Protein 6SJ5 (pdb70)

B-factor: mean 88.21, std 23.34, range [44.82, 176.06]

Structure (mmCIF, N/CA/C/O backbone):
data_6SJ5
#
_entry.id   6SJ5
#
_cell.length_a   37.107
_cell.length_b   117.601
_cell.length_c   121.217
_cell.angle_alpha   90.000
_cell.angle_beta   90.000
_cell.angle_gamma   90.000
#
_symmetry.space_group_name_H-M   'P 21 21 21'
#
loop_
_entity.id
_entity.type
_entity.pdbx_description
1 polymer 'Ribosomal silencing factor RsfS'
2 polymer '50S ribosomal protein L14'
3 non-polymer 'ACETIC ACID'
4 non-polymer 'PHOSPHATE ION'
5 water water
#
loop_
_atom_site.group_PDB
_atom_site.id
_atom_site.type_symbol
_atom_site.label_atom_id
_atom_site.label_alt_id
_atom_site.label_comp_id
_atom_site.label_asym_id
_atom_site.label_entity_id
_atom_site.label_seq_id
_atom_site.pdbx_PDB_ins_code
_atom_site.Cartn_x
_atom_site.Cartn_y
_atom_site.Cartn_z
_atom_site.occupancy
_atom_site.B_iso_or_equiv
_atom_site.auth_seq_id
_atom_site.auth_comp_id
_atom_site.auth_asym_id
_atom_site.auth_atom_id
_atom_site.pdbx_PDB_model_num
ATOM 1 N N . MET A 1 1 ? -21.70600 -25.43200 -3.57200 1.0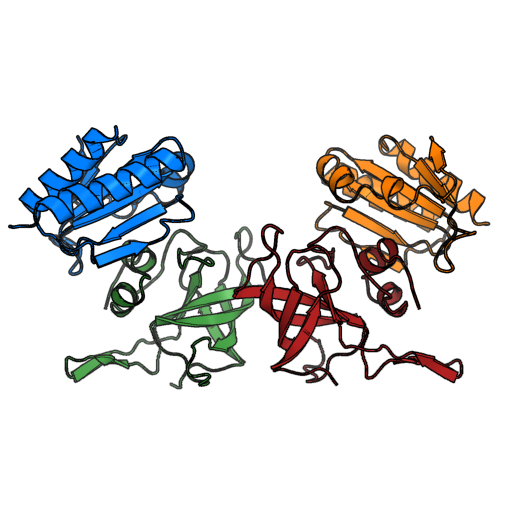00 103.15597 1 MET A N 1
ATOM 2 C CA . MET A 1 1 ? -20.84500 -25.37500 -4.74300 1.000 97.58458 1 MET A CA 1
ATOM 3 C C . MET A 1 1 ? -19.39500 -25.71900 -4.41100 1.000 93.50113 1 MET A C 1
ATOM 4 O O . MET A 1 1 ? -18.96800 -25.73800 -3.23500 1.000 94.22158 1 MET A O 1
ATOM 9 N N . ASN A 1 2 ? -18.65200 -26.02800 -5.47000 1.000 87.60026 2 ASN A N 1
ATOM 10 C CA . ASN A 1 2 ? -17.23800 -26.32300 -5.34400 1.000 82.70219 2 ASN A CA 1
ATOM 11 C C . ASN A 1 2 ? -16.40300 -25.07700 -5.66600 1.000 78.69891 2 ASN A C 1
ATOM 12 O O . ASN A 1 2 ? -16.87900 -24.10400 -6.27200 1.000 77.48994 2 ASN A O 1
ATOM 17 N N . SER A 1 3 ? -15.13900 -25.11700 -5.23200 1.000 75.30513 3 SER A N 1
ATOM 18 C CA . SER A 1 3 ? -14.27700 -23.93600 -5.30600 1.000 71.93729 3 SER A CA 1
ATOM 19 C C . SER A 1 3 ? -14.13300 -23.40200 -6.73300 1.000 72.42241 3 SER A C 1
ATOM 20 O O . SER A 1 3 ? -14.07100 -22.17500 -6.93800 1.000 69.39156 3 SER A O 1
ATOM 23 N N . GLN A 1 4 ? -14.12800 -24.29500 -7.72900 1.000 74.78880 4 GLN A N 1
ATOM 24 C CA . GLN A 1 4 ? -14.07000 -23.86900 -9.12700 1.000 78.66962 4 GLN A CA 1
ATOM 25 C C . GLN A 1 4 ? -15.19100 -22.88200 -9.47600 1.000 79.04324 4 GLN A C 1
ATOM 26 O O . GLN A 1 4 ? -14.93200 -21.79500 -10.00600 1.000 78.03434 4 GLN A O 1
ATOM 32 N N . GLU A 1 5 ? -16.44200 -23.22200 -9.18800 1.000 81.13122 5 GLU A N 1
ATOM 33 C CA . GLU A 1 5 ? -17.47700 -22.24500 -9.51500 1.000 83.15034 5 GLU A CA 1
ATOM 34 C C . GLU A 1 5 ? -17.47400 -21.06700 -8.54700 1.000 77.48445 5 GLU A C 1
ATOM 35 O O . GLU A 1 5 ? -17.85900 -19.95600 -8.92700 1.000 76.23385 5 GLU A O 1
ATOM 41 N N . LEU A 1 6 ? -17.01100 -21.25600 -7.31400 1.000 73.16505 6 LEU A N 1
ATOM 42 C CA . LEU A 1 6 ? -16.82600 -20.08400 -6.45900 1.000 71.12418 6 LEU A CA 1
ATOM 43 C C . LEU A 1 6 ? -15.74900 -19.15600 -7.03200 1.000 69.52297 6 LEU A C 1
ATOM 44 O O . LEU A 1 6 ? -15.92900 -17.92400 -7.07000 1.000 68.06014 6 LEU A O 1
ATOM 49 N N . LEU A 1 7 ? -14.63700 -19.74200 -7.50800 1.000 69.63331 7 LEU A N 1
ATOM 50 C CA . LEU A 1 7 ? -13.61700 -19.01200 -8.26900 1.000 69.76557 7 LEU A CA 1
ATOM 51 C C . LEU A 1 7 ? -14.23600 -18.23100 -9.41100 1.000 70.73938 7 LEU A C 1
ATOM 52 O O . LEU A 1 7 ? -14.01900 -17.01800 -9.54300 1.000 68.85494 7 LEU A O 1
ATOM 57 N N . ALA A 1 8 ? -14.99700 -18.92500 -10.26600 1.000 73.38704 8 ALA A N 1
ATOM 58 C CA . ALA A 1 8 ? -15.61400 -18.26700 -11.40800 1.000 76.67517 8 ALA A CA 1
ATOM 59 C C . ALA A 1 8 ? -16.42200 -17.05600 -10.96900 1.000 81.30395 8 ALA A C 1
ATOM 60 O O . ALA A 1 8 ? -16.36500 -16.00500 -11.61700 1.000 87.99957 8 ALA A O 1
ATOM 62 N N . ILE A 1 9 ? -17.13300 -17.16600 -9.83500 1.000 82.19888 9 ILE A N 1
ATOM 63 C CA . ILE A 1 9 ? -17.99300 -16.07100 -9.36400 1.000 79.99636 9 ILE A CA 1
ATOM 64 C C . ILE A 1 9 ? -17.15600 -14.88100 -8.92800 1.000 79.62972 9 ILE A C 1
ATOM 65 O O . ILE A 1 9 ? -17.44900 -13.71900 -9.26000 1.000 77.36775 9 ILE A O 1
ATOM 70 N N . ALA A 1 10 ? -16.13700 -15.14500 -8.11700 1.000 82.15687 10 ALA A N 1
ATOM 71 C CA . ALA A 1 10 ? -15.29900 -14.06200 -7.62100 1.000 85.22532 10 ALA A CA 1
ATOM 72 C C . ALA A 1 10 ? -14.66900 -13.28000 -8.76900 1.000 82.85377 10 ALA A C 1
ATOM 73 O O . ALA A 1 10 ? -14.63100 -12.04500 -8.73200 1.000 81.01617 10 ALA A O 1
ATOM 75 N N . VAL A 1 11 ? -14.19000 -13.97100 -9.81500 1.000 83.47650 11 VAL A N 1
ATOM 76 C CA . VAL A 1 11 ? -13.54000 -13.19700 -10.87400 1.000 85.01587 11 VAL A CA 1
ATOM 77 C C . VAL A 1 11 ? -14.57100 -12.35600 -11.62400 1.000 86.50694 11 VAL A C 1
ATOM 78 O O . VAL A 1 11 ? -14.26900 -11.23200 -12.05000 1.000 85.28718 11 VAL A O 1
ATOM 82 N N . ASP A 1 12 ? -15.80800 -12.84700 -11.75700 1.000 91.03046 12 ASP A N 1
ATOM 83 C CA . ASP A 1 12 ? -16.86000 -12.04000 -12.37600 1.000 94.53086 12 ASP A CA 1
ATOM 84 C C . ASP A 1 12 ? -17.08600 -10.75200 -11.60400 1.000 89.74412 12 ASP A C 1
ATOM 85 O O . ASP A 1 12 ? -17.12100 -9.65900 -12.18300 1.000 88.66578 12 ASP A O 1
ATOM 90 N N . ALA A 1 13 ? -17.24900 -10.86800 -10.28600 1.000 87.13635 13 ALA A N 1
ATOM 91 C CA . ALA A 1 13 ? -17.35700 -9.68400 -9.44600 1.000 84.97238 13 ALA A CA 1
ATOM 92 C C . ALA A 1 13 ? -16.16200 -8.76200 -9.62800 1.000 84.21523 13 ALA A C 1
ATOM 93 O O . ALA A 1 13 ? -16.31800 -7.53300 -9.64300 1.000 84.17930 13 ALA A O 1
ATOM 95 N N . ILE A 1 14 ? -14.95500 -9.33400 -9.75000 1.000 83.66210 14 ILE A N 1
ATOM 96 C CA . ILE A 1 14 ? -13.77500 -8.49700 -9.94000 1.000 84.85426 14 ILE A CA 1
ATOM 97 C C . ILE A 1 14 ? -13.80800 -7.84800 -11.31500 1.000 87.95612 14 ILE A C 1
ATOM 98 O O . ILE A 1 14 ? -13.57100 -6.64100 -11.45100 1.000 87.18674 14 ILE A O 1
ATOM 103 N N . ASP A 1 15 ? -14.10800 -8.62900 -12.35600 1.000 92.87373 15 ASP A N 1
ATOM 104 C CA . ASP A 1 15 ? -14.19600 -8.03000 -13.68200 1.000 99.68631 15 ASP A CA 1
ATOM 105 C C . ASP A 1 15 ? -15.26500 -6.95100 -13.72500 1.000 100.95206 15 ASP A C 1
ATOM 106 O O . ASP A 1 15 ? -15.10900 -5.95700 -14.44200 1.000 100.10416 15 ASP A O 1
ATOM 111 N N . ASN A 1 16 ? -16.32400 -7.10100 -12.92500 1.000 102.58836 16 ASN A N 1
ATOM 112 C CA . ASN A 1 16 ? -17.39000 -6.10700 -12.90400 1.000 104.18107 16 ASN A CA 1
ATOM 113 C C . ASN A 1 16 ? -16.86200 -4.73700 -12.50800 1.000 101.65552 16 ASN A C 1
ATOM 114 O O . ASN A 1 16 ? -17.18300 -3.72700 -13.14400 1.000 101.21498 16 ASN A O 1
ATOM 119 N N . LYS A 1 17 ? -16.05300 -4.67400 -11.45800 1.000 100.65235 17 LYS A N 1
ATOM 120 C CA . LYS A 1 17 ? -15.45000 -3.41200 -11.06300 1.000 100.87795 17 LYS A CA 1
ATOM 121 C C . LYS A 1 17 ? -14.13300 -3.13900 -11.79500 1.000 100.46012 17 LYS A C 1
ATOM 122 O O . LYS A 1 17 ? -13.29700 -2.37700 -11.29300 1.000 99.35288 17 LYS A O 1
ATOM 128 N N . LYS A 1 18 ? -13.93800 -3.73500 -12.97000 1.000 101.29335 18 LYS A N 1
ATOM 129 C CA . LYS A 1 18 ? -12.73100 -3.52600 -13.77400 1.000 102.32182 18 LYS A CA 1
ATOM 130 C C . LYS A 1 18 ? -11.46100 -3.81000 -12.97100 1.000 99.33101 18 LYS A C 1
ATOM 131 O O . LYS A 1 18 ? -10.56800 -2.97900 -12.81200 1.000 99.19449 18 LYS A O 1
ATOM 137 N N . GLY A 1 19 ? -11.38800 -5.05100 -12.44500 1.000 96.19880 19 GLY A N 1
ATOM 138 C CA . GLY A 1 19 ? -10.17700 -5.49100 -11.78900 1.000 93.39386 19 GLY A CA 1
ATOM 139 C C . GLY A 1 19 ? -9.08500 -5.78000 -12.80700 1.000 92.00828 19 GLY A C 1
ATOM 140 O O . GLY A 1 19 ? -9.31000 -6.48900 -13.79900 1.000 90.23244 19 GLY A O 1
ATOM 141 N N . GLU A 1 20 ? -7.89700 -5.24000 -12.56600 1.000 93.19581 20 GLU A N 1
ATOM 142 C CA . GLU A 1 20 ? -6.80700 -5.30800 -13.52800 1.000 94.07688 20 GLU A CA 1
ATOM 143 C C . GLU A 1 20 ? -5.96100 -6.56000 -13.33500 1.000 93.40653 20 GLU A C 1
ATOM 144 O O . GLU A 1 20 ? -5.66200 -6.96500 -12.20600 1.000 94.86785 20 GLU A O 1
ATOM 150 N N . ASP A 1 21 ? -5.55100 -7.15200 -14.45300 1.000 91.84718 21 ASP A N 1
ATOM 151 C CA . ASP A 1 21 ? -4.47100 -8.14100 -14.44000 1.000 90.40273 21 ASP A CA 1
ATOM 152 C C . ASP A 1 21 ? -4.81300 -9.28100 -13.49500 1.000 82.66534 21 ASP A C 1
ATOM 153 O O . ASP A 1 21 ? -3.97500 -9.75200 -12.71900 1.000 80.03523 21 ASP A O 1
ATOM 158 N N . THR A 1 22 ? -6.07700 -9.68800 -13.54300 1.000 77.43578 22 THR A N 1
ATOM 159 C CA . THR A 1 22 ? -6.62900 -10.59200 -12.55100 1.000 72.91438 22 THR A CA 1
ATOM 160 C C . THR A 1 22 ? -6.19800 -12.01200 -12.84100 1.000 68.25447 22 THR A C 1
ATOM 161 O O . THR A 1 22 ? -6.39600 -12.52600 -13.94600 1.000 66.28626 22 THR A O 1
ATOM 165 N N . ILE A 1 23 ? -5.61900 -12.66200 -11.85000 1.000 64.30271 23 ILE A N 1
ATOM 166 C CA . ILE A 1 23 ? -5.15900 -14.01700 -12.06900 1.000 62.50380 23 ILE A CA 1
ATOM 167 C C . ILE A 1 23 ? -5.67700 -14.88200 -10.93600 1.000 65.75163 23 ILE A C 1
ATOM 168 O O . ILE A 1 23 ? -5.92100 -14.39400 -9.82700 1.000 63.36223 23 ILE A O 1
ATOM 173 N N . SER A 1 24 ? -5.84500 -16.17600 -11.23800 1.000 66.85416 24 SER A N 1
ATOM 174 C CA . SER A 1 24 ? -6.01200 -17.20400 -10.22700 1.000 67.85732 24 SER A CA 1
ATOM 175 C C . SER A 1 24 ? -4.85200 -18.20400 -10.25600 1.000 66.81910 24 SER A C 1
ATOM 176 O O . SER A 1 24 ? -4.27700 -18.51700 -11.31000 1.000 63.73132 24 SER A O 1
ATOM 179 N N . LEU A 1 25 ? -4.52600 -18.68300 -9.05800 1.000 65.14066 25 LEU A N 1
ATOM 180 C CA . LEU A 1 25 ? -3.54300 -19.71300 -8.78500 1.000 64.60936 25 LEU A CA 1
ATOM 181 C C . LEU A 1 25 ? -4.24800 -20.93500 -8.22100 1.000 66.71012 25 LEU A C 1
ATOM 182 O O . LEU A 1 25 ? -5.10300 -20.81300 -7.32700 1.000 66.30738 25 LEU A O 1
ATOM 187 N N . GLU A 1 26 ? -3.89900 -22.11000 -8.71800 1.000 68.65967 26 GLU A N 1
ATOM 188 C CA . GLU A 1 26 ? -4.46100 -23.32600 -8.14400 1.000 72.50284 26 GLU A CA 1
ATOM 189 C C . GLU A 1 26 ? -3.57200 -23.73900 -6.97600 1.000 69.32388 26 GLU A C 1
ATOM 190 O O . GLU A 1 26 ? -2.39200 -24.05800 -7.16100 1.000 65.10941 26 GLU A O 1
ATOM 196 N N . MET A 1 27 ? -4.12200 -23.68700 -5.76200 1.000 70.75103 27 MET A N 1
ATOM 197 C CA . MET A 1 27 ? -3.33600 -23.98300 -4.58100 1.000 74.31467 27 MET A CA 1
ATOM 198 C C . MET A 1 27 ? -3.54400 -25.40000 -4.06000 1.000 78.35916 27 MET A C 1
ATOM 199 O O . MET A 1 27 ? -3.00800 -25.72800 -3.00000 1.000 81.18377 27 MET A O 1
ATOM 204 N N . LYS A 1 28 ? -4.27300 -26.25200 -4.79500 1.000 81.69446 28 LYS A N 1
ATOM 205 C CA . LYS A 1 28 ? -4.64000 -27.57300 -4.27800 1.000 84.21495 28 LYS A CA 1
ATOM 206 C C . LYS A 1 28 ? -3.40500 -28.42500 -3.99400 1.000 87.95360 28 LYS A C 1
ATOM 207 O O . LYS A 1 28 ? -3.25900 -28.99500 -2.90700 1.000 88.23429 28 LYS A O 1
ATOM 213 N N . GLY A 1 29 ? -2.48100 -28.49300 -4.93700 1.000 91.85560 29 GLY A N 1
ATOM 214 C CA . GLY A 1 29 ? -1.27000 -29.24600 -4.66700 1.000 95.55743 29 GLY A CA 1
ATOM 215 C C . GLY A 1 29 ? -0.44300 -28.66400 -3.54000 1.000 98.76102 29 GLY A C 1
ATOM 216 O O . GLY A 1 29 ? 0.28100 -29.39200 -2.85200 1.000 102.21810 29 GLY A O 1
ATOM 217 N N . ILE A 1 30 ? -0.56700 -27.36000 -3.30800 1.000 96.85021 30 ILE A N 1
ATOM 218 C CA . ILE A 1 30 ? 0.44000 -26.61000 -2.57200 1.000 91.95980 30 ILE A CA 1
ATOM 219 C C . ILE A 1 30 ? -0.01400 -26.23300 -1.16100 1.000 91.47334 30 ILE A C 1
ATOM 220 O O . ILE A 1 30 ? 0.83600 -25.93700 -0.31000 1.000 90.52576 30 ILE A O 1
ATOM 225 N N . SER A 1 31 ? -1.31300 -26.27800 -0.87300 1.000 92.73597 31 SER A N 1
ATOM 226 C CA . SER A 1 31 ? -1.79800 -25.80100 0.41200 1.000 93.69310 31 SER A CA 1
ATOM 227 C C . SER A 1 31 ? -3.00600 -26.59500 0.89000 1.000 93.25559 31 SER A C 1
ATOM 228 O O . SER A 1 31 ? -3.81000 -27.08700 0.09800 1.000 92.44395 31 SER A O 1
ATOM 231 N N . ASP A 1 32 ? -3.14300 -26.67800 2.20600 1.000 95.03049 32 ASP A N 1
ATOM 232 C CA . ASP A 1 32 ? -4.35600 -27.20500 2.81800 1.000 97.73470 32 ASP A CA 1
ATOM 233 C C . ASP A 1 32 ? -5.38600 -26.12600 3.12700 1.000 95.62926 32 ASP A C 1
ATOM 234 O O . ASP A 1 32 ? -6.54700 -26.45500 3.42600 1.000 96.31400 32 ASP A O 1
ATOM 239 N N . MET A 1 33 ? -4.99300 -24.85500 3.08400 1.000 90.97543 33 MET A N 1
ATOM 240 C CA . MET A 1 33 ? -5.87300 -23.81900 3.60000 1.000 86.83615 33 MET A CA 1
ATOM 241 C C . MET A 1 33 ? -6.92700 -23.42200 2.59200 1.000 80.66263 33 MET A C 1
ATOM 242 O O . MET A 1 33 ? -8.04300 -23.06400 2.97700 1.000 79.03431 33 MET A O 1
ATOM 247 N N . THR A 1 34 ? -6.61000 -23.51400 1.31000 1.000 75.40663 34 THR A N 1
ATOM 248 C CA . THR A 1 34 ? -7.53700 -23.04500 0.30300 1.000 69.72092 34 THR A CA 1
ATOM 249 C C . THR A 1 34 ? -7.28400 -23.81400 -0.97500 1.000 67.17881 34 THR A C 1
ATOM 250 O O . THR A 1 34 ? -6.29800 -24.55300 -1.09500 1.000 66.75234 34 THR A O 1
ATOM 254 N N . ASP A 1 35 ? -8.17200 -23.61600 -1.94800 1.000 66.00703 35 ASP A N 1
ATOM 255 C CA . ASP A 1 35 ? -7.97600 -24.20900 -3.26600 1.000 68.32089 35 ASP A CA 1
ATOM 256 C C . ASP A 1 35 ? -7.47400 -23.22400 -4.31600 1.000 65.11504 35 ASP A C 1
ATOM 257 O O . ASP A 1 35 ? -6.71400 -23.63600 -5.20600 1.000 62.71353 35 ASP A O 1
ATOM 262 N N . TYR A 1 36 ? -7.90900 -21.97700 -4.23200 1.000 63.26137 36 TYR A N 1
ATOM 263 C CA . TYR A 1 36 ? -7.49400 -20.97800 -5.18900 1.000 64.28821 36 TYR A CA 1
ATOM 264 C C . TYR A 1 36 ? -7.10300 -19.66700 -4.54200 1.000 63.93004 36 TYR A C 1
ATOM 265 O O . TYR A 1 36 ? -7.69300 -19.24200 -3.56400 1.000 64.61661 36 TYR A O 1
ATOM 274 N N . PHE A 1 37 ? -6.11000 -19.02200 -5.12700 1.000 62.03162 37 PHE A N 1
ATOM 275 C CA . PHE A 1 37 ? -5.74600 -17.67500 -4.77400 1.000 62.31311 37 PHE A CA 1
ATOM 276 C C . PHE A 1 37 ? -6.12200 -16.85100 -5.97700 1.000 62.24757 37 PHE A C 1
ATOM 277 O O . PHE A 1 37 ? -5.83000 -17.22200 -7.09800 1.000 63.34011 37 PHE A O 1
ATOM 285 N N . VAL A 1 38 ? -6.79900 -15.74400 -5.74700 1.000 60.99831 38 VAL A N 1
ATOM 286 C CA . VAL A 1 38 ? -7.09300 -14.80200 -6.81300 1.000 58.95461 38 VAL A CA 1
ATOM 287 C C . VAL A 1 38 ? -6.26400 -13.56800 -6.52000 1.000 58.22742 38 VAL A C 1
ATOM 288 O O . VAL A 1 38 ? -6.11600 -13.16800 -5.35300 1.000 57.92853 38 VAL A O 1
ATOM 292 N N . VAL A 1 39 ? -5.69900 -12.96900 -7.56300 1.000 57.92653 39 VAL A N 1
ATOM 293 C CA . VAL A 1 39 ? -4.90800 -11.75700 -7.38100 1.000 58.27556 39 VAL A CA 1
ATOM 294 C C . VAL A 1 39 ? -5.33700 -10.77500 -8.44900 1.000 62.53334 39 VAL A C 1
ATOM 295 O O . VAL A 1 39 ? -5.45200 -11.13900 -9.62600 1.000 62.61809 39 VAL A O 1
ATOM 299 N N . THR A 1 40 ? -5.63900 -9.55800 -8.02800 1.000 66.07565 40 THR A N 1
ATOM 300 C CA . THR A 1 40 ? -6.09100 -8.51000 -8.91700 1.000 72.52864 40 THR A CA 1
ATOM 301 C C . THR A 1 40 ? -5.74100 -7.20600 -8.22900 1.000 71.63157 40 THR A C 1
ATOM 302 O O . THR A 1 40 ? -5.29100 -7.20100 -7.07900 1.000 69.07041 40 THR A O 1
ATOM 306 N N . HIS A 1 41 ? -5.93100 -6.09700 -8.94100 1.000 72.31583 41 HIS A N 1
ATOM 307 C CA . HIS A 1 41 ? -5.63400 -4.80400 -8.34000 1.000 74.16538 41 HIS A CA 1
ATOM 308 C C . HIS A 1 41 ? -6.54000 -3.72800 -8.92400 1.000 71.83223 41 HIS A C 1
ATOM 309 O O . HIS A 1 41 ? -7.20400 -3.91300 -9.95600 1.000 69.60124 41 HIS A O 1
ATOM 316 N N . GLY A 1 42 ? -6.57000 -2.60500 -8.21800 1.000 73.06316 42 GLY A N 1
ATOM 317 C CA . GLY A 1 42 ? -7.25800 -1.41900 -8.67000 1.000 76.10446 42 GLY A CA 1
ATOM 318 C C . GLY A 1 42 ? -6.29900 -0.24300 -8.68600 1.000 79.70620 42 GLY A C 1
ATOM 319 O O . GLY A 1 42 ? -5.18400 -0.28700 -8.11500 1.000 80.44268 42 GLY A O 1
ATOM 320 N N . ASN A 1 43 ? -6.74700 0.83500 -9.34000 1.000 83.09761 43 ASN A N 1
ATOM 321 C CA . ASN A 1 43 ? -5.86200 1.95900 -9.59600 1.000 87.15537 43 ASN A CA 1
ATOM 322 C C . ASN A 1 43 ? -5.89900 3.01800 -8.49700 1.000 88.11002 43 ASN A C 1
ATOM 323 O O . ASN A 1 43 ? -4.98100 3.84500 -8.42600 1.000 88.23892 43 ASN A O 1
ATOM 328 N N . ASN A 1 44 ? -6.88300 2.96200 -7.59600 1.000 89.16033 44 ASN A N 1
ATOM 329 C CA . ASN A 1 44 ? -7.03900 3.93400 -6.51400 1.000 90.84785 44 ASN A CA 1
ATOM 330 C C . ASN A 1 44 ? -7.64200 3.23600 -5.29500 1.000 89.84416 44 ASN A C 1
ATOM 331 O O . ASN A 1 44 ? -8.23800 2.16000 -5.40800 1.000 88.77534 44 ASN A O 1
ATOM 336 N N . GLU A 1 45 ? -7.49800 3.86800 -4.12100 1.000 89.28919 45 GLU A N 1
ATOM 337 C CA . GLU A 1 45 ? -7.95000 3.23900 -2.88100 1.000 90.06357 45 GLU A CA 1
ATOM 338 C C . GLU A 1 45 ? -9.46300 3.02500 -2.83400 1.000 91.96020 45 GLU A C 1
ATOM 339 O O . GLU A 1 45 ? -9.91900 2.11400 -2.13800 1.000 91.10882 45 GLU A O 1
ATOM 345 N N . ARG A 1 46 ? -10.25200 3.83500 -3.54500 1.000 94.88442 46 ARG A N 1
ATOM 346 C CA . ARG A 1 46 ? -11.68100 3.56100 -3.63200 1.000 97.86564 46 ARG A CA 1
ATOM 347 C C . ARG A 1 46 ? -11.94900 2.31300 -4.46200 1.000 94.35580 46 ARG A C 1
ATOM 348 O O . ARG A 1 46 ? -12.78700 1.48500 -4.08200 1.000 93.73715 46 ARG A O 1
ATOM 356 N N . GLN A 1 47 ? -11.26700 2.16800 -5.60700 1.000 92.33485 47 GLN A N 1
ATOM 357 C CA . GLN A 1 47 ? -11.54100 1.02400 -6.47700 1.000 91.74145 47 GLN A CA 1
ATOM 358 C C . GLN A 1 47 ? -11.15300 -0.28500 -5.80300 1.000 89.83171 47 GLN A C 1
ATOM 359 O O . GLN A 1 47 ? -11.83600 -1.30100 -5.97300 1.000 89.73948 47 GLN A O 1
ATOM 365 N N . VAL A 1 48 ? -10.06900 -0.28200 -5.02300 1.000 89.08205 48 VAL A N 1
ATOM 366 C CA . VAL A 1 48 ? -9.72500 -1.49200 -4.28500 1.000 86.41912 48 VAL A CA 1
ATOM 367 C C . VAL A 1 48 ? -10.79600 -1.78900 -3.23500 1.000 84.38417 48 VAL A C 1
ATOM 368 O O . VAL A 1 48 ? -11.18000 -2.94500 -3.02800 1.000 83.82955 48 VAL A O 1
ATOM 372 N N . GLN A 1 49 ? -11.33200 -0.75400 -2.59200 1.000 82.91806 49 GLN A N 1
ATOM 373 C CA . GLN A 1 49 ? -12.40300 -1.00100 -1.63400 1.000 82.60904 49 GLN A CA 1
ATOM 374 C C . GLN A 1 49 ? -13.67000 -1.46100 -2.34200 1.000 83.35465 49 GLN A C 1
ATOM 375 O O . GLN A 1 49 ? -14.38300 -2.34300 -1.84600 1.000 85.67092 49 GLN A O 1
ATOM 381 N N . ALA A 1 50 ? -13.93900 -0.92700 -3.52500 1.000 83.39341 50 ALA A N 1
ATOM 382 C CA . ALA A 1 50 ? -15.12400 -1.36600 -4.25300 1.000 84.32141 50 ALA A CA 1
ATOM 383 C C . ALA A 1 50 ? -14.99600 -2.81100 -4.75000 1.000 84.78867 50 ALA A C 1
ATOM 384 O O . ALA A 1 50 ? -15.96300 -3.58000 -4.66800 1.000 85.82003 50 ALA A O 1
ATOM 386 N N . ILE A 1 51 ? -13.83100 -3.20100 -5.29000 1.000 81.91267 51 ILE A N 1
ATOM 387 C CA . ILE A 1 51 ? -13.68300 -4.57300 -5.77300 1.000 79.51288 51 ILE A CA 1
ATOM 388 C C . ILE A 1 51 ? -13.87600 -5.54400 -4.61900 1.000 75.41784 51 ILE A C 1
ATOM 389 O O . ILE A 1 51 ? -14.48000 -6.61200 -4.77500 1.000 73.68329 51 ILE A O 1
ATOM 394 N N . ALA A 1 52 ? -13.38400 -5.18100 -3.43600 1.000 73.92177 52 ALA A N 1
ATOM 395 C CA . ALA A 1 52 ? -13.57300 -6.02200 -2.26400 1.000 74.30142 52 ALA A CA 1
ATOM 396 C C . ALA A 1 52 ? -15.05900 -6.18100 -1.93900 1.000 76.59836 52 ALA A C 1
ATOM 397 O O . ALA A 1 52 ? -15.56400 -7.30600 -1.80100 1.000 75.90231 52 ALA A O 1
ATOM 399 N N . ARG A 1 53 ? -15.77700 -5.05900 -1.82800 1.000 79.13829 53 ARG A N 1
ATOM 400 C CA . ARG A 1 53 ? -17.19800 -5.14300 -1.53100 1.000 83.51874 53 ARG A CA 1
ATOM 401 C C . ARG A 1 53 ? -17.91700 -5.95700 -2.59800 1.000 84.11603 53 ARG A C 1
ATOM 402 O O . ARG A 1 53 ? -18.70300 -6.85200 -2.26800 1.000 83.72300 53 ARG A O 1
ATOM 410 N N . ALA A 1 54 ? -17.58300 -5.72700 -3.87600 1.000 83.67210 54 ALA A N 1
ATOM 411 C CA . ALA A 1 54 ? -18.15900 -6.51100 -4.96800 1.000 82.85227 54 ALA A CA 1
ATOM 412 C C . ALA A 1 54 ? -17.91900 -8.00600 -4.79100 1.000 83.03741 54 ALA A C 1
ATOM 413 O O . ALA A 1 54 ? -18.81300 -8.81800 -5.06400 1.000 84.89335 54 ALA A O 1
ATOM 415 N N . VAL A 1 55 ? -16.72200 -8.40000 -4.35000 1.000 82.04049 55 VAL A N 1
ATOM 416 C CA . VAL A 1 55 ? -16.48100 -9.81800 -4.08000 1.000 82.35759 55 VAL A CA 1
ATOM 417 C C . VAL A 1 55 ? -17.34900 -10.29300 -2.91400 1.000 83.02138 55 VAL A C 1
ATOM 418 O O . VAL A 1 55 ? -17.94800 -11.36700 -2.98300 1.000 81.93040 55 VAL A O 1
ATOM 422 N N . LYS A 1 56 ? -17.43300 -9.50400 -1.83500 1.000 85.27635 56 LYS A N 1
ATOM 423 C CA . LYS A 1 56 ? -18.33700 -9.82800 -0.72800 1.000 89.16208 56 LYS A CA 1
ATOM 424 C C . LYS A 1 56 ? -19.78100 -9.95600 -1.21200 1.000 89.80513 56 LYS A C 1
ATOM 425 O O . LYS A 1 56 ? -20.45100 -10.96600 -0.95900 1.000 87.20435 56 LYS A O 1
ATOM 431 N N . GLU A 1 57 ? -20.26500 -8.94700 -1.93900 1.000 92.66160 57 GLU A N 1
ATOM 432 C CA . GLU A 1 57 ? -21.67200 -8.88800 -2.29700 1.000 97.13174 57 GLU A CA 1
ATOM 433 C C . GLU A 1 57 ? -22.07200 -10.06000 -3.18200 1.000 98.12370 57 GLU A C 1
ATOM 434 O O . GLU A 1 57 ? -23.03700 -10.77100 -2.88600 1.000 103.03750 57 GLU A O 1
ATOM 440 N N . VAL A 1 58 ? -21.32200 -10.29800 -4.26700 1.000 94.60617 58 VAL A N 1
ATOM 441 C CA . VAL A 1 58 ? -21.66200 -11.38800 -5.17600 1.000 91.52505 58 VAL A CA 1
ATOM 442 C C . VAL A 1 58 ? -21.50000 -12.74400 -4.51400 1.000 86.45852 58 VAL A C 1
ATOM 443 O O . VAL A 1 58 ? -21.97600 -13.75700 -5.03700 1.000 85.34644 58 VAL A O 1
ATOM 447 N N . ALA A 1 59 ? -20.82900 -12.78500 -3.37600 1.000 83.22295 59 ALA A N 1
ATOM 448 C CA . ALA A 1 59 ? -20.63900 -14.02200 -2.64200 1.000 82.69819 59 ALA A CA 1
ATOM 449 C C . ALA A 1 59 ? -21.70600 -14.18200 -1.57100 1.000 85.86665 59 ALA A C 1
ATOM 450 O O . ALA A 1 59 ? -22.07200 -15.31000 -1.21500 1.000 84.98355 59 ALA A O 1
ATOM 452 N N . ASN A 1 60 ? -22.17000 -13.05100 -1.01600 1.000 89.27682 60 ASN A N 1
ATOM 453 C CA . ASN A 1 60 ? -23.39200 -13.03700 -0.21300 1.000 85.69745 60 ASN A CA 1
ATOM 454 C C . ASN A 1 60 ? -24.58900 -13.47200 -1.05600 1.000 86.73100 60 ASN A C 1
ATOM 455 O O . ASN A 1 60 ? -25.29600 -14.42500 -0.71100 1.000 86.37347 60 ASN A O 1
ATOM 460 N N . GLU A 1 61 ? -24.70300 -12.88200 -2.23100 1.000 89.69457 61 GLU A N 1
ATOM 461 C CA . GLU A 1 61 ? -25.88000 -13.00000 -3.06200 1.000 93.78926 61 GLU A CA 1
ATOM 462 C C . GLU A 1 61 ? -26.13600 -14.46400 -3.37300 1.000 90.31670 61 GLU A C 1
ATOM 463 O O . GLU A 1 61 ? -27.26600 -14.86500 -3.58800 1.000 87.15229 61 GLU A O 1
ATOM 469 N N . GLN A 1 62 ? -25.08000 -15.26500 -3.35600 1.000 91.47506 62 GLN A N 1
ATOM 470 C CA . GLN A 1 62 ? -25.22200 -16.70200 -3.51100 1.000 94.55093 62 GLN A CA 1
ATOM 471 C C . GLN A 1 62 ? -25.04500 -17.39700 -2.16400 1.000 90.96034 62 GLN A C 1
ATOM 472 O O . GLN A 1 62 ? -24.83100 -18.60600 -2.10100 1.000 89.68508 62 GLN A O 1
ATOM 478 N N . ASN A 1 63 ? -25.12700 -16.62200 -1.08800 1.000 88.06399 63 ASN A N 1
ATOM 479 C CA . ASN A 1 63 ? -25.08400 -17.17500 0.26200 1.000 86.78989 63 ASN A CA 1
ATOM 480 C C . ASN A 1 63 ? -23.77500 -17.87500 0.60600 1.000 87.15074 63 ASN A C 1
ATOM 481 O O . ASN A 1 63 ? -23.77600 -18.95400 1.19400 1.000 85.79489 63 ASN A O 1
ATOM 486 N N . ILE A 1 64 ? -22.65900 -17.25000 0.25100 1.000 90.09032 64 ILE A N 1
ATOM 487 C CA . ILE A 1 64 ? -21.38000 -17.58100 0.86200 1.000 92.50249 64 ILE A CA 1
ATOM 488 C C . ILE A 1 64 ? -21.00900 -16.54300 1.91000 1.000 92.26966 64 ILE A C 1
ATOM 489 O O . ILE A 1 64 ? -21.08400 -15.34600 1.65100 1.000 88.27124 64 ILE A O 1
ATOM 494 N N . GLU A 1 65 ? -20.61000 -16.99600 3.09400 1.000 96.12798 65 GLU A N 1
ATOM 495 C CA . GLU A 1 65 ? -20.22200 -16.06100 4.12400 1.000 99.70799 65 GLU A CA 1
ATOM 496 C C . GLU A 1 65 ? -18.78500 -15.62300 3.85900 1.000 99.86792 65 GLU A C 1
ATOM 497 O O . GLU A 1 65 ? -17.86800 -16.45200 3.88400 1.000 104.72882 65 GLU A O 1
ATOM 503 N N . VAL A 1 66 ? -18.58900 -14.33700 3.54900 1.000 93.11358 66 VAL A N 1
ATOM 504 C CA . VAL A 1 66 ? -17.25800 -13.74900 3.66900 1.000 88.60856 66 VAL A CA 1
ATOM 505 C C . VAL A 1 66 ? -16.81400 -13.94500 5.11300 1.000 89.17325 66 VAL A C 1
ATOM 506 O O . VAL A 1 66 ? -17.43300 -13.40000 6.03800 1.000 86.74085 66 VAL A O 1
ATOM 510 N N . LYS A 1 67 ? -15.75500 -14.73500 5.32300 1.000 91.52510 67 LYS A N 1
ATOM 511 C CA . LYS A 1 67 ? -15.31400 -15.08900 6.66900 1.000 93.50614 67 LYS A CA 1
ATOM 512 C C . LYS A 1 67 ? -14.59900 -13.93300 7.36200 1.000 93.32663 67 LYS A C 1
ATOM 513 O O . LYS A 1 67 ? -14.66600 -13.81600 8.59100 1.000 95.41372 67 LYS A O 1
ATOM 519 N N . ARG A 1 68 ? -13.89800 -13.09300 6.60200 1.000 91.53061 68 ARG A N 1
ATOM 520 C CA . ARG A 1 68 ? -13.16000 -11.94500 7.12700 1.000 90.11647 68 ARG A CA 1
ATOM 521 C C . ARG A 1 68 ? -12.68500 -11.10300 5.94900 1.000 86.77829 68 ARG A C 1
ATOM 522 O O . ARG A 1 68 ? -12.50500 -11.61000 4.83800 1.000 89.00825 68 ARG A O 1
ATOM 530 N N . MET A 1 69 ? -12.54800 -9.81000 6.19300 1.000 80.64916 69 MET A N 1
ATOM 531 C CA . MET A 1 69 ? -11.83000 -8.91200 5.31700 1.000 76.43758 69 MET A CA 1
ATOM 532 C C . MET A 1 69 ? -10.70000 -8.32800 6.12900 1.000 70.26467 69 MET A C 1
ATOM 533 O O . MET A 1 69 ? -10.91100 -7.90600 7.27100 1.000 68.64751 69 MET A O 1
ATOM 538 N N . GLU A 1 70 ? -9.49900 -8.36400 5.56500 1.000 66.64257 70 GLU A N 1
ATOM 539 C CA . GLU A 1 70 ? -8.29700 -7.91100 6.24800 1.000 64.46690 70 GLU A CA 1
ATOM 540 C C . GLU A 1 70 ? -7.76400 -6.72100 5.46200 1.000 63.79856 70 GLU A C 1
ATOM 541 O O . GLU A 1 70 ? -7.76000 -6.75200 4.22400 1.000 61.61448 70 GLU A O 1
ATOM 547 N N . GLY A 1 71 ? -7.38500 -5.65600 6.17900 1.000 66.65580 71 GLY A N 1
ATOM 548 C CA . GLY A 1 71 ? -6.90800 -4.42400 5.56300 1.000 68.73454 71 GLY A CA 1
ATOM 549 C C . GLY A 1 71 ? -7.90400 -3.71600 4.67500 1.000 70.93882 71 GLY A C 1
ATOM 550 O O . GLY A 1 71 ? -7.50100 -3.04900 3.71900 1.000 71.51827 71 GLY A O 1
ATOM 551 N N . TYR A 1 72 ? -9.20600 -3.85600 4.94900 1.000 75.79157 72 TYR A N 1
ATOM 552 C CA . TYR A 1 72 ? -10.20100 -3.09600 4.19600 1.000 74.90652 72 TYR A CA 1
ATOM 553 C C . TYR A 1 72 ? -10.03300 -1.59400 4.39000 1.000 74.61938 72 TYR A C 1
ATOM 554 O O . TYR A 1 72 ? -10.21400 -0.82300 3.44400 1.000 73.58551 72 TYR A O 1
ATOM 563 N N . ASN A 1 73 ? -9.77000 -1.14800 5.62000 1.000 75.43960 73 ASN A N 1
ATOM 564 C CA . ASN A 1 73 ? -9.72000 0.29000 5.86900 1.000 76.11170 73 ASN A CA 1
ATOM 565 C C . ASN A 1 73 ? -8.57900 0.93100 5.09500 1.000 79.31931 73 ASN A C 1
ATOM 566 O O . ASN A 1 73 ? -8.78600 1.87300 4.32000 1.000 80.65796 73 ASN A O 1
ATOM 571 N N . GLU A 1 74 ? -7.36500 0.40300 5.27000 1.000 77.80572 74 GLU A N 1
ATOM 572 C CA . GLU A 1 74 ? -6.19700 0.99000 4.63800 1.000 77.22651 74 GLU A CA 1
ATOM 573 C C . GLU A 1 74 ? -6.23700 0.86500 3.12000 1.000 72.56415 74 GLU A C 1
ATOM 574 O O . GLU A 1 74 ? -5.62900 1.68700 2.43300 1.000 71.29377 74 GLU A O 1
ATOM 580 N N . ALA A 1 75 ? -6.95200 -0.12200 2.57900 1.000 70.24303 75 ALA A N 1
ATOM 581 C CA . ALA A 1 75 ? -7.17000 -0.22700 1.13600 1.000 68.35580 75 ALA A CA 1
ATOM 582 C C . ALA A 1 75 ? -5.85600 -0.39800 0.32500 1.000 68.13440 75 ALA A C 1
ATOM 583 O O . ALA A 1 75 ? -5.80900 -0.10100 -0.87600 1.000 67.79489 75 ALA A O 1
ATOM 585 N N . ARG A 1 76 ? -4.78100 -0.91700 0.92600 1.000 68.53873 76 ARG A N 1
ATOM 586 C CA . ARG A 1 76 ? -3.56100 -1.22800 0.17300 1.000 70.33579 76 ARG A CA 1
ATOM 587 C C . ARG A 1 76 ? -3.51900 -2.68200 -0.29400 1.000 68.35448 76 ARG A C 1
ATOM 588 O O . ARG A 1 76 ? -3.30600 -2.96500 -1.48300 1.000 66.37154 76 ARG A O 1
ATOM 596 N N . TRP A 1 77 ? -3.70900 -3.60100 0.64500 1.000 67.87448 77 TRP A N 1
ATOM 597 C CA . TRP A 1 77 ? -3.91600 -5.01900 0.38900 1.000 63.98405 77 TRP A CA 1
ATOM 598 C C . TRP A 1 77 ? -5.12300 -5.44100 1.23400 1.000 64.86426 77 TRP A C 1
ATOM 599 O O . TRP A 1 77 ? -5.05000 -5.45500 2.48100 1.000 60.19118 77 TRP A O 1
ATOM 610 N N . ILE A 1 78 ? -6.21900 -5.78100 0.55100 1.000 62.73100 78 ILE A N 1
ATOM 611 C CA . ILE A 1 78 ? -7.45900 -6.27000 1.15600 1.000 61.21368 78 ILE A CA 1
ATOM 612 C C . ILE A 1 78 ? -7.54800 -7.75600 0.86200 1.000 56.83478 78 ILE A C 1
ATOM 613 O O . ILE A 1 78 ? -7.70400 -8.14000 -0.30700 1.000 53.74374 78 ILE A O 1
ATOM 618 N N . LEU A 1 79 ? -7.43100 -8.59400 1.89900 1.000 54.64059 79 LEU A N 1
ATOM 619 C CA . LEU A 1 79 ? -7.56800 -10.03400 1.72800 1.000 54.82365 79 LEU A CA 1
ATOM 620 C C . LEU A 1 79 ? -8.98700 -10.46200 2.11000 1.000 60.43662 79 LEU A C 1
ATOM 621 O O . LEU A 1 79 ? -9.40800 -10.30100 3.26700 1.000 58.73541 79 LEU A O 1
ATOM 626 N N . ILE A 1 80 ? -9.70500 -11.04300 1.15100 1.000 64.36110 80 ILE A N 1
ATOM 627 C CA . ILE A 1 80 ? -11.05600 -11.55600 1.35800 1.000 63.12520 80 ILE A CA 1
ATOM 628 C C . ILE A 1 80 ? -11.00700 -13.07700 1.39000 1.000 63.47422 80 ILE A C 1
ATOM 629 O O . ILE A 1 80 ? -10.92200 -13.72000 0.33800 1.000 63.09962 80 ILE A O 1
ATOM 634 N N . ASP A 1 81 ? -11.09400 -13.65200 2.59600 1.000 65.31044 81 ASP A N 1
ATOM 635 C CA . ASP A 1 81 ? -11.14500 -15.09900 2.81700 1.000 67.93378 81 ASP A CA 1
ATOM 636 C C . ASP A 1 81 ? -12.56600 -15.63100 2.59400 1.000 68.63486 81 ASP A C 1
ATOM 637 O O . ASP A 1 81 ? -13.46200 -15.37700 3.40100 1.000 68.25484 81 ASP A O 1
ATOM 642 N N . LEU A 1 82 ? -12.73700 -16.36900 1.50200 1.000 69.23486 82 LEU A N 1
ATOM 643 C CA . LEU A 1 82 ? -13.93100 -17.16400 1.23600 1.000 68.09204 82 LEU A CA 1
ATOM 644 C C . LEU A 1 82 ? -13.65700 -18.63200 1.56700 1.000 68.06636 82 LEU A C 1
ATOM 645 O O . LEU A 1 82 ? -14.44400 -19.51400 1.24600 1.000 70.82896 82 LEU A O 1
ATOM 650 N N . ALA A 1 83 ? -12.50700 -18.86800 2.18600 1.000 70.62788 83 ALA A N 1
ATOM 651 C CA . ALA A 1 83 ? -12.05800 -20.17600 2.66200 1.000 71.06399 83 ALA A CA 1
ATOM 652 C C . ALA A 1 83 ? -11.61000 -21.14000 1.57100 1.000 72.97344 83 ALA A C 1
ATOM 653 O O . ALA A 1 83 ? -10.44200 -21.50600 1.51500 1.000 73.83165 83 ALA A O 1
ATOM 655 N N . ASP A 1 84 ? -12.52300 -21.54700 0.70100 1.000 76.46926 84 ASP A N 1
ATOM 656 C CA . ASP A 1 84 ? -12.14000 -22.34500 -0.45400 1.000 78.26095 84 ASP A CA 1
ATOM 657 C C . ASP A 1 84 ? -11.31300 -21.51100 -1.42100 1.000 73.28076 84 ASP A C 1
ATOM 658 O O . ASP A 1 84 ? -10.34700 -21.98400 -2.00800 1.000 74.02851 84 ASP A O 1
ATOM 663 N N . VAL A 1 85 ? -11.72400 -20.26000 -1.57700 1.000 70.14933 85 VAL A N 1
ATOM 664 C CA . VAL A 1 85 ? -11.05200 -19.30700 -2.44100 1.000 67.94233 85 VAL A CA 1
ATOM 665 C C . VAL A 1 85 ? -10.64700 -18.08300 -1.63700 1.000 66.30578 85 VAL A C 1
ATOM 666 O O . VAL A 1 85 ? -11.44200 -17.55000 -0.87200 1.000 63.51524 85 VAL A O 1
ATOM 670 N N . VAL A 1 86 ? -9.40900 -17.63900 -1.80900 1.000 64.78931 86 VAL A N 1
ATOM 671 C CA . VAL A 1 86 ? -8.93100 -16.43500 -1.13100 1.000 64.84257 86 VAL A CA 1
ATOM 672 C C . VAL A 1 86 ? -8.61200 -15.37000 -2.18700 1.000 63.97114 86 VAL A C 1
ATOM 673 O O . VAL A 1 86 ? -7.82000 -15.60000 -3.10300 1.000 65.85051 86 VAL A O 1
ATOM 677 N N . VAL A 1 87 ? -9.21400 -14.19800 -2.04600 1.000 63.68966 87 VAL A N 1
ATOM 678 C CA . VAL A 1 87 ? -9.10800 -13.15100 -3.05300 1.000 63.40275 87 VAL A CA 1
ATOM 679 C C . VAL A 1 87 ? -8.22400 -12.04500 -2.51100 1.000 61.61782 87 VAL A C 1
ATOM 680 O O . VAL A 1 87 ? -8.56000 -11.43900 -1.48900 1.000 61.38036 87 VAL A O 1
ATOM 684 N N . HIS A 1 88 ? -7.10800 -11.74900 -3.20100 1.000 61.84012 88 HIS A N 1
ATOM 685 C CA . HIS A 1 88 ? -6.23800 -10.64200 -2.79800 1.000 62.41278 88 HIS A CA 1
ATOM 686 C C . HIS A 1 88 ? -6.54800 -9.47300 -3.70900 1.000 62.11324 88 HIS A C 1
ATOM 687 O O . HIS A 1 88 ? -6.43800 -9.59900 -4.93900 1.000 62.58243 88 HIS A O 1
ATOM 694 N N . VAL A 1 89 ? -6.92200 -8.33900 -3.12200 1.000 61.20388 89 VAL A N 1
ATOM 695 C CA . VAL A 1 89 ? -7.11400 -7.10200 -3.87800 1.000 63.16290 89 VAL A CA 1
ATOM 696 C C . VAL A 1 89 ? -6.02700 -6.11400 -3.46900 1.000 64.35351 89 VAL A C 1
ATOM 697 O O . VAL A 1 89 ? -5.91700 -5.75200 -2.29100 1.000 67.51534 89 VAL A O 1
ATOM 701 N N . PHE A 1 90 ? -5.26400 -5.66000 -4.45400 1.000 63.33579 90 PHE A N 1
ATOM 702 C CA . PHE A 1 90 ? -4.09700 -4.82300 -4.23800 1.000 65.84619 90 PHE A CA 1
ATOM 703 C C . PHE A 1 90 ? -4.25300 -3.43500 -4.84600 1.000 71.07294 90 PHE A C 1
ATOM 704 O O . PHE A 1 90 ? -4.82700 -3.27400 -5.91600 1.000 69.20262 90 PHE A O 1
ATOM 712 N N . HIS A 1 91 ? -3.73300 -2.43300 -4.15200 1.000 77.26984 91 HIS A N 1
ATOM 713 C CA . HIS A 1 91 ? -3.55000 -1.12300 -4.74100 1.000 85.02985 91 HIS A CA 1
ATOM 714 C C . HIS A 1 91 ? -2.47500 -1.23600 -5.80800 1.000 85.06921 91 HIS A C 1
ATOM 715 O O . HIS A 1 91 ? -1.46100 -1.88600 -5.59700 1.000 85.54350 91 HIS A O 1
ATOM 722 N N . LYS A 1 92 ? -2.68500 -0.59100 -6.94600 1.000 85.06084 92 LYS A N 1
ATOM 723 C CA . LYS A 1 92 ? -1.75300 -0.69300 -8.07600 1.000 85.09023 92 LYS A CA 1
ATOM 724 C C . LYS A 1 92 ? -0.27400 -0.63600 -7.66200 1.000 81.65462 92 LYS A C 1
ATOM 725 O O . LYS A 1 92 ? 0.55600 -1.41000 -8.15100 1.000 79.22656 92 LYS A O 1
ATOM 731 N N . ASP A 1 93 ? 0.06300 0.26400 -6.74000 1.000 81.08962 93 ASP A N 1
ATOM 732 C CA . ASP A 1 93 ? 1.43500 0.52000 -6.30900 1.000 81.25917 93 ASP A CA 1
ATOM 733 C C . ASP A 1 93 ? 1.92400 -0.45100 -5.25900 1.000 78.45924 93 ASP A C 1
ATOM 734 O O . ASP A 1 93 ? 3.08400 -0.34900 -4.81800 1.000 79.08661 93 ASP A O 1
ATOM 739 N N . GLU A 1 94 ? 1.07300 -1.37400 -4.83200 1.000 75.98045 94 GLU A N 1
ATOM 740 C CA . GLU A 1 94 ? 1.47400 -2.34700 -3.83700 1.000 74.15470 94 GLU A CA 1
ATOM 741 C C . GLU A 1 94 ? 1.64800 -3.74500 -4.41400 1.000 68.80483 94 GLU A C 1
ATOM 742 O O . GLU A 1 94 ? 2.43700 -4.52300 -3.86900 1.000 69.48331 94 GLU A O 1
ATOM 748 N N . ARG A 1 95 ? 0.99200 -4.05800 -5.53200 1.000 64.90666 95 ARG A N 1
ATOM 749 C CA . ARG A 1 95 ? 0.96000 -5.44200 -6.00000 1.000 63.78405 95 ARG A CA 1
ATOM 750 C C . ARG A 1 95 ? 2.36400 -5.99500 -6.19900 1.000 66.90649 95 ARG A C 1
ATOM 751 O O . ARG A 1 95 ? 2.72000 -7.04200 -5.63800 1.000 63.08687 95 ARG A O 1
ATOM 759 N N . ASN A 1 96 ? 3.18500 -5.26600 -6.97200 1.000 74.22750 96 ASN A N 1
ATOM 760 C CA . ASN A 1 96 ? 4.55300 -5.66900 -7.28000 1.000 74.26817 96 ASN A CA 1
ATOM 761 C C . ASN A 1 96 ? 5.39500 -5.85300 -6.02700 1.000 68.45497 96 ASN A C 1
ATOM 762 O O . ASN A 1 96 ? 6.30900 -6.68100 -6.03600 1.000 64.34841 96 ASN A O 1
ATOM 767 N N . TYR A 1 97 ? 5.13500 -5.09300 -4.95500 1.000 68.26778 97 TYR A N 1
ATOM 768 C CA . TYR A 1 97 ? 5.87500 -5.34000 -3.71500 1.000 72.03543 97 TYR A CA 1
ATOM 769 C C . TYR A 1 97 ? 5.71900 -6.79200 -3.24400 1.000 68.68022 97 TYR A C 1
ATOM 770 O O . TYR A 1 97 ? 6.70700 -7.43600 -2.87100 1.000 68.20976 97 TYR A O 1
ATOM 779 N N . TYR A 1 98 ? 4.48900 -7.32800 -3.26100 1.000 65.94335 98 TYR A N 1
ATOM 780 C CA . TYR A 1 98 ? 4.22100 -8.63400 -2.66100 1.000 63.22752 98 TYR A CA 1
ATOM 781 C C . TYR A 1 98 ? 4.48500 -9.77500 -3.63000 1.000 63.77341 98 TYR A C 1
ATOM 782 O O . TYR A 1 98 ? 5.06100 -10.80700 -3.23800 1.000 62.61582 98 TYR A O 1
ATOM 791 N N . ASN A 1 99 ? 4.09800 -9.58300 -4.88400 1.000 65.13603 99 ASN A N 1
ATOM 792 C CA . ASN A 1 99 ? 4.40400 -10.51100 -5.96100 1.000 68.89006 99 ASN A CA 1
ATOM 793 C C . ASN A 1 99 ? 4.01200 -11.92700 -5.58500 1.000 66.33392 99 ASN A C 1
ATOM 794 O O . ASN A 1 99 ? 4.82500 -12.84900 -5.60000 1.000 68.57336 99 ASN A O 1
ATOM 799 N N . ILE A 1 100 ? 2.73400 -12.07100 -5.24700 1.000 63.27052 100 ILE A N 1
ATOM 800 C CA . ILE A 1 100 ? 2.14600 -13.35600 -4.87700 1.000 60.44671 100 ILE A CA 1
ATOM 801 C C . ILE A 1 100 ? 2.41300 -14.38600 -5.96100 1.000 58.65338 100 ILE A C 1
ATOM 802 O O . ILE A 1 100 ? 2.77200 -15.54200 -5.68600 1.000 56.02307 100 ILE A O 1
ATOM 807 N N . GLU A 1 101 ? 2.16100 -13.99800 -7.21200 1.000 61.14337 101 GLU A N 1
ATOM 808 C CA . GLU A 1 101 ? 2.39000 -14.89400 -8.34800 1.000 68.89132 101 GLU A CA 1
ATOM 809 C C . GLU A 1 101 ? 3.80000 -15.49700 -8.30900 1.000 69.38794 101 GLU A C 1
ATOM 810 O O . GLU A 1 101 ? 3.97600 -16.70700 -8.50400 1.000 67.22975 101 GLU A O 1
ATOM 816 N N . LYS A 1 102 ? 4.81300 -14.67300 -8.01500 1.000 70.29852 102 LYS A N 1
ATOM 817 C CA . LYS A 1 102 ? 6.17900 -15.19200 -8.09400 1.000 74.76977 102 LYS A CA 1
ATOM 818 C C . LYS A 1 102 ? 6.52300 -15.98600 -6.83600 1.000 72.67911 102 LYS A C 1
ATOM 819 O O . LYS A 1 102 ? 7.28800 -16.94900 -6.89600 1.000 69.71717 102 LYS A O 1
ATOM 825 N N . LEU A 1 103 ? 5.86900 -15.68600 -5.71800 1.000 73.50652 103 LEU A N 1
ATOM 826 C CA . LEU A 1 103 ? 6.01700 -16.55200 -4.56100 1.000 72.01605 103 LEU A CA 1
ATOM 827 C C . LEU A 1 103 ? 5.45600 -17.95100 -4.82200 1.000 74.07996 103 LEU A C 1
ATOM 828 O O . LEU A 1 103 ? 6.04400 -18.94700 -4.39100 1.000 79.44874 103 LEU A O 1
ATOM 833 N N . TYR A 1 104 ? 4.32600 -18.05700 -5.51200 1.000 70.13979 104 TYR A N 1
ATOM 834 C CA . TYR A 1 104 ? 3.85700 -19.36900 -5.95000 1.000 67.81999 104 TYR A CA 1
ATOM 835 C C . TYR A 1 104 ? 4.04700 -19.52700 -7.45900 1.000 66.64357 104 TYR A C 1
ATOM 836 O O . TYR A 1 104 ? 3.07600 -19.75500 -8.19900 1.000 62.52621 104 TYR A O 1
ATOM 845 N N . GLN A 1 105 ? 5.31300 -19.44700 -7.92200 1.000 71.21676 105 GLN A N 1
ATOM 846 C CA . GLN A 1 105 ? 5.54400 -19.48400 -9.36400 1.000 75.66523 105 GLN A CA 1
ATOM 847 C C . GLN A 1 105 ? 5.37600 -20.87700 -9.96100 1.000 73.35093 105 GLN A C 1
ATOM 848 O O . GLN A 1 105 ? 5.30400 -20.99300 -11.18700 1.000 72.42833 105 GLN A O 1
ATOM 854 N N . ASP A 1 106 ? 5.24500 -21.91400 -9.13400 1.000 75.07213 106 ASP A N 1
ATOM 855 C CA . ASP A 1 106 ? 4.91100 -23.25700 -9.58900 1.000 80.60407 106 ASP A CA 1
ATOM 856 C C . ASP A 1 106 ? 3.42700 -23.58100 -9.45500 1.000 78.64189 106 ASP A C 1
ATOM 857 O O . ASP A 1 106 ? 3.00900 -24.67600 -9.84400 1.000 77.63604 106 ASP A O 1
ATOM 862 N N . ALA A 1 107 ? 2.60300 -22.65700 -8.92400 1.000 77.49114 107 ALA A N 1
ATOM 863 C CA . ALA A 1 107 ? 1.20000 -23.04900 -8.96600 1.000 78.41501 107 ALA A CA 1
ATOM 864 C C . ALA A 1 107 ? 0.60800 -22.78300 -10.34900 1.000 78.08649 107 ALA A C 1
ATOM 865 O O . ALA A 1 107 ? 0.91400 -21.76100 -10.97300 1.000 77.00217 107 ALA A O 1
ATOM 867 N N . PRO A 1 108 ? -0.25800 -23.69400 -10.83300 1.000 78.49257 108 PRO A N 1
ATOM 868 C CA . PRO A 1 108 ? -1.05000 -23.42900 -12.04500 1.000 77.93111 108 PRO A CA 1
ATOM 869 C C . PRO A 1 108 ? -1.71400 -22.05900 -12.03600 1.000 78.21882 108 PRO A C 1
ATOM 870 O O . PRO A 1 108 ? -2.62000 -21.79700 -11.23100 1.000 76.64890 108 PRO A O 1
ATOM 874 N N . LEU A 1 109 ? -1.26700 -21.17300 -12.91900 1.000 76.01558 109 LEU A N 1
ATOM 875 C CA . LEU A 1 109 ? -1.81700 -19.83100 -12.99600 1.000 73.58762 109 LEU A CA 1
ATOM 876 C C . LEU A 1 109 ? -2.77400 -19.74500 -14.16900 1.000 74.01846 109 LEU A C 1
ATOM 877 O O . LEU A 1 109 ? -2.50600 -20.30600 -15.22800 1.000 71.59172 109 LEU A O 1
ATOM 882 N N . GLU A 1 110 ? -3.88500 -19.03300 -13.97600 1.000 78.47730 110 GLU A N 1
ATOM 883 C CA . GLU A 1 110 ? -4.82300 -18.71800 -15.04400 1.000 83.83462 110 GLU A CA 1
ATOM 884 C C . GLU A 1 110 ? -5.04800 -17.21900 -15.00100 1.000 83.25068 110 GLU A C 1
ATOM 885 O O . GLU A 1 110 ? -5.09800 -16.64000 -13.91300 1.000 82.13431 110 GLU A O 1
ATOM 891 N N . SER A 1 111 ? -5.13800 -16.57500 -16.15800 1.000 85.55812 111 SER A N 1
ATOM 892 C CA . SER A 1 111 ? -5.41800 -15.14200 -16.19100 1.000 87.53349 111 SER A CA 1
ATOM 893 C C . SER A 1 111 ? -6.69200 -14.89900 -16.98600 1.000 88.19712 111 SER A C 1
ATOM 894 O O . SER A 1 111 ? -7.18600 -15.79100 -17.67500 1.000 88.51900 111 SER A O 1
ATOM 897 N N . TYR A 1 112 ? -7.23800 -13.69000 -16.87400 1.000 89.36764 112 TYR A N 1
ATOM 898 C CA . TYR A 1 112 ? -8.56400 -13.40700 -17.44500 1.000 87.14898 112 TYR A CA 1
ATOM 899 C C . TYR A 1 112 ? -8.62400 -12.05900 -18.14800 1.000 90.41849 112 TYR A C 1
ATOM 900 O O . TYR A 1 112 ? -8.11500 -11.06300 -17.63600 1.000 94.83553 112 TYR A O 1
ATOM 909 N N . MET B 1 1 ? 32.93500 36.34300 22.67400 1.000 123.26335 1 MET B N 1
ATOM 910 C CA . MET B 1 1 ? 32.14900 37.38300 22.01800 1.000 123.14104 1 MET B CA 1
ATOM 911 C C . MET B 1 1 ? 30.81900 37.60300 22.71600 1.000 123.17459 1 MET B C 1
ATOM 912 O O . MET B 1 1 ? 30.56900 37.04000 23.77800 1.000 123.47799 1 MET B O 1
ATOM 917 N N . ASN B 1 2 ? 29.96800 38.43400 22.12600 1.000 122.85876 2 ASN B N 1
ATOM 918 C CA . ASN B 1 2 ? 28.65000 38.70100 22.67900 1.000 122.15427 2 ASN B CA 1
ATOM 919 C C . ASN B 1 2 ? 27.57700 38.01800 21.83300 1.000 120.95504 2 ASN B C 1
ATOM 920 O O . ASN B 1 2 ? 27.85300 37.42000 20.78400 1.000 121.10427 2 ASN B O 1
ATOM 925 N N . SER B 1 3 ? 26.33600 38.11600 22.32100 1.000 119.01757 3 SER B N 1
ATOM 926 C CA . SER B 1 3 ? 25.20500 37.47500 21.65600 1.000 117.18759 3 SER B CA 1
ATOM 927 C C . SER B 1 3 ? 25.15800 37.84700 20.18000 1.000 115.21771 3 SER B C 1
ATOM 928 O O . SER B 1 3 ? 25.12600 36.97400 19.30600 1.000 115.10296 3 SER B O 1
ATOM 931 N N . GLN B 1 4 ? 25.19400 39.15100 19.89200 1.000 113.75506 4 GLN B N 1
ATOM 932 C CA . GLN B 1 4 ? 25.11200 39.63300 18.51800 1.000 113.79119 4 GLN B CA 1
ATOM 933 C C . GLN B 1 4 ? 26.23300 39.05400 17.65400 1.000 113.07289 4 GLN B C 1
ATOM 934 O O . GLN B 1 4 ? 25.97400 38.47200 16.59300 1.000 112.44040 4 GLN B O 1
ATOM 940 N N . GLU B 1 5 ? 27.48900 39.21000 18.09400 1.000 112.83974 5 GLU B N 1
ATOM 941 C CA . GLU B 1 5 ? 28.63400 38.78100 17.28800 1.000 113.33960 5 GLU B CA 1
ATOM 942 C C . GLU B 1 5 ? 28.55900 37.29500 16.97300 1.000 108.16005 5 GLU B C 1
ATOM 943 O O . GLU B 1 5 ? 28.79000 36.87800 15.82800 1.000 107.95433 5 GLU B O 1
ATOM 949 N N . LEU B 1 6 ? 28.26300 36.48300 17.99600 1.000 103.30523 6 LEU B N 1
ATOM 950 C CA . LEU B 1 6 ? 27.96400 35.07000 17.79600 1.000 98.44502 6 LEU B CA 1
ATOM 951 C C . LEU B 1 6 ? 26.89100 34.87700 16.72700 1.000 97.03318 6 LEU B C 1
ATOM 952 O O . LEU B 1 6 ? 27.04400 34.03500 15.82700 1.000 96.71586 6 LEU B O 1
ATOM 957 N N . LEU B 1 7 ? 25.80600 35.66500 16.79900 1.000 95.86528 7 LEU B N 1
ATOM 958 C CA . LEU B 1 7 ? 24.74300 35.59000 15.79400 1.000 96.37605 7 LEU B CA 1
ATOM 959 C C . LEU B 1 7 ? 25.28900 35.83700 14.39000 1.000 96.88474 7 LEU B C 1
ATOM 960 O O . LEU B 1 7 ? 24.95500 35.10900 13.44400 1.000 96.75021 7 LEU B O 1
ATOM 965 N N . ALA B 1 8 ? 26.15200 36.84900 14.24100 1.000 97.78468 8 ALA B N 1
ATOM 966 C CA . ALA B 1 8 ? 26.66700 37.20200 12.92100 1.000 96.82581 8 ALA B CA 1
ATOM 967 C C . ALA B 1 8 ? 27.44900 36.05500 12.29100 1.000 96.57357 8 ALA B C 1
ATOM 968 O O . ALA B 1 8 ? 27.27500 35.75000 11.10400 1.000 94.68711 8 ALA B O 1
ATOM 970 N N . ILE B 1 9 ? 28.31800 35.40100 13.06800 1.000 98.22645 9 ILE B N 1
ATOM 971 C CA . ILE B 1 9 ? 29.11500 34.32900 12.48900 1.000 100.21622 9 ILE B CA 1
ATOM 972 C C . ILE B 1 9 ? 28.24200 33.11700 12.16100 1.000 100.35485 9 ILE B C 1
ATOM 973 O O . ILE B 1 9 ? 28.52300 32.37100 11.20100 1.000 100.50690 9 ILE B O 1
ATOM 978 N N . ALA B 1 10 ? 27.15300 32.91000 12.91900 1.000 100.12845 10 ALA B N 1
ATOM 979 C CA . ALA B 1 10 ? 26.21500 31.84300 12.57800 1.000 99.30748 10 ALA B CA 1
ATOM 980 C C . ALA B 1 10 ? 25.53100 32.11900 11.24300 1.000 99.83568 10 ALA B C 1
ATOM 981 O O . ALA B 1 10 ? 25.58300 31.28800 10.33100 1.000 98.59736 10 ALA B O 1
ATOM 983 N N . VAL B 1 11 ? 24.89700 33.29100 11.10000 1.000 102.13258 11 VAL B N 1
ATOM 984 C CA . VAL B 1 11 ? 24.26500 33.61300 9.81800 1.000 105.38624 11 VAL B CA 1
ATOM 985 C C . VAL B 1 11 ? 25.29700 33.55400 8.69400 1.000 106.88018 11 VAL B C 1
ATOM 986 O O . VAL B 1 11 ? 24.97700 33.17800 7.55900 1.000 106.31216 11 VAL B O 1
ATOM 990 N N . ASP B 1 12 ? 26.55800 33.86500 9.00900 1.000 108.92789 12 ASP B N 1
ATOM 991 C CA . ASP B 1 12 ? 27.62400 33.81600 8.01600 1.000 110.67920 12 ASP B CA 1
ATOM 992 C C . ASP B 1 12 ? 27.93300 32.38300 7.60200 1.000 110.79970 12 ASP B C 1
ATOM 993 O O . ASP B 1 12 ? 27.91700 32.05200 6.40900 1.000 111.51298 12 ASP B O 1
ATOM 998 N N . ALA B 1 13 ? 28.23000 31.52100 8.57800 1.000 110.06738 13 ALA B N 1
ATOM 999 C CA . ALA B 1 13 ? 28.46100 30.11300 8.27200 1.000 109.78941 13 ALA B CA 1
ATOM 1000 C C . ALA B 1 13 ? 27.30400 29.50600 7.48500 1.000 111.57936 13 ALA B C 1
ATOM 1001 O O . ALA B 1 13 ? 27.51200 28.59200 6.67300 1.000 111.69842 13 ALA B O 1
ATOM 1003 N N . ILE B 1 14 ? 26.08400 30.00900 7.70400 1.000 113.71102 14 ILE B N 1
ATOM 1004 C CA . ILE B 1 14 ? 24.91900 29.49400 6.99500 1.000 116.99894 14 ILE B CA 1
ATOM 1005 C C . ILE B 1 14 ? 24.90900 29.99300 5.55200 1.000 121.53245 14 ILE B C 1
ATOM 1006 O O . ILE B 1 14 ? 24.57500 29.24800 4.62100 1.000 121.37675 14 ILE B O 1
ATOM 1011 N N . ASP B 1 15 ? 25.26400 31.26200 5.34700 1.000 126.69748 15 ASP B N 1
ATOM 1012 C CA . ASP B 1 15 ? 25.33000 31.80800 3.99400 1.000 132.44054 15 ASP B CA 1
ATOM 1013 C C . ASP B 1 15 ? 26.29200 31.01500 3.11800 1.000 136.93137 15 ASP B C 1
ATOM 1014 O O . ASP B 1 15 ? 25.94100 30.62100 2.00000 1.000 136.82901 15 ASP B O 1
ATOM 1019 N N . ASN B 1 16 ? 27.51500 30.78100 3.61400 1.000 141.04895 16 ASN B N 1
ATOM 1020 C CA . ASN B 1 16 ? 28.50500 30.01200 2.86400 1.000 144.98673 16 ASN B CA 1
ATOM 1021 C C . ASN B 1 16 ? 27.91000 28.72200 2.31400 1.000 145.14590 16 ASN B C 1
ATOM 1022 O O . ASN B 1 16 ? 28.18400 28.33900 1.17200 1.000 147.48510 16 ASN B O 1
ATOM 1027 N N . LYS B 1 17 ? 27.08600 28.03700 3.10300 1.000 143.50033 17 LYS B N 1
ATOM 1028 C CA . LYS B 1 17 ? 26.53900 26.74900 2.68600 1.000 142.41476 17 LYS B CA 1
ATOM 1029 C C . LYS B 1 17 ? 25.10700 26.87200 2.17900 1.000 141.53157 17 LYS B C 1
ATOM 1030 O O . LYS B 1 17 ? 24.30400 25.95000 2.32900 1.000 140.88859 17 LYS B O 1
ATOM 1036 N N . LYS B 1 18 ? 24.78500 27.99000 1.52100 1.000 141.61417 18 LYS B N 1
ATOM 1037 C CA . LYS B 1 18 ? 23.53900 28.16900 0.76400 1.000 141.48997 18 LYS B CA 1
ATOM 1038 C C . LYS B 1 18 ? 22.32000 28.20800 1.69600 1.000 138.03200 18 LYS B C 1
ATOM 1039 O O . LYS B 1 18 ? 21.32600 27.50700 1.48700 1.000 137.72696 18 LYS B O 1
ATOM 1045 N N . GLY B 1 19 ? 22.41300 29.03800 2.72800 1.000 134.92926 19 GLY B N 1
ATOM 1046 C CA . GLY B 1 19 ? 21.31300 29.21500 3.65000 1.000 131.42171 19 GLY B CA 1
ATOM 1047 C C . GLY B 1 19 ? 20.15200 29.81500 2.89900 1.000 129.22044 19 GLY B C 1
ATOM 1048 O O . GLY B 1 19 ? 20.34400 30.67700 2.05200 1.000 129.31799 19 GLY B O 1
ATOM 1049 N N . GLU B 1 20 ? 18.94400 29.35900 3.20000 1.000 127.89198 20 GLU B N 1
ATOM 1050 C CA . GLU B 1 20 ? 17.76700 29.82200 2.48500 1.000 126.94354 20 GLU B CA 1
ATOM 1051 C C . GLU B 1 20 ? 16.80600 30.56400 3.40700 1.000 121.56074 20 GLU B C 1
ATOM 1052 O O . GLU B 1 20 ? 16.48000 30.10000 4.48900 1.000 119.71637 20 GLU B O 1
ATOM 1058 N N . ASP B 1 21 ? 16.37000 31.73300 2.96400 1.000 119.23888 21 ASP B N 1
ATOM 1059 C CA . ASP B 1 21 ? 15.49100 32.60700 3.75800 1.000 116.51844 21 ASP B CA 1
ATOM 1060 C C . ASP B 1 21 ? 15.86900 32.62300 5.20300 1.000 111.78964 21 ASP B C 1
ATOM 1061 O O . ASP B 1 21 ? 15.01400 32.54100 6.09200 1.000 111.45224 21 ASP B O 1
ATOM 1066 N N . THR B 1 22 ? 17.16700 32.71700 5.45500 1.000 107.36720 22 THR B N 1
ATOM 1067 C CA . THR B 1 22 ? 17.67900 32.80900 6.80800 1.000 103.33813 22 THR B CA 1
ATOM 1068 C C . THR B 1 22 ? 17.12800 34.04600 7.50500 1.000 101.42006 22 THR B C 1
ATOM 1069 O O . THR B 1 22 ? 17.07900 35.12900 6.92200 1.000 102.18065 22 THR B O 1
ATOM 1073 N N . ILE B 1 23 ? 16.69500 33.88100 8.75400 1.000 98.84596 23 ILE B N 1
ATOM 1074 C CA . ILE B 1 23 ? 16.12900 34.96600 9.54600 1.000 95.86797 23 ILE B CA 1
ATOM 1075 C C . ILE B 1 23 ? 16.50300 34.72100 10.99500 1.000 92.06664 23 ILE B C 1
ATOM 1076 O O . ILE B 1 23 ? 16.87100 33.61000 11.37500 1.000 88.78579 23 ILE B O 1
ATOM 1081 N N . SER B 1 24 ? 16.37800 35.76900 11.81400 1.000 91.88082 24 SER B N 1
ATOM 1082 C CA . SER B 1 24 ? 16.77200 35.70300 13.21800 1.000 92.07795 24 SER B CA 1
ATOM 1083 C C . SER B 1 24 ? 15.72600 36.39400 14.08800 1.000 93.95696 24 SER B C 1
ATOM 1084 O O . SER B 1 24 ? 15.24200 37.47700 13.74200 1.000 93.25394 24 SER B O 1
ATOM 1087 N N . LEU B 1 25 ? 15.39900 35.78900 15.22500 1.000 95.06296 25 LEU B N 1
ATOM 1088 C CA . LEU B 1 25 ? 14.40100 36.33600 16.13100 1.000 96.46294 25 LEU B CA 1
ATOM 1089 C C . LEU B 1 25 ? 15.04900 36.66000 17.46000 1.000 101.36163 25 LEU B C 1
ATOM 1090 O O . LEU B 1 25 ? 15.72000 35.80800 18.05000 1.000 100.60645 25 LEU B O 1
ATOM 1095 N N . GLU B 1 26 ? 14.84600 37.87900 17.93000 1.000 107.72029 26 GLU B N 1
ATOM 1096 C CA . GLU B 1 26 ? 15.41800 38.31500 19.19500 1.000 113.38759 26 GLU B CA 1
ATOM 1097 C C . GLU B 1 26 ? 14.48800 37.88500 20.32300 1.000 114.52568 26 GLU B C 1
ATOM 1098 O O . GLU B 1 26 ? 13.37900 38.40900 20.45800 1.000 115.10580 26 GLU B O 1
ATOM 1104 N N . MET B 1 27 ? 14.94100 36.93000 21.13200 1.000 115.07491 27 MET B N 1
ATOM 1105 C CA . MET B 1 27 ? 14.13400 36.33700 22.19000 1.000 116.59380 27 MET B CA 1
ATOM 1106 C C . MET B 1 27 ? 14.44000 36.89100 23.56900 1.000 122.66936 27 MET B C 1
ATOM 1107 O O . MET B 1 27 ? 13.79600 36.46700 24.53300 1.000 126.83666 27 MET B O 1
ATOM 1112 N N . LYS B 1 28 ? 15.40800 37.80300 23.69100 1.000 125.18742 28 LYS B N 1
ATOM 1113 C CA . LYS B 1 28 ? 15.85700 38.24400 25.00700 1.000 125.20586 28 LYS B CA 1
ATOM 1114 C C . LYS B 1 28 ? 14.69200 38.74700 25.85200 1.000 125.77326 28 LYS B C 1
ATOM 1115 O O . LYS B 1 28 ? 14.65600 38.53100 27.06900 1.000 125.71236 28 LYS B O 1
ATOM 1121 N N . GLY B 1 29 ? 13.70400 39.37800 25.21800 1.000 126.52846 29 GLY B N 1
ATOM 1122 C CA . GLY B 1 29 ? 12.55500 39.85000 25.96900 1.000 127.16534 29 GLY B CA 1
ATOM 1123 C C . GLY B 1 29 ? 11.63600 38.73800 26.43600 1.000 127.57359 29 GLY B C 1
ATOM 1124 O O . GLY B 1 29 ? 11.04300 38.82900 27.51600 1.000 128.35881 29 GLY B O 1
ATOM 1125 N N . ILE B 1 30 ? 11.51900 37.66800 25.65400 1.000 126.65807 30 ILE B N 1
ATOM 1126 C CA . ILE B 1 30 ? 10.46600 36.68200 25.84400 1.000 125.31762 30 ILE B CA 1
ATOM 1127 C C . ILE B 1 30 ? 10.98500 35.33500 26.33200 1.000 124.68789 30 ILE B C 1
ATOM 1128 O O . ILE B 1 30 ? 10.18400 34.40700 26.49000 1.000 125.47440 30 ILE B O 1
ATOM 1133 N N . SER B 1 31 ? 12.28400 35.19400 26.59400 1.000 123.23466 31 SER B N 1
ATOM 1134 C CA . SER B 1 31 ? 12.81600 33.91200 27.03800 1.000 121.69589 31 SER B CA 1
ATOM 1135 C C . SER B 1 31 ? 14.05700 34.11900 27.89300 1.000 122.09661 31 SER B C 1
ATOM 1136 O O . SER B 1 31 ? 14.85600 35.02700 27.65100 1.000 121.30835 31 SER B O 1
ATOM 1139 N N . ASP B 1 32 ? 14.20900 33.24900 28.89400 1.000 124.04939 32 ASP B N 1
ATOM 1140 C CA . ASP B 1 32 ? 15.46700 33.13300 29.62300 1.000 125.32665 32 ASP B CA 1
ATOM 1141 C C . ASP B 1 32 ? 16.46200 32.24200 28.89600 1.000 123.08483 32 ASP B C 1
ATOM 1142 O O . ASP B 1 32 ? 17.67700 32.39700 29.08000 1.000 126.62500 32 ASP B O 1
ATOM 1147 N N . MET B 1 33 ? 15.96800 31.31100 28.07300 1.000 117.43578 33 MET B N 1
ATOM 1148 C CA . MET B 1 33 ? 16.83300 30.28300 27.50100 1.000 110.81052 33 MET B CA 1
ATOM 1149 C C . MET B 1 33 ? 17.87900 30.88300 26.57300 1.000 107.53770 33 MET B C 1
ATOM 1150 O O . MET B 1 33 ? 19.04700 30.47700 26.59200 1.000 106.43037 33 MET B O 1
ATOM 1155 N N . THR B 1 34 ? 17.48000 31.83800 25.74300 1.000 105.42821 34 THR B N 1
ATOM 1156 C CA . THR B 1 34 ? 18.35000 32.27100 24.66700 1.000 101.76205 34 THR B CA 1
ATOM 1157 C C . THR B 1 34 ? 18.03200 33.71000 24.30300 1.000 103.54585 34 THR B C 1
ATOM 1158 O O . THR B 1 34 ? 17.02000 34.27400 24.72300 1.000 103.24498 34 THR B O 1
ATOM 1162 N N . ASP B 1 35 ? 18.92400 34.30500 23.51700 1.000 106.46112 35 ASP B N 1
ATOM 1163 C CA . ASP B 1 35 ? 18.73100 35.65400 23.00600 1.000 105.47808 35 ASP B CA 1
ATOM 1164 C C . ASP B 1 35 ? 18.18500 35.66200 21.59400 1.000 103.64995 35 ASP B C 1
ATOM 1165 O O . ASP B 1 35 ? 17.29200 36.45100 21.28200 1.000 104.23137 35 ASP B O 1
ATOM 1170 N N . TYR B 1 36 ? 18.71300 34.79700 20.73500 1.000 101.91254 36 TYR B N 1
ATOM 1171 C CA . TYR B 1 36 ? 18.35600 34.76300 19.32600 1.000 100.59950 36 TYR B CA 1
ATOM 1172 C C . TYR B 1 36 ? 18.08400 33.33500 18.87700 1.000 94.57519 36 TYR B C 1
ATOM 1173 O O . TYR B 1 36 ? 18.83000 32.40400 19.21100 1.000 92.90600 36 TYR B O 1
ATOM 1182 N N . PHE B 1 37 ? 17.01300 33.17900 18.11400 1.000 89.63203 37 PHE B N 1
ATOM 1183 C CA . PHE B 1 37 ? 16.81700 32.01200 17.27200 1.000 85.31718 37 PHE B CA 1
ATOM 1184 C C . PHE B 1 37 ? 17.26000 32.34900 15.86100 1.000 80.33641 37 PHE B C 1
ATOM 1185 O O . PHE B 1 37 ? 17.24200 33.50400 15.44800 1.000 79.93600 37 PHE B O 1
ATOM 1193 N N . VAL B 1 38 ? 17.63500 31.32200 15.11900 1.000 78.24143 38 VAL B N 1
ATOM 1194 C CA . VAL B 1 38 ? 18.04900 31.43800 13.73100 1.000 74.80286 38 VAL B CA 1
ATOM 1195 C C . VAL B 1 38 ? 17.35100 30.30400 12.99500 1.000 76.74342 38 VAL B C 1
ATOM 1196 O O . VAL B 1 38 ? 17.50900 29.13400 13.36600 1.000 77.72081 38 VAL B O 1
ATOM 1200 N N . VAL B 1 39 ? 16.55500 30.63500 11.98200 1.000 78.92456 39 VAL B N 1
ATOM 1201 C CA . VAL B 1 39 ? 15.90500 29.62100 11.16300 1.000 77.88378 39 VAL B CA 1
ATOM 1202 C C . VAL B 1 39 ? 16.40400 29.76800 9.73700 1.000 79.68709 39 VAL B C 1
ATOM 1203 O O . VAL B 1 39 ? 16.46900 30.88000 9.20300 1.000 77.61941 39 VAL B O 1
ATOM 1207 N N . THR B 1 40 ? 16.78300 28.64500 9.14500 1.000 85.13941 40 THR B N 1
ATOM 1208 C CA . THR B 1 40 ? 17.21300 28.54700 7.76500 1.000 91.22290 40 THR B CA 1
ATOM 1209 C C . THR B 1 40 ? 16.81900 27.16000 7.29200 1.000 95.12536 40 THR B C 1
ATOM 1210 O O . THR B 1 40 ? 16.41400 26.31200 8.09500 1.000 93.42341 40 THR B O 1
ATOM 1214 N N . HIS B 1 41 ? 16.96800 26.90300 5.99400 1.000 100.93986 41 HIS B N 1
ATOM 1215 C CA . HIS B 1 41 ? 16.70600 25.55400 5.52600 1.000 106.71908 41 HIS B CA 1
ATOM 1216 C C . HIS B 1 41 ? 17.63400 25.20000 4.37600 1.000 110.16941 41 HIS B C 1
ATOM 1217 O O . HIS B 1 41 ? 18.16700 26.08000 3.69900 1.000 110.65371 41 HIS B O 1
ATOM 1224 N N . GLY B 1 42 ? 17.86000 23.89200 4.20800 1.000 113.45690 42 GLY B N 1
ATOM 1225 C CA . GLY B 1 42 ? 18.52000 23.33700 3.03800 1.000 117.38500 42 GLY B CA 1
ATOM 1226 C C . GLY B 1 42 ? 17.56000 22.44200 2.27300 1.000 121.31121 42 GLY B C 1
ATOM 1227 O O . GLY B 1 42 ? 16.61500 21.89200 2.84600 1.000 121.45292 42 GLY B O 1
ATOM 1228 N N . ASN B 1 43 ? 17.79500 22.29900 0.97000 1.000 124.50887 43 ASN B N 1
ATOM 1229 C CA . ASN B 1 43 ? 16.83400 21.64200 0.09300 1.000 126.21072 43 ASN B CA 1
ATOM 1230 C C . ASN B 1 43 ? 17.11500 20.15700 -0.09500 1.000 125.89154 43 ASN B C 1
ATOM 1231 O O . ASN B 1 43 ? 16.31800 19.47100 -0.74500 1.000 126.63846 43 ASN B O 1
ATOM 1236 N N . ASN B 1 44 ? 18.22000 19.65100 0.45700 1.000 125.27320 44 ASN B N 1
ATOM 1237 C CA . ASN B 1 44 ? 18.54000 18.22800 0.46500 1.000 121.82741 44 ASN B CA 1
ATOM 1238 C C . ASN B 1 44 ? 19.00800 17.85500 1.86400 1.000 118.44669 44 ASN B C 1
ATOM 1239 O O . ASN B 1 44 ? 19.49600 18.69500 2.61800 1.000 117.92414 44 ASN B O 1
ATOM 1244 N N . GLU B 1 45 ? 18.87100 16.57500 2.20600 1.000 116.20695 45 GLU B N 1
ATOM 1245 C CA . GLU B 1 45 ? 19.28200 16.13400 3.53900 1.000 114.20857 45 GLU B CA 1
ATOM 1246 C C . GLU B 1 45 ? 20.76000 16.41200 3.79100 1.000 116.05688 45 GLU B C 1
ATOM 1247 O O . GLU B 1 45 ? 21.15600 16.73300 4.91800 1.000 115.81512 45 GLU B O 1
ATOM 1253 N N . ARG B 1 46 ? 21.59400 16.30600 2.75500 1.000 119.05393 46 ARG B N 1
ATOM 1254 C CA . ARG B 1 46 ? 23.02900 16.48900 2.95600 1.000 122.80286 46 ARG B CA 1
ATOM 1255 C C . ARG B 1 46 ? 23.38600 17.95800 3.10000 1.000 120.45973 46 ARG B C 1
ATOM 1256 O O . ARG B 1 46 ? 24.26900 18.31500 3.88400 1.000 119.22472 46 ARG B O 1
ATOM 1264 N N . GLN B 1 47 ? 22.74500 18.81900 2.31200 1.000 120.19295 47 GLN B N 1
ATOM 1265 C CA . GLN B 1 47 ? 22.91900 20.25500 2.49400 1.000 120.03208 47 GLN B CA 1
ATOM 1266 C C . GLN B 1 47 ? 22.50100 20.68900 3.89600 1.000 118.11878 47 GLN B C 1
ATOM 1267 O O . GLN B 1 47 ? 23.15400 21.54800 4.50600 1.000 117.35875 47 GLN B O 1
ATOM 1273 N N . VAL B 1 48 ? 21.41700 20.10100 4.42200 1.000 116.11758 48 VAL B N 1
ATOM 1274 C CA . VAL B 1 48 ? 20.99800 20.37800 5.79700 1.000 110.87967 48 VAL B CA 1
ATOM 1275 C C . VAL B 1 48 ? 22.12300 20.02900 6.75900 1.000 106.53996 48 VAL B C 1
ATOM 1276 O O . VAL B 1 48 ? 22.57200 20.87300 7.54300 1.000 106.00656 48 VAL B O 1
ATOM 1280 N N . GLN B 1 49 ? 22.61600 18.78500 6.68600 1.000 104.27307 49 GLN B N 1
ATOM 1281 C CA . GLN B 1 49 ? 23.72800 18.36000 7.53400 1.000 103.58979 49 GLN B CA 1
ATOM 1282 C C . GLN B 1 49 ? 24.98800 19.18800 7.30200 1.000 103.94489 49 GLN B C 1
ATOM 1283 O O . GLN B 1 49 ? 25.82200 19.30400 8.20700 1.000 103.34904 49 GLN B O 1
ATOM 1289 N N . ALA B 1 50 ? 25.15700 19.74400 6.09800 1.000 105.03191 50 ALA B N 1
ATOM 1290 C CA . ALA B 1 50 ? 26.34300 20.53900 5.81400 1.000 106.33476 50 ALA B CA 1
ATOM 1291 C C . ALA B 1 50 ? 26.24600 21.90400 6.47000 1.000 106.47586 50 ALA B C 1
ATOM 1292 O O . ALA B 1 50 ? 27.23300 22.39400 7.02600 1.000 107.34930 50 ALA B O 1
ATOM 1294 N N . ILE B 1 51 ? 25.06600 22.53000 6.42600 1.000 104.37491 51 ILE B N 1
ATOM 1295 C CA . ILE B 1 51 ? 24.87400 23.77600 7.16600 1.000 101.84740 51 ILE B CA 1
ATOM 1296 C C . ILE B 1 51 ? 25.11300 23.54000 8.65000 1.000 99.50586 51 ILE B C 1
ATOM 1297 O O . ILE B 1 51 ? 25.70000 24.37800 9.34900 1.000 98.55453 51 ILE B O 1
ATOM 1302 N N . ALA B 1 52 ? 24.68400 22.38300 9.14900 1.000 98.02257 52 ALA B N 1
ATOM 1303 C CA . ALA B 1 52 ? 24.83300 22.10500 10.56900 1.000 97.61794 52 ALA B CA 1
ATOM 1304 C C . ALA B 1 52 ? 26.30400 22.06900 10.94200 1.000 98.31366 52 ALA B C 1
ATOM 1305 O O . ALA B 1 52 ? 26.75800 22.83700 11.79800 1.000 97.83596 52 ALA B O 1
ATOM 1307 N N . ARG B 1 53 ? 27.06700 21.19100 10.28200 1.000 100.05875 53 ARG B N 1
ATOM 1308 C CA . ARG B 1 53 ? 28.51600 21.15200 10.45500 1.000 101.72099 53 ARG B CA 1
ATOM 1309 C C . ARG B 1 53 ? 29.13400 22.53300 10.28600 1.000 100.72265 53 ARG B C 1
ATOM 1310 O O . ARG B 1 53 ? 29.83000 23.01700 11.18400 1.000 101.04776 53 ARG B O 1
ATOM 1318 N N . ALA B 1 54 ? 28.88300 23.18400 9.13900 1.000 99.50620 54 ALA B N 1
ATOM 1319 C CA . ALA B 1 54 ? 29.31500 24.56700 8.92800 1.000 98.16562 54 ALA B CA 1
ATOM 1320 C C . ALA B 1 54 ? 29.16000 25.39000 10.19500 1.000 96.57751 54 ALA B C 1
ATOM 1321 O O . ALA B 1 54 ? 30.12800 25.96500 10.69900 1.000 95.70680 54 ALA B O 1
ATOM 1323 N N . VAL B 1 55 ? 27.94400 25.38900 10.75200 1.000 96.15938 55 VAL B N 1
ATOM 1324 C CA . VAL B 1 55 ? 27.64200 26.16400 11.95200 1.000 95.21097 55 VAL B CA 1
ATOM 1325 C C . VAL B 1 55 ? 28.46800 25.66900 13.13300 1.000 97.45805 55 VAL B C 1
ATOM 1326 O O . VAL B 1 55 ? 28.87300 26.45300 14.00000 1.000 95.71564 55 VAL B O 1
ATOM 1330 N N . LYS B 1 56 ? 28.67000 24.35900 13.20800 1.000 101.73946 56 LYS B N 1
ATOM 1331 C CA . LYS B 1 56 ? 29.55300 23.78500 14.22000 1.000 105.91202 56 LYS B CA 1
ATOM 1332 C C . LYS B 1 56 ? 31.04200 24.12300 14.05300 1.000 109.52102 56 LYS B C 1
ATOM 1333 O O . LYS B 1 56 ? 31.71400 24.50100 15.00900 1.000 109.52781 56 LYS B O 1
ATOM 1339 N N . GLU B 1 57 ? 31.53900 24.01600 12.82500 1.000 112.96608 57 GLU B N 1
ATOM 1340 C CA . GLU B 1 57 ? 32.94800 24.26800 12.51700 1.000 113.01189 57 GLU B CA 1
ATOM 1341 C C . GLU B 1 57 ? 33.34400 25.69900 12.86300 1.000 113.25594 57 GLU B C 1
ATOM 1342 O O . GLU B 1 57 ? 34.24600 25.92400 13.67900 1.000 114.40204 57 GLU B O 1
ATOM 1348 N N . VAL B 1 58 ? 32.65800 26.68500 12.27000 1.000 112.24958 58 VAL B N 1
ATOM 1349 C CA . VAL B 1 58 ? 32.96600 28.08600 12.55300 1.000 111.47219 58 VAL B CA 1
ATOM 1350 C C . VAL B 1 58 ? 32.69800 28.41400 14.01000 1.000 110.55727 58 VAL B C 1
ATOM 1351 O O . VAL B 1 58 ? 33.28500 29.34900 14.56100 1.000 111.47771 58 VAL B O 1
ATOM 1355 N N . ALA B 1 59 ? 31.81000 27.67800 14.65800 1.000 110.35561 59 ALA B N 1
ATOM 1356 C CA . ALA B 1 59 ? 31.69200 27.83600 16.09800 1.000 110.42575 59 ALA B CA 1
ATOM 1357 C C . ALA B 1 59 ? 32.93700 27.30000 16.78800 1.000 111.04926 59 ALA B C 1
ATOM 1358 O O . ALA B 1 59 ? 33.47400 27.93100 17.71000 1.000 110.07601 59 ALA B O 1
ATOM 1360 N N . ASN B 1 60 ? 33.41700 26.13600 16.32800 1.000 112.33961 60 ASN B N 1
ATOM 1361 C CA . ASN B 1 60 ? 34.60500 25.51400 16.90400 1.000 114.35635 60 ASN B CA 1
ATOM 1362 C C . ASN B 1 60 ? 35.85600 26.30700 16.57000 1.000 120.04514 60 ASN B C 1
ATOM 1363 O O . ASN B 1 60 ? 36.73900 26.47700 17.41800 1.000 120.57628 60 ASN B O 1
ATOM 1368 N N . GLU B 1 61 ? 35.97200 26.75400 15.32200 1.000 125.61548 61 GLU B N 1
ATOM 1369 C CA . GLU B 1 61 ? 37.08000 27.62600 14.95700 1.000 131.85960 61 GLU B CA 1
ATOM 1370 C C . GLU B 1 61 ? 37.20500 28.78300 15.93400 1.000 128.67221 61 GLU B C 1
ATOM 1371 O O . GLU B 1 61 ? 38.31400 29.13300 16.34600 1.000 128.06051 61 GLU B O 1
ATOM 1377 N N . GLN B 1 62 ? 36.07600 29.36600 16.35400 1.000 126.38810 62 GLN B N 1
ATOM 1378 C CA . GLN B 1 62 ? 36.11200 30.38200 17.40300 1.000 123.60737 62 GLN B CA 1
ATOM 1379 C C . GLN B 1 62 ? 36.25300 29.79000 18.79800 1.000 117.59674 62 GLN B C 1
ATOM 1380 O O . GLN B 1 62 ? 36.09200 30.52400 19.77400 1.000 115.72727 62 GLN B O 1
ATOM 1386 N N . ASN B 1 63 ? 36.53100 28.49800 18.92400 1.000 114.48708 63 ASN B N 1
ATOM 1387 C CA . ASN B 1 63 ? 36.56800 27.77000 20.19200 1.000 111.00543 63 ASN B CA 1
ATOM 1388 C C . ASN B 1 63 ? 35.23000 27.81300 20.90700 1.000 110.47847 63 ASN B C 1
ATOM 1389 O O . ASN B 1 63 ? 35.19600 27.69000 22.11700 1.000 110.98146 63 ASN B O 1
ATOM 1394 N N . ILE B 1 64 ? 34.13400 28.01400 20.19400 1.000 112.07899 64 ILE B N 1
ATOM 1395 C CA . ILE B 1 64 ? 32.80700 27.82800 20.76800 1.000 111.05182 64 ILE B CA 1
ATOM 1396 C C . ILE B 1 64 ? 32.41800 26.36100 20.54100 1.000 109.79886 64 ILE B C 1
ATOM 1397 O O . ILE B 1 64 ? 32.65200 25.81900 19.46200 1.000 108.43586 64 ILE B O 1
ATOM 1402 N N . GLU B 1 65 ? 31.89900 25.70600 21.57900 1.000 110.39291 65 GLU B N 1
ATOM 1403 C CA . GLU B 1 65 ? 31.64300 24.26600 21.49900 1.000 111.68833 65 GLU B CA 1
ATOM 1404 C C . GLU B 1 65 ? 30.15200 23.98400 21.56200 1.000 110.07413 65 GLU B C 1
ATOM 1405 O O . GLU B 1 65 ? 29.48000 24.38400 22.51900 1.000 109.83025 65 GLU B O 1
ATOM 1411 N N . VAL B 1 66 ? 29.64900 23.25200 20.56100 1.000 108.78100 66 VAL B N 1
ATOM 1412 C CA . VAL B 1 66 ? 28.23700 22.89800 20.55200 1.000 107.16632 66 VAL B CA 1
ATOM 1413 C C . VAL B 1 66 ? 27.97300 21.79700 21.57900 1.000 104.67224 66 VAL B C 1
ATOM 1414 O O . VAL B 1 66 ? 28.64400 20.75300 21.61700 1.000 103.90279 66 VAL B O 1
ATOM 1418 N N . LYS B 1 67 ? 26.96600 22.03900 22.41500 1.000 103.10845 67 LYS B N 1
ATOM 1419 C CA . LYS B 1 67 ? 26.61100 21.09700 23.46500 1.000 102.49135 67 LYS B CA 1
ATOM 1420 C C . LYS B 1 67 ? 26.11500 19.79300 22.86700 1.000 101.41584 67 LYS B C 1
ATOM 1421 O O . LYS B 1 67 ? 26.44800 18.70500 23.35200 1.000 102.27890 67 LYS B O 1
ATOM 1427 N N . ARG B 1 68 ? 25.32700 19.89000 21.80400 1.000 100.12756 68 ARG B N 1
ATOM 1428 C CA . ARG B 1 68 ? 24.95900 18.74500 20.99200 1.000 97.90850 68 ARG B CA 1
ATOM 1429 C C . ARG B 1 68 ? 24.22400 19.25400 19.77000 1.000 92.05251 68 ARG B C 1
ATOM 1430 O O . ARG B 1 68 ? 23.81600 20.41900 19.69900 1.000 91.00021 68 ARG B O 1
ATOM 1438 N N . MET B 1 69 ? 24.08100 18.36600 18.80100 1.000 87.66224 69 MET B N 1
ATOM 1439 C CA . MET B 1 69 ? 23.35500 18.65100 17.57800 1.000 84.13923 69 MET B CA 1
ATOM 1440 C C . MET B 1 69 ? 22.17000 17.71200 17.51000 1.000 78.07463 69 MET B C 1
ATOM 1441 O O . MET B 1 69 ? 22.35100 16.49400 17.43200 1.000 76.57189 69 MET B O 1
ATOM 1446 N N . GLU B 1 70 ? 20.96500 18.26800 17.57000 1.000 73.78250 70 GLU B N 1
ATOM 1447 C CA . GLU B 1 70 ? 19.75400 17.45700 17.68600 1.000 68.80192 70 GLU B CA 1
ATOM 1448 C C . GLU B 1 70 ? 19.21800 17.11600 16.30900 1.000 66.12706 70 GLU B C 1
ATOM 1449 O O . GLU B 1 70 ? 19.05800 17.99600 15.45400 1.000 64.96467 70 GLU B O 1
ATOM 1455 N N . GLY B 1 71 ? 18.93200 15.84000 16.09900 1.000 67.22271 71 GLY B N 1
ATOM 1456 C CA . GLY B 1 71 ? 18.44300 15.39700 14.80800 1.000 70.71547 71 GLY B CA 1
ATOM 1457 C C . GLY B 1 71 ? 19.46500 15.41100 13.69000 1.000 74.69550 71 GLY B C 1
ATOM 1458 O O . GLY B 1 71 ? 19.10000 15.68800 12.53700 1.000 72.69411 71 GLY B O 1
ATOM 1459 N N . TYR B 1 72 ? 20.73300 15.09900 13.99500 1.000 80.41416 72 TYR B N 1
ATOM 1460 C CA . TYR B 1 72 ? 21.78700 15.16800 12.98400 1.000 87.07952 72 TYR B CA 1
ATOM 1461 C C . TYR B 1 72 ? 21.64500 14.06700 11.93400 1.000 86.98452 72 TYR B C 1
ATOM 1462 O O . TYR B 1 72 ? 21.34000 14.34300 10.76400 1.000 83.82734 72 TYR B O 1
ATOM 1471 N N . ASN B 1 73 ? 21.86900 12.80800 12.33500 1.000 90.84426 73 ASN B N 1
ATOM 1472 C CA . ASN B 1 73 ? 21.79500 11.69000 11.39600 1.000 95.67437 73 ASN B CA 1
ATOM 1473 C C . ASN B 1 73 ? 20.52200 11.72300 10.55800 1.000 95.85279 73 ASN B C 1
ATOM 1474 O O . ASN B 1 73 ? 20.54500 11.36700 9.37600 1.000 99.87211 73 ASN B O 1
ATOM 1479 N N . GLU B 1 74 ? 19.41100 12.17100 11.14100 1.000 92.97185 74 GLU B N 1
ATOM 1480 C CA . GLU B 1 74 ? 18.15000 12.19500 10.41700 1.000 90.78930 74 GLU B CA 1
ATOM 1481 C C . GLU B 1 74 ? 18.07300 13.34100 9.41300 1.000 86.87866 74 GLU B C 1
ATOM 1482 O O . GLU B 1 74 ? 17.42100 13.20700 8.37100 1.000 85.39668 74 GLU B O 1
ATOM 1488 N N . ALA B 1 75 ? 18.67200 14.48700 9.72600 1.000 87.46294 75 ALA B N 1
ATOM 1489 C CA . ALA B 1 75 ? 18.72300 15.69800 8.89100 1.000 88.80164 75 ALA B CA 1
ATOM 1490 C C . ALA B 1 75 ? 17.37500 16.20600 8.39100 1.000 85.97010 75 ALA B C 1
ATOM 1491 O O . ALA B 1 75 ? 17.35500 16.87700 7.36400 1.000 86.30978 75 ALA B O 1
ATOM 1493 N N . ARG B 1 76 ? 16.26200 15.93400 9.07900 1.000 86.30743 76 ARG B N 1
ATOM 1494 C CA . ARG B 1 76 ? 15.00600 16.62500 8.78400 1.000 85.31283 76 ARG B CA 1
ATOM 1495 C C . ARG B 1 76 ? 14.93700 17.96400 9.50200 1.000 79.29209 76 ARG B C 1
ATOM 1496 O O . ARG B 1 76 ? 14.49600 18.96600 8.93100 1.000 74.71785 76 ARG B O 1
ATOM 1504 N N . TRP B 1 77 ? 15.34900 17.98700 10.77300 1.000 79.91355 77 TRP B N 1
ATOM 1505 C CA . TRP B 1 77 ? 15.42800 19.19800 11.59600 1.000 78.99679 77 TRP B CA 1
ATOM 1506 C C . TRP B 1 77 ? 16.65800 19.08800 12.48400 1.000 77.28252 77 TRP B C 1
ATOM 1507 O O . TRP B 1 77 ? 16.74800 18.18000 13.32000 1.000 77.97069 77 TRP B O 1
ATOM 1518 N N . ILE B 1 78 ? 17.60100 20.00400 12.29500 1.000 76.39482 78 ILE B N 1
ATOM 1519 C CA . ILE B 1 78 ? 18.87300 19.98200 13.01300 1.000 75.76430 78 ILE B CA 1
ATOM 1520 C C . ILE B 1 78 ? 18.87100 21.15600 13.95800 1.000 67.07522 78 ILE B C 1
ATOM 1521 O O . ILE B 1 78 ? 18.75100 22.30400 13.51700 1.000 65.83593 78 ILE B O 1
ATOM 1526 N N . LEU B 1 79 ? 18.99000 20.88300 15.24800 1.000 62.19766 79 LEU B N 1
ATOM 1527 C CA . LEU B 1 79 ? 19.08200 21.95500 16.23000 1.000 59.44944 79 LEU B CA 1
ATOM 1528 C C . LEU B 1 79 ? 20.51200 21.98300 16.75000 1.000 63.68744 79 LEU B C 1
ATOM 1529 O O . LEU B 1 79 ? 21.09000 20.92400 17.02900 1.000 65.83387 79 LEU B O 1
ATOM 1534 N N . ILE B 1 80 ? 21.07000 23.19100 16.85300 1.000 64.36232 80 ILE B N 1
ATOM 1535 C CA . ILE B 1 80 ? 22.42800 23.43600 17.32200 1.000 65.13147 80 ILE B CA 1
ATOM 1536 C C . ILE B 1 80 ? 22.32900 24.51600 18.39800 1.000 65.74449 80 ILE B C 1
ATOM 1537 O O . ILE B 1 80 ? 22.04600 25.67600 18.08200 1.000 64.33248 80 ILE B O 1
ATOM 1542 N N . ASP B 1 81 ? 22.54800 24.12800 19.66500 1.000 68.49481 81 ASP B N 1
ATOM 1543 C CA . ASP B 1 81 ? 22.44500 25.03700 20.82000 1.000 73.06249 81 ASP B CA 1
ATOM 1544 C C . ASP B 1 81 ? 23.81000 25.67700 21.07000 1.000 80.23693 81 ASP B C 1
ATOM 1545 O O . ASP B 1 81 ? 24.79400 24.96900 21.29300 1.000 80.16790 81 ASP B O 1
ATOM 1550 N N . LEU B 1 82 ? 23.85600 27.00000 20.95000 1.000 86.93960 82 LEU B N 1
ATOM 1551 C CA . LEU B 1 82 ? 24.98900 27.81500 21.36800 1.000 84.46996 82 LEU B CA 1
ATOM 1552 C C . LEU B 1 82 ? 24.63100 28.58300 22.64100 1.000 84.69805 82 LEU B C 1
ATOM 1553 O O . LEU B 1 82 ? 25.35400 29.47200 23.07600 1.000 85.29155 82 LEU B O 1
ATOM 1558 N N . ALA B 1 83 ? 23.48300 28.23900 23.20700 1.000 85.98251 83 ALA B N 1
ATOM 1559 C CA . ALA B 1 83 ? 22.98500 28.80500 24.45100 1.000 86.88979 83 ALA B CA 1
ATOM 1560 C C . ALA B 1 83 ? 22.51800 30.24100 24.29200 1.000 89.86135 83 ALA B C 1
ATOM 1561 O O . ALA B 1 83 ? 21.33700 30.53400 24.45400 1.000 89.97367 83 ALA B O 1
ATOM 1563 N N . ASP B 1 84 ? 23.43700 31.13600 23.95700 1.000 93.21330 84 ASP B N 1
ATOM 1564 C CA . ASP B 1 84 ? 23.05700 32.50300 23.63700 1.000 97.63870 84 ASP B CA 1
ATOM 1565 C C . ASP B 1 84 ? 22.25300 32.51000 22.34800 1.000 91.57594 84 ASP B C 1
ATOM 1566 O O . ASP B 1 84 ? 21.27100 33.23300 22.20800 1.000 91.20212 84 ASP B O 1
ATOM 1571 N N . VAL B 1 85 ? 22.69800 31.68700 21.40500 1.000 86.38293 85 VAL B N 1
ATOM 1572 C CA . VAL B 1 85 ? 22.04700 31.55400 20.11300 1.000 82.01747 85 VAL B CA 1
ATOM 1573 C C . VAL B 1 85 ? 21.69800 30.09800 19.83600 1.000 77.20395 85 VAL B C 1
ATOM 1574 O O . VAL B 1 85 ? 22.51600 29.20400 20.03600 1.000 75.77589 85 VAL B O 1
ATOM 1578 N N . VAL B 1 86 ? 20.47400 29.87600 19.37600 1.000 72.87219 86 VAL B N 1
ATOM 1579 C CA . VAL B 1 86 ? 19.99100 28.54500 19.00700 1.000 71.39088 86 VAL B CA 1
ATOM 1580 C C . VAL B 1 86 ? 19.64200 28.55300 17.51600 1.000 71.07605 86 VAL B C 1
ATOM 1581 O O . VAL B 1 86 ? 18.80100 29.34900 17.07800 1.000 69.60071 86 VAL B O 1
ATOM 1585 N N . VAL B 1 87 ? 20.23500 27.62000 16.75600 1.000 68.55835 87 VAL B N 1
ATOM 1586 C CA . VAL B 1 87 ? 20.09400 27.55900 15.30600 1.000 67.95987 87 VAL B CA 1
ATOM 1587 C C . VAL B 1 87 ? 19.29700 26.32200 14.88700 1.000 68.97151 87 VAL B C 1
ATOM 1588 O O . VAL B 1 87 ? 19.63600 25.18500 15.25600 1.000 68.46963 87 VAL B O 1
ATOM 1592 N N . HIS B 1 88 ? 18.26600 26.54500 14.05600 1.000 67.92718 88 HIS B N 1
ATOM 1593 C CA . HIS B 1 88 ? 17.37700 25.50600 13.54100 1.000 68.69062 88 HIS B CA 1
ATOM 1594 C C . HIS B 1 88 ? 17.63400 25.36000 12.05400 1.000 71.50473 88 HIS B C 1
ATOM 1595 O O . HIS B 1 88 ? 17.36500 26.27800 11.27900 1.000 71.41087 88 HIS B O 1
ATOM 1602 N N . VAL B 1 89 ? 18.12700 24.20600 11.64600 1.000 75.19308 89 VAL B N 1
ATOM 1603 C CA . VAL B 1 89 ? 18.31000 23.96700 10.23700 1.000 79.76627 89 VAL B CA 1
ATOM 1604 C C . VAL B 1 89 ? 17.22600 23.00800 9.80700 1.000 81.69391 89 VAL B C 1
ATOM 1605 O O . VAL B 1 89 ? 17.13900 21.89200 10.29600 1.000 81.28854 89 VAL B O 1
ATOM 1609 N N . PHE B 1 90 ? 16.40900 23.45700 8.86900 1.000 85.25967 90 PHE B N 1
ATOM 1610 C CA . PHE B 1 90 ? 15.20900 22.74900 8.48100 1.000 88.56465 90 PHE B CA 1
ATOM 1611 C C . PHE B 1 90 ? 15.30700 22.26200 7.05300 1.000 98.67651 90 PHE B C 1
ATOM 1612 O O . PHE B 1 90 ? 15.70500 23.00600 6.16300 1.000 99.16732 90 PHE B O 1
ATOM 1620 N N . HIS B 1 91 ? 14.92700 21.01600 6.82600 1.000 106.72528 91 HIS B N 1
ATOM 1621 C CA . HIS B 1 91 ? 14.81500 20.54300 5.46700 1.000 111.03504 91 HIS B CA 1
ATOM 1622 C C . HIS B 1 91 ? 13.71400 21.36300 4.83400 1.000 112.49027 91 HIS B C 1
ATOM 1623 O O . HIS B 1 91 ? 12.77400 21.78400 5.50100 1.000 112.66734 91 HIS B O 1
ATOM 1630 N N . LYS B 1 92 ? 13.85500 21.61400 3.54400 1.000 114.64998 92 LYS B N 1
ATOM 1631 C CA . LYS B 1 92 ? 12.96800 22.53400 2.83000 1.000 116.72580 92 LYS B CA 1
ATOM 1632 C C . LYS B 1 92 ? 11.50900 22.22700 3.12000 1.000 116.37662 92 LYS B C 1
ATOM 1633 O O . LYS B 1 92 ? 10.72000 23.12700 3.43000 1.000 116.34408 92 LYS B O 1
ATOM 1639 N N . ASP B 1 93 ? 11.13400 20.95400 3.02100 1.000 116.01660 93 ASP B N 1
ATOM 1640 C CA . ASP B 1 93 ? 9.75100 20.56200 3.26100 1.000 115.06919 93 ASP B CA 1
ATOM 1641 C C . ASP B 1 93 ? 9.35800 20.77500 4.72000 1.000 111.12997 93 ASP B C 1
ATOM 1642 O O . ASP B 1 93 ? 8.29100 21.33200 5.01000 1.000 112.24577 93 ASP B O 1
ATOM 1647 N N . GLU B 1 94 ? 10.22400 20.35400 5.65400 1.000 106.64629 94 GLU B N 1
ATOM 1648 C CA . GLU B 1 94 ? 9.86500 20.34500 7.07200 1.000 101.90293 94 GLU B CA 1
ATOM 1649 C C . GLU B 1 94 ? 9.64800 21.74600 7.62600 1.000 99.51523 94 GLU B C 1
ATOM 1650 O O . GLU B 1 94 ? 8.79400 21.93100 8.50100 1.000 101.54922 94 GLU B O 1
ATOM 1656 N N . ARG B 1 95 ? 10.38600 22.73800 7.12400 1.000 96.28118 95 ARG B N 1
ATOM 1657 C CA . ARG B 1 95 ? 10.38500 24.05800 7.74900 1.000 93.56069 95 ARG B CA 1
ATOM 1658 C C . ARG B 1 95 ? 8.98100 24.59600 7.96300 1.000 94.43526 95 ARG B C 1
ATOM 1659 O O . ARG B 1 95 ? 8.74000 25.36100 8.90300 1.000 92.42080 95 ARG B O 1
ATOM 1667 N N . ASN B 1 96 ? 8.03800 24.19500 7.11000 1.000 99.99439 96 ASN B N 1
ATOM 1668 C CA . ASN B 1 96 ? 6.72700 24.84300 7.08800 1.000 104.50700 96 ASN B CA 1
ATOM 1669 C C . ASN B 1 96 ? 5.79800 24.30400 8.17600 1.000 103.34014 96 ASN B C 1
ATOM 1670 O O . ASN B 1 96 ? 5.03400 25.07400 8.78000 1.000 102.15882 96 ASN B O 1
ATOM 1675 N N . TYR B 1 97 ? 5.83400 22.98600 8.42700 1.000 104.24869 97 TYR B N 1
ATOM 1676 C CA . TYR B 1 97 ? 4.98900 22.38300 9.46500 1.000 104.69083 97 TYR B CA 1
ATOM 1677 C C . TYR B 1 97 ? 5.22700 23.03100 10.82200 1.000 99.24762 97 TYR B C 1
ATOM 1678 O O . TYR B 1 97 ? 4.28100 23.43100 11.51900 1.000 98.19184 97 TYR B O 1
ATOM 1687 N N . TYR B 1 98 ? 6.49400 23.11500 11.21900 1.000 94.94704 98 TYR B N 1
ATOM 1688 C CA . TYR B 1 98 ? 6.85400 23.75800 12.47400 1.000 86.45614 98 TYR B CA 1
ATOM 1689 C C . TYR B 1 98 ? 6.61200 25.26200 12.41700 1.000 85.59959 98 TYR B C 1
ATOM 1690 O O . TYR B 1 98 ? 5.98700 25.82300 13.32500 1.000 84.25374 98 TYR B O 1
ATOM 1699 N N . ASN B 1 99 ? 7.05300 25.91500 11.34300 1.000 87.28528 99 ASN B N 1
ATOM 1700 C CA . ASN B 1 99 ? 6.79900 27.33100 11.14200 1.000 90.15817 99 ASN B CA 1
ATOM 1701 C C . ASN B 1 99 ? 7.09200 28.08500 12.42600 1.000 86.24650 99 ASN B C 1
ATOM 1702 O O . ASN B 1 99 ? 6.18200 28.54200 13.12800 1.000 84.25425 99 ASN B O 1
ATOM 1707 N N . ILE B 1 100 ? 8.38000 28.18000 12.74800 1.000 85.07071 100 ILE B N 1
ATOM 1708 C CA . ILE B 1 100 ? 8.78200 28.68600 14.04400 1.000 84.06013 100 ILE B CA 1
ATOM 1709 C C . ILE B 1 100 ? 8.58300 30.19300 14.11100 1.000 85.01906 100 ILE B C 1
ATOM 1710 O O . ILE B 1 100 ? 8.38000 30.75700 15.19300 1.000 82.45182 100 ILE B O 1
ATOM 1715 N N . GLU B 1 101 ? 8.58800 30.86500 12.95900 1.000 90.69348 101 GLU B N 1
ATOM 1716 C CA . GLU B 1 101 ? 8.38100 32.31200 12.94000 1.000 96.78552 101 GLU B CA 1
ATOM 1717 C C . GLU B 1 101 ? 6.96600 32.66900 13.37800 1.000 98.71899 101 GLU B C 1
ATOM 1718 O O . GLU B 1 101 ? 6.77200 33.52900 14.25000 1.000 98.92091 101 GLU B O 1
ATOM 1724 N N . LYS B 1 102 ? 5.96100 32.00200 12.79600 1.000 100.74933 102 LYS B N 1
ATOM 1725 C CA . LYS B 1 102 ? 4.57500 32.27500 13.17400 1.000 103.02956 102 LYS B CA 1
ATOM 1726 C C . LYS B 1 102 ? 4.31900 31.97200 14.64500 1.000 101.34812 102 LYS B C 1
ATOM 1727 O O . LYS B 1 102 ? 3.47400 32.61900 15.27300 1.000 102.37462 102 LYS B O 1
ATOM 1733 N N . LEU B 1 103 ? 5.04000 30.99800 15.21000 1.000 98.16512 103 LEU B N 1
ATOM 1734 C CA . LEU B 1 103 ? 4.92000 30.71600 16.63700 1.000 96.28122 103 LEU B CA 1
ATOM 1735 C C . LEU B 1 103 ? 5.41700 31.88400 17.48700 1.000 99.81887 103 LEU B C 1
ATOM 1736 O O . LEU B 1 103 ? 5.01100 32.02800 18.64800 1.000 99.73683 103 LEU B O 1
ATOM 1741 N N . TYR B 1 104 ? 6.28100 32.73400 16.93400 1.000 103.35623 104 TYR B N 1
ATOM 1742 C CA . TYR B 1 104 ? 6.86800 33.84400 17.68100 1.000 107.19992 104 TYR B CA 1
ATOM 1743 C C . TYR B 1 104 ? 6.80600 35.08700 16.78900 1.000 113.53344 104 TYR B C 1
ATOM 1744 O O . TYR B 1 104 ? 7.75500 35.38300 16.05800 1.000 115.77482 104 TYR B O 1
ATOM 1753 N N . GLN B 1 105 ? 5.67800 35.80300 16.83300 1.000 117.99366 105 GLN B N 1
ATOM 1754 C CA . GLN B 1 105 ? 5.57400 37.12000 16.21000 1.000 121.54313 105 GLN B CA 1
ATOM 1755 C C . GLN B 1 105 ? 6.02000 38.21400 17.16000 1.000 125.06597 105 GLN B C 1
ATOM 1756 O O . GLN B 1 105 ? 6.69300 39.16200 16.74600 1.000 125.63376 105 GLN B O 1
ATOM 1762 N N . ASP B 1 106 ? 5.64400 38.07900 18.43200 1.000 128.04480 106 ASP B N 1
ATOM 1763 C CA . ASP B 1 106 ? 6.06500 38.99800 19.48000 1.000 130.55887 106 ASP B CA 1
ATOM 1764 C C . ASP B 1 106 ? 7.58500 39.16800 19.53400 1.000 130.45105 106 ASP B C 1
ATOM 1765 O O . ASP B 1 106 ? 8.06700 40.14700 20.11700 1.000 131.38913 106 ASP B O 1
ATOM 1770 N N . ALA B 1 107 ? 8.35200 38.26300 18.90900 1.000 128.90168 107 ALA B N 1
ATOM 1771 C CA . ALA B 1 107 ? 9.80800 38.40900 18.86600 1.000 128.00501 107 ALA B CA 1
ATOM 1772 C C . ALA B 1 107 ? 10.23600 39.24700 17.66100 1.000 124.77611 107 ALA B C 1
ATOM 1773 O O . ALA B 1 107 ? 9.78600 38.98000 16.53600 1.000 125.39314 107 ALA B O 1
ATOM 1775 N N . PRO B 1 108 ? 11.09300 40.25400 17.85800 1.000 120.52769 108 PRO B N 1
ATOM 1776 C CA . PRO B 1 108 ? 11.60000 41.03900 16.72200 1.000 118.33786 108 PRO B CA 1
ATOM 1777 C C . PRO B 1 108 ? 12.36500 40.16400 15.73600 1.000 116.50746 108 PRO B C 1
ATOM 1778 O O . PRO B 1 108 ? 13.30800 39.45700 16.10500 1.000 116.06464 108 PRO B O 1
ATOM 1782 N N . LEU B 1 109 ? 11.95900 40.22500 14.47000 1.000 115.55019 109 LEU B N 1
ATOM 1783 C CA . LEU B 1 109 ? 12.51400 39.38800 13.41700 1.000 114.74524 109 LEU B CA 1
ATOM 1784 C C . LEU B 1 109 ? 13.37900 40.21600 12.47800 1.000 114.17494 109 LEU B C 1
ATOM 1785 O O . LEU B 1 109 ? 13.05800 41.36800 12.18300 1.000 113.70900 109 LEU B O 1
ATOM 1790 N N . GLU B 1 110 ? 14.48300 39.62400 12.02900 1.000 114.77625 110 GLU B N 1
ATOM 1791 C CA . GLU B 1 110 ? 15.41600 40.23900 11.09500 1.000 115.95578 110 GLU B CA 1
ATOM 1792 C C . GLU B 1 110 ? 15.66700 39.30600 9.91800 1.000 115.57511 110 GLU B C 1
ATOM 1793 O O . GLU B 1 110 ? 15.89200 38.11000 10.10400 1.000 114.01229 110 GLU B O 1
ATOM 1799 N N . SER B 1 111 ? 15.63200 39.85700 8.70900 1.000 118.15255 111 SER B N 1
ATOM 1800 C CA . SER B 1 111 ? 15.77100 39.08500 7.48300 1.000 121.25209 111 SER B CA 1
ATOM 1801 C C . SER B 1 111 ? 17.17900 39.22700 6.92700 1.000 123.59053 111 SER B C 1
ATOM 1802 O O . SER B 1 111 ? 17.73400 40.32800 6.90500 1.000 124.78248 111 SER B O 1
ATOM 1805 N N . TYR B 1 112 ? 17.74700 38.11000 6.47700 1.000 123.54034 112 TYR B N 1
ATOM 1806 C CA . TYR B 1 112 ? 19.11600 38.09500 5.96700 1.000 123.76311 112 TYR B CA 1
ATOM 1807 C C . TYR B 1 112 ? 19.14300 37.72000 4.48700 1.000 127.01500 112 TYR B C 1
ATOM 1808 O O . TYR B 1 112 ? 19.08100 36.54100 4.13400 1.000 128.06906 112 TYR B O 1
ATOM 1817 N N . SER C 2 19 ? 12.42300 -23.67800 26.77800 1.000 134.58883 -1 SER C N 1
ATOM 1818 C CA . SER C 2 19 ? 11.25100 -24.54300 26.71600 1.000 134.10234 -1 SER C CA 1
ATOM 1819 C C . SER C 2 19 ? 10.02800 -23.90300 27.36900 1.000 136.04139 -1 SER C C 1
ATOM 1820 O O . SER C 2 19 ? 9.10200 -24.59600 27.77600 1.000 134.77803 -1 SER C O 1
ATOM 1823 N N . HIS C 2 20 ? 10.03500 -22.58100 27.46800 1.000 139.66516 0 HIS C N 1
ATOM 1824 C CA . HIS C 2 20 ? 9.17700 -21.88800 28.41600 1.000 144.25384 0 HIS C CA 1
ATOM 1825 C C . HIS C 2 20 ? 8.44900 -20.75900 27.70700 1.000 147.11671 0 HIS C C 1
ATOM 1826 O O . HIS C 2 20 ? 8.85200 -20.34100 26.62800 1.000 150.01916 0 HIS C O 1
ATOM 1833 N N . MET C 2 21 ? 7.37400 -20.27200 28.31800 1.000 142.95232 1 MET C N 1
ATOM 1834 C CA . MET C 2 21 ? 6.39900 -19.44900 27.61200 1.000 136.58437 1 MET C CA 1
ATOM 1835 C C . MET C 2 21 ? 6.93100 -18.05200 27.30200 1.000 127.84962 1 MET C C 1
ATOM 1836 O O . MET C 2 21 ? 8.06100 -17.71100 27.64800 1.000 128.37062 1 MET C O 1
ATOM 1841 N N . ILE C 2 22 ? 6.10700 -17.24800 26.64400 1.000 118.19821 2 ILE C N 1
ATOM 1842 C CA . ILE C 2 22 ? 6.52500 -15.92800 26.20100 1.000 109.55598 2 ILE C CA 1
ATOM 1843 C C . ILE C 2 22 ? 5.96000 -14.85800 27.11500 1.000 109.45158 2 ILE C C 1
ATOM 1844 O O . ILE C 2 22 ? 4.75300 -14.74800 27.27500 1.000 108.94987 2 ILE C O 1
ATOM 1849 N N . GLN C 2 23 ? 6.84500 -14.06900 27.70700 1.000 111.29050 3 GLN C N 1
ATOM 1850 C CA . GLN C 2 23 ? 6.43600 -13.03900 28.65600 1.000 113.07105 3 GLN C CA 1
ATOM 1851 C C . GLN C 2 23 ? 7.38000 -11.85300 28.49800 1.000 110.71868 3 GLN C C 1
ATOM 1852 O O . GLN C 2 23 ? 8.36400 -11.91900 27.75600 1.000 110.51164 3 GLN C O 1
ATOM 1858 N N . GLN C 2 24 ? 7.07800 -10.76200 29.20300 1.000 109.36255 4 GLN C N 1
ATOM 1859 C CA . GLN C 2 24 ? 7.92100 -9.56900 29.17900 1.000 107.92534 4 GLN C CA 1
ATOM 1860 C C . GLN C 2 24 ? 9.39100 -9.93000 29.37600 1.000 107.28957 4 GLN C C 1
ATOM 1861 O O . GLN C 2 24 ? 9.73300 -10.85100 30.12100 1.000 107.22779 4 GLN C O 1
ATOM 1867 N N . GLU C 2 25 ? 10.25500 -9.22400 28.65000 1.000 107.43409 5 GLU C N 1
ATOM 1868 C CA . GLU C 2 25 ? 11.70700 -9.35100 28.72800 1.000 108.07462 5 GLU C CA 1
ATOM 1869 C C . GLU C 2 25 ? 12.23400 -10.66300 28.12100 1.000 106.41451 5 GLU C C 1
ATOM 1870 O O . GLU C 2 25 ? 13.40100 -11.01400 28.33200 1.000 106.72747 5 GLU C O 1
ATOM 1876 N N . THR C 2 26 ? 11.41000 -11.36800 27.32900 1.000 104.96256 6 THR C N 1
ATOM 1877 C CA . THR C 2 26 ? 11.79600 -12.58400 26.60200 1.000 103.44736 6 THR C CA 1
ATOM 1878 C C . THR C 2 26 ? 12.18200 -12.24300 25.16300 1.000 97.78109 6 THR C C 1
ATOM 1879 O O . THR C 2 26 ? 11.45500 -11.50300 24.47500 1.000 95.31882 6 THR C O 1
ATOM 1883 N N . ARG C 2 27 ? 13.29300 -12.81600 24.69200 1.000 95.93614 7 ARG C N 1
ATOM 1884 C CA . ARG C 2 27 ? 13.76400 -12.52400 23.33800 1.000 95.28611 7 ARG C CA 1
ATOM 1885 C C . ARG C 2 27 ? 13.17700 -13.50000 22.32100 1.000 89.75232 7 ARG C C 1
ATOM 1886 O O . ARG C 2 27 ? 12.93600 -14.66600 22.62800 1.000 89.06910 7 ARG C O 1
ATOM 1894 N N . LEU C 2 28 ? 12.95000 -13.01000 21.10400 1.000 86.47020 8 LEU C N 1
ATOM 1895 C CA . LEU C 2 28 ? 12.29800 -13.75900 20.04300 1.000 83.58074 8 LEU C CA 1
ATOM 1896 C C . LEU C 2 28 ? 12.95700 -13.43900 18.71900 1.000 78.53855 8 LEU C C 1
ATOM 1897 O O . LEU C 2 28 ? 13.27300 -12.28000 18.43000 1.000 76.64316 8 LEU C O 1
ATOM 1902 N N . LYS C 2 29 ? 13.15100 -14.48100 17.92000 1.000 77.21058 9 LYS C N 1
ATOM 1903 C CA . LYS C 2 29 ? 13.55500 -14.32800 16.53600 1.000 75.38986 9 LYS C CA 1
ATOM 1904 C C . LYS C 2 29 ? 12.40700 -13.71900 15.74500 1.000 68.53540 9 LYS C C 1
ATOM 1905 O O . LYS C 2 29 ? 11.24000 -13.87400 16.09900 1.000 65.19352 9 LYS C O 1
ATOM 1911 N N . VAL C 2 30 ? 12.74000 -12.99200 14.68200 1.000 65.59911 10 VAL C N 1
ATOM 1912 C CA . VAL C 2 30 ? 11.73800 -12.43600 13.78000 1.000 66.52274 10 VAL C CA 1
ATOM 1913 C C . VAL C 2 30 ? 11.76500 -13.27200 12.51400 1.000 67.46048 10 VAL C C 1
ATOM 1914 O O . VAL C 2 30 ? 12.84300 -13.63300 12.02600 1.000 64.34342 10 VAL C O 1
ATOM 1918 N N . ALA C 2 31 ? 10.58600 -13.61600 12.00900 1.000 66.76809 11 ALA C N 1
ATOM 1919 C CA . ALA C 2 31 ? 10.51100 -14.58300 10.91400 1.000 65.38421 11 ALA C CA 1
ATOM 1920 C C . ALA C 2 31 ? 9.93600 -13.94700 9.65800 1.000 63.89323 11 ALA C C 1
ATOM 1921 O O . ALA C 2 31 ? 8.95500 -14.45000 9.09600 1.000 62.81965 11 ALA C O 1
ATOM 1923 N N . ASP C 2 32 ? 10.50400 -12.81200 9.25300 1.000 64.01486 12 ASP C N 1
ATOM 1924 C CA . ASP C 2 32 ? 10.04200 -12.08200 8.07300 1.000 66.02472 12 ASP C CA 1
ATOM 1925 C C . ASP C 2 32 ? 11.20800 -11.24000 7.55700 1.000 62.88841 12 ASP C C 1
ATOM 1926 O O . ASP C 2 32 ? 12.27500 -11.18900 8.17200 1.000 58.60107 12 ASP C O 1
ATOM 1931 N N . ASN C 2 33 ? 10.99200 -10.58200 6.41300 1.000 62.42187 13 ASN C N 1
ATOM 1932 C CA . ASN C 2 33 ? 12.00500 -9.73600 5.79500 1.000 62.76851 13 ASN C CA 1
ATOM 1933 C C . ASN C 2 33 ? 11.92600 -8.27200 6.24900 1.000 63.69208 13 ASN C C 1
ATOM 1934 O O . ASN C 2 33 ? 12.31400 -7.38900 5.48200 1.000 64.17808 13 ASN C O 1
ATOM 1939 N N . SER C 2 34 ? 11.45100 -7.98900 7.47400 1.000 68.12125 14 SER C N 1
ATOM 1940 C CA . SER C 2 34 ? 11.11200 -6.60700 7.82700 1.000 66.27867 14 SER C CA 1
ATOM 1941 C C . SER C 2 34 ? 12.34100 -5.77000 8.12500 1.000 68.46223 14 SER C C 1
ATOM 1942 O O . SER C 2 34 ? 12.24300 -4.54500 8.14000 1.000 69.03419 14 SER C O 1
ATOM 1945 N N . GLY C 2 35 ? 13.49300 -6.40200 8.32800 1.000 70.06209 15 GLY C N 1
ATOM 1946 C CA . GLY C 2 35 ? 14.67300 -5.76000 8.85900 1.000 70.39728 15 GLY C CA 1
ATOM 1947 C C . GLY C 2 35 ? 14.92900 -6.14100 10.30200 1.000 70.85475 15 GLY C C 1
ATOM 1948 O O . GLY C 2 35 ? 16.07700 -6.15300 10.73500 1.000 71.79189 15 GLY C O 1
ATOM 1949 N N . ALA C 2 36 ? 13.87900 -6.46000 11.04800 1.000 70.28147 16 ALA C N 1
ATOM 1950 C CA . ALA C 2 36 ? 14.06100 -6.93600 12.40700 1.000 70.84501 16 ALA C CA 1
ATOM 1951 C C . ALA C 2 36 ? 14.53700 -8.38000 12.36700 1.000 73.44953 16 ALA C C 1
ATOM 1952 O O . ALA C 2 36 ? 14.03000 -9.19500 11.59000 1.000 72.54790 16 ALA C O 1
ATOM 1954 N N . ARG C 2 37 ? 15.54600 -8.67700 13.17300 1.000 77.23120 17 ARG C N 1
ATOM 1955 C CA . ARG C 2 37 ? 16.09500 -10.01000 13.30500 1.000 80.93609 17 ARG C CA 1
ATOM 1956 C C . ARG C 2 37 ? 15.83200 -10.63100 14.66100 1.000 79.63206 17 ARG C C 1
ATOM 1957 O O . ARG C 2 37 ? 15.78100 -11.85400 14.76100 1.000 77.79749 17 ARG C O 1
ATOM 1965 N N . GLU C 2 38 ? 15.67700 -9.82100 15.70400 1.000 81.44998 18 GLU C N 1
ATOM 1966 C CA . GLU C 2 38 ? 15.48100 -10.34200 17.04500 1.000 84.51917 18 GLU C CA 1
ATOM 1967 C C . GLU C 2 38 ? 14.89700 -9.23400 17.90100 1.000 80.36786 18 GLU C C 1
ATOM 1968 O O . GLU C 2 38 ? 15.47100 -8.13900 17.97200 1.000 78.75229 18 GLU C O 1
ATOM 1974 N N . VAL C 2 39 ? 13.76700 -9.51700 18.55000 1.000 77.44917 19 VAL C N 1
ATOM 1975 C CA . VAL C 2 39 ? 13.08400 -8.52600 19.36600 1.000 74.18989 19 VAL C CA 1
ATOM 1976 C C . VAL C 2 39 ? 13.13900 -8.94000 20.82800 1.000 76.61591 19 VAL C C 1
ATOM 1977 O O . VAL C 2 39 ? 13.47200 -10.08000 21.18000 1.000 76.80349 19 VAL C O 1
ATOM 1981 N N . LEU C 2 40 ? 12.76600 -7.98400 21.67900 1.000 79.08009 20 LEU C N 1
ATOM 1982 C CA . LEU C 2 40 ? 12.66500 -8.13300 23.12200 1.000 81.43049 20 LEU C CA 1
ATOM 1983 C C . LEU C 2 40 ? 11.23500 -7.77800 23.51300 1.000 80.60933 20 LEU C C 1
ATOM 1984 O O . LEU C 2 40 ? 10.79600 -6.64200 23.29800 1.000 79.52729 20 LEU C O 1
ATOM 1989 N N . THR C 2 41 ? 10.49900 -8.75000 24.05100 1.000 80.25749 21 THR C N 1
ATOM 1990 C CA . THR C 2 41 ? 9.11600 -8.47800 24.42200 1.000 81.49556 21 THR C CA 1
ATOM 1991 C C . THR C 2 41 ? 9.09800 -7.44600 25.53700 1.000 83.31003 21 THR C C 1
ATOM 1992 O O . THR C 2 41 ? 9.90600 -7.51300 26.47200 1.000 84.00991 21 THR C O 1
ATOM 1996 N N . ILE C 2 42 ? 8.20900 -6.46000 25.42000 1.000 83.76361 22 ILE C N 1
ATOM 1997 C CA . ILE C 2 42 ? 7.96400 -5.55700 26.53400 1.000 84.01692 22 ILE C CA 1
ATOM 1998 C C . ILE C 2 42 ? 6.54800 -5.67700 27.08600 1.000 87.30849 22 ILE C C 1
ATOM 1999 O O . ILE C 2 42 ? 6.31700 -5.29600 28.24600 1.000 95.13832 22 ILE C O 1
ATOM 2004 N N . LYS C 2 43 ? 5.60200 -6.23800 26.33700 1.000 83.71931 23 LYS C N 1
ATOM 2005 C CA . LYS C 2 43 ? 4.22800 -6.34900 26.81300 1.000 80.97199 23 LYS C CA 1
ATOM 2006 C C . LYS C 2 43 ? 3.41100 -7.28100 25.91700 1.000 80.49193 23 LYS C C 1
ATOM 2007 O O . LYS C 2 43 ? 3.42400 -7.15200 24.68300 1.000 80.21998 23 LYS C O 1
ATOM 2013 N N . VAL C 2 44 ? 2.71100 -8.22100 26.54400 1.000 80.59272 24 VAL C N 1
ATOM 2014 C CA . VAL C 2 44 ? 1.69400 -9.01900 25.87300 1.000 80.86834 24 VAL C CA 1
ATOM 2015 C C . VAL C 2 44 ? 0.42400 -8.20600 25.83700 1.000 79.27420 24 VAL C C 1
ATOM 2016 O O . VAL C 2 44 ? 0.00100 -7.66600 26.86300 1.000 78.58983 24 VAL C O 1
ATOM 2020 N N . LEU C 2 45 ? -0.15600 -8.07200 24.65900 1.000 81.39035 25 LEU C N 1
ATOM 2021 C CA . LEU C 2 45 ? -1.42700 -7.39800 24.53000 1.000 85.07821 25 LEU C CA 1
ATOM 2022 C C . LEU C 2 45 ? -2.53500 -8.43000 24.68400 1.000 95.00810 25 LEU C C 1
ATOM 2023 O O . LEU C 2 45 ? -2.29500 -9.63500 24.67000 1.000 92.23215 25 LEU C O 1
ATOM 2028 N N . GLY C 2 46 ? -3.75900 -7.94300 24.85500 1.000 108.56202 26 GLY C N 1
ATOM 2029 C CA . GLY C 2 46 ? -4.89800 -8.81200 25.07000 1.000 122.34418 26 GLY C CA 1
ATOM 2030 C C . GLY C 2 46 ? -5.73200 -8.37400 26.25600 1.000 136.25771 26 GLY C C 1
ATOM 2031 O O . GLY C 2 46 ? -5.18600 -8.10600 27.33000 1.000 138.41465 26 GLY C O 1
ATOM 2032 N N . GLY C 2 47 ? -7.05600 -8.30500 26.07400 1.000 148.06792 27 GLY C N 1
ATOM 2033 C CA . GLY C 2 47 ? -7.94300 -7.77300 27.10000 1.000 158.92928 27 GLY C CA 1
ATOM 2034 C C . GLY C 2 47 ? -7.89900 -8.51300 28.42500 1.000 169.39940 27 GLY C C 1
ATOM 2035 O O . GLY C 2 47 ? -8.32400 -7.95900 29.44900 1.000 171.04254 27 GLY C O 1
ATOM 2036 N N . SER C 2 48 ? -7.40000 -9.75500 28.43000 1.000 174.23427 28 SER C N 1
ATOM 2037 C CA . SER C 2 48 ? -7.27200 -10.52800 29.66200 1.000 174.44273 28 SER C CA 1
ATOM 2038 C C . SER C 2 48 ? -6.21600 -9.96300 30.60400 1.000 173.84093 28 SER C C 1
ATOM 2039 O O . SER C 2 48 ? -6.18800 -10.35300 31.77600 1.000 174.72975 28 SER C O 1
ATOM 2042 N N . GLY C 2 49 ? -5.35000 -9.07000 30.12700 1.000 172.07794 29 GLY C N 1
ATOM 2043 C CA . GLY C 2 49 ? -4.32700 -8.46900 30.96000 1.000 169.36212 29 GLY C CA 1
ATOM 2044 C C . GLY C 2 49 ? -3.27600 -9.46000 31.41300 1.000 165.57802 29 GLY C C 1
ATOM 2045 O O . GLY C 2 49 ? -2.36600 -9.10500 32.16800 1.000 165.70090 29 GLY C O 1
ATOM 2046 N N . ARG C 2 50 ? -3.38700 -10.70400 30.95300 1.000 161.31976 30 ARG C N 1
ATOM 2047 C CA . ARG C 2 50 ? -2.48800 -11.74800 31.40800 1.000 156.83307 30 ARG C CA 1
ATOM 2048 C C . ARG C 2 50 ? -1.13100 -11.61200 30.73100 1.000 150.76422 30 ARG C C 1
ATOM 2049 O O . ARG C 2 50 ? -0.97400 -10.94500 29.70600 1.000 150.40806 30 ARG C O 1
ATOM 2057 N N . LYS C 2 51 ? -0.14200 -12.27300 31.31900 1.000 144.98327 31 LYS C N 1
ATOM 2058 C CA . LYS C 2 51 ? 1.25000 -12.01100 31.00700 1.000 138.65829 31 LYS C CA 1
ATOM 2059 C C . LYS C 2 51 ? 1.90600 -13.14000 30.22200 1.000 134.00129 31 LYS C C 1
ATOM 2060 O O . LYS C 2 51 ? 3.13100 -13.13500 30.06500 1.000 133.32749 31 LYS C O 1
ATOM 2066 N N . THR C 2 52 ? 1.13000 -14.09400 29.70800 1.000 130.55456 32 THR C N 1
ATOM 2067 C CA . THR C 2 52 ? 1.64700 -15.15200 28.84300 1.000 127.75612 32 THR C CA 1
ATOM 2068 C C . THR C 2 52 ? 1.18400 -14.92100 27.41100 1.000 117.82057 32 THR C C 1
ATOM 2069 O O . THR C 2 52 ? 0.00800 -14.62500 27.17300 1.000 116.86436 32 THR C O 1
ATOM 2073 N N . ALA C 2 53 ? 2.10500 -15.06800 26.46500 1.000 109.42048 33 ALA C N 1
ATOM 2074 C CA . ALA C 2 53 ? 1.79600 -14.95100 25.05200 1.000 102.51615 33 ALA C CA 1
ATOM 2075 C C . ALA C 2 53 ? 2.02900 -16.28500 24.36800 1.000 97.64156 33 ALA C C 1
ATOM 2076 O O . ALA C 2 53 ? 3.06200 -16.93400 24.58200 1.000 96.09334 33 ALA C O 1
ATOM 2078 N N . ASN C 2 54 ? 1.09500 -16.66800 23.50500 1.000 94.76554 34 ASN C N 1
ATOM 2079 C CA . ASN C 2 54 ? 1.29800 -17.84300 22.67100 1.000 93.42125 34 ASN C CA 1
ATOM 2080 C C . ASN C 2 54 ? 0.87700 -17.50300 21.24400 1.000 86.40455 34 ASN C C 1
ATOM 2081 O O . ASN C 2 54 ? 0.58300 -16.34900 20.91800 1.000 84.27080 34 ASN C O 1
ATOM 2086 N N . ILE C 2 55 ? 0.83000 -18.54400 20.41000 1.000 81.14209 35 ILE C N 1
ATOM 2087 C CA . ILE C 2 55 ? 0.57700 -18.40400 18.99100 1.000 77.64592 35 ILE C CA 1
ATOM 2088 C C . ILE C 2 55 ? -0.65600 -17.56700 18.78500 1.000 70.97589 35 ILE C C 1
ATOM 2089 O O . ILE C 2 55 ? -1.69300 -17.80300 19.40700 1.000 71.64398 35 ILE C O 1
ATOM 2094 N N . GLY C 2 56 ? -0.54700 -16.59600 17.89200 1.000 66.35505 36 GLY C N 1
ATOM 2095 C CA . GLY C 2 56 ? -1.65900 -15.75000 17.56200 1.000 65.04411 36 GLY C CA 1
ATOM 2096 C C . GLY C 2 56 ? -1.80300 -14.56400 18.46900 1.000 64.91693 36 GLY C C 1
ATOM 2097 O O . GLY C 2 56 ? -2.66700 -13.71000 18.20900 1.000 65.28725 36 GLY C O 1
ATOM 2098 N N . ASP C 2 57 ? -0.98900 -14.48300 19.52700 1.000 65.31129 37 ASP C N 1
ATOM 2099 C CA . ASP C 2 57 ? -1.03100 -13.29300 20.37500 1.000 69.78999 37 ASP C CA 1
ATOM 2100 C C . ASP C 2 57 ? -0.14100 -12.19100 19.81800 1.000 70.21213 37 ASP C C 1
ATOM 2101 O O . ASP C 2 57 ? 0.99500 -12.43000 19.38800 1.000 69.98888 37 ASP C O 1
ATOM 2106 N N . VAL C 2 58 ? -0.65600 -10.97400 19.89200 1.000 69.71677 38 VAL C N 1
ATOM 2107 C CA . VAL C 2 58 ? 0.05900 -9.74500 19.56000 1.000 69.87493 38 VAL C CA 1
ATOM 2108 C C . VAL C 2 58 ? 0.85500 -9.26900 20.76500 1.000 74.32107 38 VAL C C 1
ATOM 2109 O O . VAL C 2 58 ? 0.34400 -9.26900 21.88900 1.000 73.45186 38 VAL C O 1
ATOM 2113 N N . ILE C 2 59 ? 2.10900 -8.85900 20.53800 1.000 75.53354 39 ILE C N 1
ATOM 2114 C CA . ILE C 2 59 ? 2.97600 -8.33700 21.58900 1.000 71.88310 39 ILE C CA 1
ATOM 2115 C C . ILE C 2 59 ? 3.60000 -7.01500 21.14700 1.000 69.25849 39 ILE C C 1
ATOM 2116 O O . ILE C 2 59 ? 3.68300 -6.69600 19.95400 1.000 69.73555 39 ILE C O 1
ATOM 2121 N N . VAL C 2 60 ? 4.08300 -6.25300 22.14500 1.000 66.67808 40 VAL C N 1
ATOM 2122 C CA . VAL C 2 60 ? 4.89200 -5.06700 21.90600 1.000 65.95266 40 VAL C CA 1
ATOM 2123 C C . VAL C 2 60 ? 6.32400 -5.44000 22.19800 1.000 66.09462 40 VAL C C 1
ATOM 2124 O O . VAL C 2 60 ? 6.61100 -6.13200 23.19100 1.000 66.92747 40 VAL C O 1
ATOM 2128 N N . CYS C 2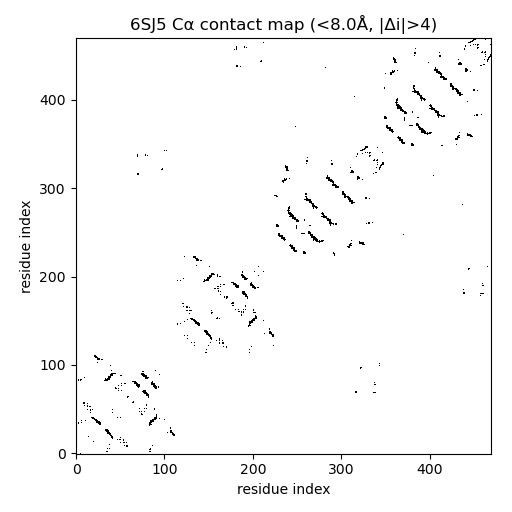 6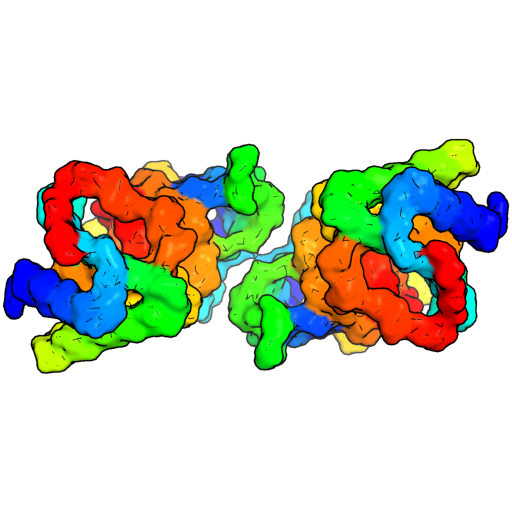1 ? 7.23400 -5.00900 21.33500 1.000 67.79195 41 CYS C N 1
ATOM 2129 C CA . CYS C 2 61 ? 8.61900 -5.36000 21.58600 1.000 71.34911 41 CYS C CA 1
ATOM 2130 C C . CYS C 2 61 ? 9.54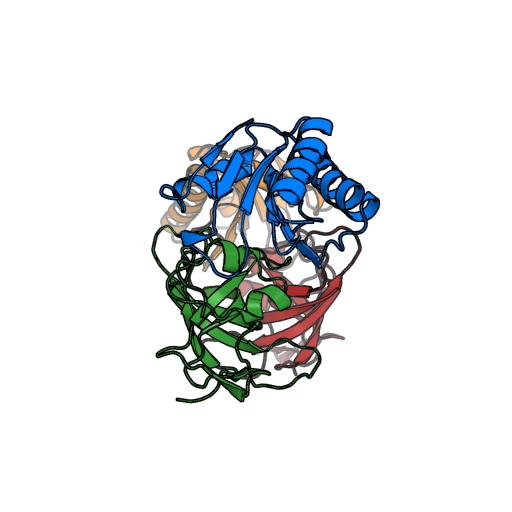800 -4.28400 21.02700 1.000 71.96240 41 CYS C C 1
ATOM 2131 O O . CYS C 2 61 ? 9.14800 -3.43000 20.23100 1.000 72.66334 41 CYS C O 1
ATOM 2134 N N . THR C 2 62 ? 10.79800 -4.32200 21.47200 1.000 73.01696 42 THR C N 1
ATOM 2135 C CA . THR C 2 62 ? 11.82900 -3.41000 20.99000 1.000 70.56170 42 THR C CA 1
ATOM 2136 C C . THR C 2 62 ? 12.82000 -4.18800 20.14900 1.000 69.43184 42 THR C C 1
ATOM 2137 O O . THR C 2 62 ? 13.29000 -5.25300 20.56900 1.000 69.24048 42 THR C O 1
ATOM 2141 N N . VAL C 2 63 ? 13.11900 -3.67300 18.96000 1.000 69.47831 43 VAL C N 1
ATOM 2142 C CA . VAL C 2 63 ? 14.06100 -4.36500 18.09100 1.000 71.51604 43 VAL C CA 1
ATOM 2143 C C . VAL C 2 63 ? 15.45600 -4.28200 18.69700 1.000 77.19045 43 VAL C C 1
ATOM 2144 O O . VAL C 2 63 ? 16.00500 -3.18500 18.85200 1.000 76.46651 43 VAL C O 1
ATOM 2148 N N . LYS C 2 64 ? 16.05400 -5.44900 19.00400 1.000 83.67214 44 LYS C N 1
ATOM 2149 C CA . LYS C 2 64 ? 17.38900 -5.52300 19.58800 1.000 90.54408 44 LYS C CA 1
ATOM 2150 C C . LYS C 2 64 ? 18.47200 -5.89800 18.58600 1.000 93.64331 44 LYS C C 1
ATOM 2151 O O . LYS C 2 64 ? 19.65900 -5.74900 18.89700 1.000 97.99931 44 LYS C O 1
ATOM 2157 N N . ASN C 2 65 ? 18.09900 -6.38000 17.40600 1.000 92.89623 45 ASN C N 1
ATOM 2158 C CA . ASN C 2 65 ? 19.04300 -6.71100 16.34700 1.000 92.68620 45 ASN C CA 1
ATOM 2159 C C . ASN C 2 65 ? 18.32100 -6.49100 15.03400 1.000 88.04241 45 ASN C C 1
ATOM 2160 O O . ASN C 2 65 ? 17.17600 -6.93000 14.88900 1.000 86.91381 45 ASN C O 1
ATOM 2165 N N . ALA C 2 66 ? 18.97400 -5.81200 14.09200 1.000 83.47401 46 ALA C N 1
ATOM 2166 C CA . ALA C 2 66 ? 18.37000 -5.56500 12.79600 1.000 79.11084 46 ALA C CA 1
ATOM 2167 C C . ALA C 2 66 ? 19.41000 -5.76900 11.71900 1.000 79.04623 46 ALA C C 1
ATOM 2168 O O . ALA C 2 66 ? 20.61100 -5.75000 11.97500 1.000 79.55924 46 ALA C O 1
ATOM 2170 N N . THR C 2 67 ? 18.92400 -5.98500 10.52200 1.000 80.29060 47 THR C N 1
ATOM 2171 C CA . THR C 2 67 ? 19.73600 -6.16400 9.34000 1.000 82.73123 47 THR C CA 1
ATOM 2172 C C . THR C 2 67 ? 19.90400 -4.82500 8.63000 1.000 86.37089 47 THR C C 1
ATOM 2173 O O . THR C 2 67 ? 18.92700 -4.07500 8.47800 1.000 88.80561 47 THR C O 1
ATOM 2177 N N . PRO C 2 68 ? 21.13800 -4.51400 8.22700 1.000 86.60392 48 PRO C N 1
ATOM 2178 C CA . PRO C 2 68 ? 21.37400 -3.28800 7.46500 1.000 85.77936 48 PRO C CA 1
ATOM 2179 C C . PRO C 2 68 ? 20.44300 -3.22300 6.27300 1.000 85.64180 48 PRO C C 1
ATOM 2180 O O . PRO C 2 68 ? 20.09500 -4.24300 5.67600 1.000 85.50689 48 PRO C O 1
ATOM 2184 N N . GLY C 2 69 ? 20.00300 -2.01300 5.95900 1.000 86.09547 49 GLY C N 1
ATOM 2185 C CA . GLY C 2 69 ? 19.16300 -1.80900 4.80700 1.000 86.76248 49 GLY C CA 1
ATOM 2186 C C . GLY C 2 69 ? 17.70200 -2.16000 4.97900 1.000 86.75339 49 GLY C C 1
ATOM 2187 O O . GLY C 2 69 ? 16.91900 -1.92500 4.04600 1.000 86.29807 49 GLY C O 1
ATOM 2188 N N . GLY C 2 70 ? 17.29500 -2.72100 6.13800 1.000 87.35612 50 GLY C N 1
ATOM 2189 C CA . GLY C 2 70 ? 15.89200 -3.03700 6.34800 1.000 84.89194 50 GLY C CA 1
ATOM 2190 C C . GLY C 2 70 ? 15.06200 -1.80700 6.69600 1.000 84.24163 50 GLY C C 1
ATOM 2191 O O . GLY C 2 70 ? 15.58900 -0.77000 7.12300 1.000 84.67733 50 GLY C O 1
ATOM 2192 N N . VAL C 2 71 ? 13.73600 -1.92300 6.51600 1.000 83.31661 51 VAL C N 1
ATOM 2193 C CA . VAL C 2 71 ? 12.85300 -0.82900 6.93100 1.000 82.62988 51 VAL C CA 1
ATOM 2194 C C . VAL C 2 71 ? 12.84800 -0.68300 8.45100 1.000 86.94905 51 VAL C C 1
ATOM 2195 O O . VAL C 2 71 ? 12.83200 0.43600 8.97300 1.000 95.77971 51 VAL C O 1
ATOM 2199 N N . VAL C 2 72 ? 12.90900 -1.79000 9.19000 1.000 82.73320 52 VAL C N 1
ATOM 2200 C CA . VAL C 2 72 ? 12.82000 -1.77100 10.64900 1.000 78.93784 52 VAL C CA 1
ATOM 2201 C C . VAL C 2 72 ? 14.22300 -1.79100 11.23700 1.000 80.32355 52 VAL C C 1
ATOM 2202 O O . VAL C 2 72 ? 15.02700 -2.66900 10.90500 1.000 84.19351 52 VAL C O 1
ATOM 2206 N N . LYS C 2 73 ? 14.50500 -0.85000 12.13800 1.000 78.64254 53 LYS C N 1
ATOM 2207 C CA . LYS C 2 73 ? 15.83800 -0.57400 12.65700 1.000 78.75551 53 LYS C CA 1
ATOM 2208 C C . LYS C 2 73 ? 15.90400 -0.79700 14.16800 1.000 77.51120 53 LYS C C 1
ATOM 2209 O O . LYS C 2 73 ? 14.90200 -0.67200 14.87700 1.000 75.98186 53 LYS C O 1
ATOM 2215 N N . LYS C 2 74 ? 17.11000 -1.11900 14.65500 1.000 77.91375 54 LYS C N 1
ATOM 2216 C CA . LYS C 2 74 ? 17.31200 -1.42400 16.07300 1.000 79.18072 54 LYS C CA 1
ATOM 2217 C C . LYS C 2 74 ? 16.77700 -0.30400 16.96000 1.000 78.15708 54 LYS C C 1
ATOM 2218 O O . LYS C 2 74 ? 16.85000 0.87300 16.60600 1.000 80.99921 54 LYS C O 1
ATOM 2224 N N . GLY C 2 75 ? 16.18200 -0.67500 18.10000 1.000 76.36300 55 GLY C N 1
ATOM 2225 C CA . GLY C 2 75 ? 15.58700 0.28300 19.01400 1.000 74.62506 55 GLY C CA 1
ATOM 2226 C C . GLY C 2 75 ? 14.14100 0.65300 18.74400 1.000 74.16942 55 GLY C C 1
ATOM 2227 O O . GLY C 2 75 ? 13.47100 1.16700 19.65700 1.000 72.36703 55 GLY C O 1
ATOM 2228 N N . ASP C 2 76 ? 13.63500 0.43900 17.52500 1.000 75.73772 56 ASP C N 1
ATOM 2229 C CA . ASP C 2 76 ? 12.23200 0.74900 17.25900 1.000 77.46040 56 ASP C CA 1
ATOM 2230 C C . ASP C 2 76 ? 11.31200 -0.04500 18.18300 1.000 75.00484 56 ASP C C 1
ATOM 2231 O O . ASP C 2 76 ? 11.64700 -1.13900 18.65000 1.000 74.94431 56 ASP C O 1
ATOM 2236 N N . VAL C 2 77 ? 10.14000 0.51200 18.45200 1.000 72.70601 57 VAL C N 1
ATOM 2237 C CA . VAL C 2 77 ? 9.10000 -0.21000 19.17000 1.000 71.68561 57 VAL C CA 1
ATOM 2238 C C . VAL C 2 77 ? 8.04400 -0.62400 18.17600 1.000 71.55026 57 VAL C C 1
ATOM 2239 O O . VAL C 2 77 ? 7.47900 0.21100 17.45600 1.000 69.93471 57 VAL C O 1
ATOM 2243 N N . VAL C 2 78 ? 7.75700 -1.91900 18.16700 1.000 68.02041 58 VAL C N 1
ATOM 2244 C CA . VAL C 2 78 ? 6.83900 -2.50400 17.21000 1.000 66.49580 58 VAL C CA 1
ATOM 2245 C C . VAL C 2 78 ? 5.96400 -3.51200 17.93100 1.000 66.85535 58 VAL C C 1
ATOM 2246 O O . VAL C 2 78 ? 6.24800 -3.95000 19.05500 1.000 68.24228 58 VAL C O 1
ATOM 2250 N N . LYS C 2 79 ? 4.85500 -3.80000 17.27100 1.000 65.00904 59 LYS C N 1
ATOM 2251 C CA . LYS C 2 79 ? 3.94900 -4.89600 17.54700 1.000 64.29467 59 LYS C CA 1
ATOM 2252 C C . LYS C 2 79 ? 4.31200 -6.07500 16.65000 1.000 63.15386 59 LYS C C 1
ATOM 2253 O O . LYS C 2 79 ? 4.81000 -5.90900 15.53200 1.000 62.34178 59 LYS C O 1
ATOM 2259 N N . ALA C 2 80 ? 4.07500 -7.27200 17.16300 1.000 62.69312 60 ALA C N 1
ATOM 2260 C CA . ALA C 2 80 ? 4.40100 -8.48300 16.44100 1.000 62.73310 60 ALA C CA 1
ATOM 2261 C C . ALA C 2 80 ? 3.43500 -9.57400 16.89400 1.000 63.38743 60 ALA C C 1
ATOM 2262 O O . ALA C 2 80 ? 3.04800 -9.61500 18.06500 1.000 61.69331 60 ALA C O 1
ATOM 2264 N N . VAL C 2 81 ? 3.03500 -10.45400 15.95500 1.000 66.82440 61 VAL C N 1
ATOM 2265 C CA . VAL C 2 81 ? 2.19900 -11.62500 16.25100 1.000 62.59225 61 VAL C CA 1
ATOM 2266 C C . VAL C 2 81 ? 3.08300 -12.85900 16.37900 1.000 63.97588 61 VAL C C 1
ATOM 2267 O O . VAL C 2 81 ? 3.95000 -13.10300 15.53100 1.000 63.93809 61 VAL C O 1
ATOM 2271 N N . ILE C 2 82 ? 2.89800 -13.60600 17.47600 1.000 66.75085 62 ILE C N 1
ATOM 2272 C CA . ILE C 2 82 ? 3.60400 -14.86700 17.70700 1.000 66.56014 62 ILE C CA 1
ATOM 2273 C C . ILE C 2 82 ? 3.15900 -15.89300 16.68800 1.000 62.93456 62 ILE C C 1
ATOM 2274 O O . ILE C 2 82 ? 1.95300 -16.12900 16.50100 1.000 63.44184 62 ILE C O 1
ATOM 2279 N N . VAL C 2 83 ? 4.11600 -16.52700 16.01000 1.000 59.69055 63 VAL C N 1
ATOM 2280 C CA . VAL C 2 83 ? 3.80400 -17.45000 14.94500 1.000 58.62953 63 VAL C CA 1
ATOM 2281 C C . VAL C 2 83 ? 4.40900 -18.82100 15.15600 1.000 61.74891 63 VAL C C 1
ATOM 2282 O O . VAL C 2 83 ? 3.96300 -19.76900 14.50300 1.000 62.73854 63 VAL C O 1
ATOM 2286 N N . ARG C 2 84 ? 5.40700 -18.94400 16.03600 1.000 66.76639 64 ARG C N 1
ATOM 2287 C CA . ARG C 2 84 ? 5.96700 -20.21100 16.48900 1.000 73.60586 64 ARG C CA 1
ATOM 2288 C C . ARG C 2 84 ? 6.33300 -20.09400 17.96300 1.000 81.84058 64 ARG C C 1
ATOM 2289 O O . ARG C 2 84 ? 6.94300 -19.09900 18.37100 1.000 81.24108 64 ARG C O 1
ATOM 2297 N N . THR C 2 85 ? 5.98500 -21.10800 18.75700 1.000 89.91780 65 THR C N 1
ATOM 2298 C CA . THR C 2 85 ? 6.36000 -21.15300 20.16600 1.000 98.11106 65 THR C CA 1
ATOM 2299 C C . THR C 2 85 ? 6.97100 -22.50600 20.48600 1.000 105.60599 65 THR C C 1
ATOM 2300 O O . THR C 2 85 ? 6.43000 -23.54100 20.09100 1.000 106.26623 65 THR C O 1
ATOM 2304 N N . LYS C 2 86 ? 8.09200 -22.49600 21.20900 1.000 111.85608 66 LYS C N 1
ATOM 2305 C CA . LYS C 2 86 ? 8.74300 -23.72500 21.64400 1.000 117.91014 66 LYS C CA 1
ATOM 2306 C C . LYS C 2 86 ? 8.14000 -24.27800 22.92300 1.000 122.34405 66 LYS C C 1
ATOM 2307 O O . LYS C 2 86 ? 8.68400 -25.23100 23.48900 1.000 125.68942 66 LYS C O 1
ATOM 2313 N N . SER C 2 87 ? 7.03200 -23.69100 23.38300 1.000 123.66125 67 SER C N 1
ATOM 2314 C CA . SER C 2 87 ? 6.17300 -24.24700 24.42700 1.000 124.55944 67 SER C CA 1
ATOM 2315 C C . SER C 2 87 ? 4.78300 -24.19800 23.82000 1.000 123.38010 67 SER C C 1
ATOM 2316 O O . SER C 2 87 ? 4.00900 -23.29200 24.13300 1.000 124.77433 67 SER C O 1
ATOM 2319 N N . GLY C 2 88 ? 4.48400 -25.16700 22.95700 1.000 121.82946 68 GLY C N 1
ATOM 2320 C CA . GLY C 2 88 ? 3.41100 -25.08700 21.97600 1.000 120.53615 68 GLY C CA 1
ATOM 2321 C C . GLY C 2 88 ? 1.99100 -25.04000 22.49600 1.000 119.74073 68 GLY C C 1
ATOM 2322 O O . GLY C 2 88 ? 1.76200 -24.98400 23.70000 1.000 122.18486 68 GLY C O 1
ATOM 2323 N N . VAL C 2 89 ? 1.01000 -25.03000 21.60100 1.000 117.53939 69 VAL C N 1
ATOM 2324 C CA . VAL C 2 89 ? -0.38400 -25.08000 22.01300 1.000 116.45304 69 VAL C CA 1
ATOM 2325 C C . VAL C 2 89 ? -1.16300 -26.27300 21.47000 1.000 117.68870 69 VAL C C 1
ATOM 2326 O O . VAL C 2 89 ? -0.82900 -26.83700 20.42200 1.000 119.39473 69 VAL C O 1
ATOM 2330 N N . ARG C 2 90 ? -2.21000 -26.66200 22.20200 1.000 117.40247 70 ARG C N 1
ATOM 2331 C CA . ARG C 2 90 ? -3.00200 -27.82900 21.85000 1.000 117.37087 70 ARG C CA 1
ATOM 2332 C C . ARG C 2 90 ? -4.24200 -27.42900 21.07600 1.000 118.40475 70 ARG C C 1
ATOM 2333 O O . ARG C 2 90 ? -4.95500 -26.49900 21.45500 1.000 117.92355 70 ARG C O 1
ATOM 2341 N N . ARG C 2 91 ? -4.51300 -28.17100 20.01500 1.000 120.30703 71 ARG C N 1
ATOM 2342 C CA . ARG C 2 91 ? -5.64300 -27.91800 19.15100 1.000 121.97616 71 ARG C CA 1
ATOM 2343 C C . ARG C 2 91 ? -6.93300 -28.46300 19.74100 1.000 127.04050 71 ARG C C 1
ATOM 2344 O O . ARG C 2 91 ? -6.93700 -29.24300 20.69400 1.000 127.35129 71 ARG C O 1
ATOM 2352 N N . ASN C 2 92 ? -8.04200 -28.01200 19.15100 1.000 132.26750 72 ASN C N 1
ATOM 2353 C CA . ASN C 2 92 ? -9.34100 -28.63600 19.38400 1.000 138.46113 72 ASN C CA 1
ATOM 2354 C C . ASN C 2 92 ? -9.28100 -30.13100 19.09200 1.000 137.62741 72 ASN C C 1
ATOM 2355 O O . ASN C 2 92 ? -10.03300 -30.92500 19.67800 1.000 138.99310 72 ASN C O 1
ATOM 2360 N N . ASP C 2 93 ? -8.36600 -30.51900 18.19500 1.000 135.42873 73 ASP C N 1
ATOM 2361 C CA . ASP C 2 93 ? -8.15800 -31.89300 17.75500 1.000 133.68230 73 ASP C CA 1
ATOM 2362 C C . ASP C 2 93 ? -7.58700 -32.77700 18.86800 1.000 127.62887 73 ASP C C 1
ATOM 2363 O O . ASP C 2 93 ? -7.55900 -34.00900 18.73500 1.000 126.61515 73 ASP C O 1
ATOM 2368 N N . GLY C 2 94 ? -7.14500 -32.19000 19.97600 1.000 122.85304 74 GLY C N 1
ATOM 2369 C CA . GLY C 2 94 ? -6.30000 -32.92100 20.89600 1.000 118.94363 74 GLY C CA 1
ATOM 2370 C C . GLY C 2 94 ? -4.85600 -33.02800 20.45500 1.000 116.00657 74 GLY C C 1
ATOM 2371 O O . GLY C 2 94 ? -4.00500 -33.46200 21.25100 1.000 113.99257 74 GLY C O 1
ATOM 2372 N N . SER C 2 95 ? -4.56000 -32.65700 19.20700 1.000 116.61607 75 SER C N 1
ATOM 2373 C CA . SER C 2 95 ? -3.18700 -32.50600 18.74300 1.000 111.96344 75 SER C CA 1
ATOM 2374 C C . SER C 2 95 ? -2.47700 -31.42500 19.55000 1.000 112.62017 75 SER C C 1
ATOM 2375 O O . SER C 2 95 ? -3.07500 -30.40900 19.91700 1.000 111.56278 75 SER C O 1
ATOM 2378 N N . TYR C 2 96 ? -1.20200 -31.64900 19.84900 1.000 114.10711 76 TYR C N 1
ATOM 2379 C CA . TYR C 2 96 ? -0.37500 -30.61600 20.45100 1.000 114.97060 76 TYR C CA 1
ATOM 2380 C C . TYR C 2 96 ? 0.81500 -30.35900 19.53900 1.000 113.24091 76 TYR C C 1
ATOM 2381 O O . TYR C 2 96 ? 1.60800 -31.27200 19.28300 1.000 115.01918 76 TYR C O 1
ATOM 2390 N N . ILE C 2 97 ? 0.92200 -29.12000 19.04500 1.000 110.00483 77 ILE C N 1
ATOM 2391 C CA . ILE C 2 97 ? 1.99600 -28.69800 18.14800 1.000 106.70039 77 ILE C CA 1
ATOM 2392 C C . ILE C 2 97 ? 3.01600 -27.88200 18.92500 1.000 107.41622 77 ILE C C 1
ATOM 2393 O O . ILE C 2 97 ? 2.66500 -27.09600 19.81300 1.000 107.03374 77 ILE C O 1
ATOM 2398 N N . LYS C 2 98 ? 4.27900 -28.09800 18.57500 1.000 108.75591 78 LYS C N 1
ATOM 2399 C CA . LYS C 2 98 ? 5.40200 -27.36500 19.13100 1.000 109.37746 78 LYS C CA 1
ATOM 2400 C C . LYS C 2 98 ? 6.41000 -27.07100 18.02700 1.000 104.55218 78 LYS C C 1
ATOM 2401 O O . LYS C 2 98 ? 6.44100 -27.75300 17.00600 1.000 104.64942 78 LYS C O 1
ATOM 2407 N N . PHE C 2 99 ? 7.22500 -26.04700 18.23600 1.000 100.48518 79 PHE C N 1
ATOM 2408 C CA . PHE C 2 99 ? 8.27000 -25.67200 17.29300 1.000 97.29694 79 PHE C CA 1
ATOM 2409 C C . PHE C 2 99 ? 9.59800 -25.58600 18.03100 1.000 101.87720 79 PHE C C 1
ATOM 2410 O O . PHE C 2 99 ? 9.64400 -25.42700 19.25100 1.000 101.64715 79 PHE C O 1
ATOM 2418 N N . ASP C 2 100 ? 10.69000 -25.66100 17.27100 1.000 106.97018 80 ASP C N 1
ATOM 2419 C CA . ASP C 2 100 ? 12.01600 -25.65300 17.87900 1.000 113.15399 80 ASP C CA 1
ATOM 2420 C C . ASP C 2 100 ? 12.42800 -24.28500 18.42200 1.000 108.94382 80 ASP C C 1
ATOM 2421 O O . ASP C 2 100 ? 13.42200 -24.21200 19.15100 1.000 109.15896 80 ASP C O 1
ATOM 2426 N N . GLU C 2 101 ? 11.68800 -23.21700 18.12200 1.000 102.42743 81 GLU C N 1
ATOM 2427 C CA . GLU C 2 101 ? 12.10500 -21.87100 18.49400 1.000 97.39148 81 GLU C CA 1
ATOM 2428 C C . GLU C 2 101 ? 10.89200 -20.96700 18.65400 1.000 92.12953 81 GLU C C 1
ATOM 2429 O O . GLU C 2 101 ? 9.82700 -21.22000 18.08500 1.000 91.08269 81 GLU C O 1
ATOM 2435 N N . ASN C 2 102 ? 11.07800 -19.88400 19.41400 1.000 89.02359 82 ASN C N 1
ATOM 2436 C CA . ASN C 2 102 ? 10.08600 -18.81100 19.45000 1.000 86.63975 82 ASN C CA 1
ATOM 2437 C C . ASN C 2 102 ? 10.30000 -17.85400 18.28100 1.000 80.92402 82 ASN C C 1
ATOM 2438 O O . ASN C 2 102 ? 11.43800 -17.50100 17.94400 1.000 82.78619 82 ASN C O 1
ATOM 2443 N N . ALA C 2 103 ? 9.20500 -17.40400 17.68600 1.000 73.21552 83 ALA C N 1
ATOM 2444 C CA . ALA C 2 103 ? 9.29000 -16.57000 16.50500 1.000 65.65858 83 ALA C CA 1
ATOM 2445 C C . ALA C 2 103 ? 8.05100 -15.70300 16.42500 1.000 61.25205 83 ALA C C 1
ATOM 2446 O O . ALA C 2 103 ? 6.95400 -16.14700 16.79400 1.000 58.63994 83 ALA C O 1
ATOM 2448 N N . CYS C 2 104 ? 8.21400 -14.46200 15.91500 1.000 58.18117 84 CYS C N 1
ATOM 2449 C CA . CYS C 2 104 ? 7.05000 -13.60400 15.65200 1.000 57.08517 84 CYS C CA 1
ATOM 2450 C C . CYS C 2 104 ? 7.16200 -12.91900 14.28700 1.000 57.03291 84 CYS C C 1
ATOM 2451 O O . CYS C 2 104 ? 8.18000 -12.99500 13.60300 1.000 57.09777 84 CYS C O 1
ATOM 2454 N N . VAL C 2 105 ? 6.11200 -12.20500 13.90600 1.000 57.57462 85 VAL C N 1
ATOM 2455 C CA . VAL C 2 105 ? 6.09000 -11.44300 12.67000 1.000 56.17538 85 VAL C CA 1
ATOM 2456 C C . VAL C 2 105 ? 5.61200 -10.02700 13.00900 1.000 57.79492 85 VAL C C 1
ATOM 2457 O O . VAL C 2 105 ? 4.44800 -9.84300 13.39700 1.000 60.91141 85 VAL C O 1
ATOM 2461 N N . ILE C 2 106 ? 6.51100 -9.03600 12.85100 1.000 56.33457 86 ILE C N 1
ATOM 2462 C CA . ILE C 2 106 ? 6.17700 -7.60800 12.95500 1.000 54.66399 86 ILE C CA 1
ATOM 2463 C C . ILE C 2 106 ? 4.95000 -7.28400 12.11500 1.000 53.21175 86 ILE C C 1
ATOM 2464 O O . ILE C 2 106 ? 4.87800 -7.62800 10.93300 1.000 53.53981 86 ILE C O 1
ATOM 2469 N N . ILE C 2 107 ? 4.01300 -6.55600 12.69700 1.000 52.99293 87 ILE C N 1
ATOM 2470 C CA . ILE C 2 107 ? 2.74900 -6.31400 12.02900 1.000 55.79224 87 ILE C CA 1
ATOM 2471 C C . ILE C 2 107 ? 2.46100 -4.82800 12.07900 1.000 59.18061 87 ILE C C 1
ATOM 2472 O O . ILE C 2 107 ? 2.91300 -4.12300 12.97800 1.000 60.09558 87 ILE C O 1
ATOM 2477 N N . ARG C 2 108 ? 1.70000 -4.36600 11.09500 1.000 61.72042 88 ARG C N 1
ATOM 2478 C CA . ARG C 2 108 ? 1.09600 -3.05000 11.07900 1.000 63.09820 88 ARG C CA 1
ATOM 2479 C C . ARG C 2 108 ? -0.05500 -2.98200 12.08300 1.000 68.17748 88 ARG C C 1
ATOM 2480 O O . ARG C 2 108 ? -0.37500 -3.95000 12.78900 1.000 66.91573 88 ARG C O 1
ATOM 2488 N N . ASP C 2 109 ? -0.70800 -1.81900 12.13400 1.000 74.52006 89 ASP C N 1
ATOM 2489 C CA . ASP C 2 109 ? -1.73800 -1.58700 13.14700 1.000 73.72483 89 ASP C CA 1
ATOM 2490 C C . ASP C 2 109 ? -3.02400 -2.32800 12.80100 1.000 71.05220 89 ASP C C 1
ATOM 2491 O O . ASP C 2 109 ? -3.78500 -2.70900 13.69900 1.000 70.37862 89 ASP C O 1
ATOM 2496 N N . ASP C 2 110 ? -3.21800 -2.57400 11.50900 1.000 68.57947 90 ASP C N 1
ATOM 2497 C CA . ASP C 2 110 ? -4.37300 -3.30300 11.00000 1.000 65.61004 90 ASP C CA 1
ATOM 2498 C C . ASP C 2 110 ? -4.08700 -4.79800 10.85800 1.000 65.90571 90 ASP C C 1
ATOM 2499 O O . ASP C 2 110 ? -4.91100 -5.54600 10.34300 1.000 65.51855 90 ASP C O 1
ATOM 2504 N N . LYS C 2 111 ? -2.90100 -5.20400 11.30000 1.000 65.86926 91 LYS C N 1
ATOM 2505 C CA . LYS C 2 111 ? -2.48200 -6.60800 11.35400 1.000 64.41252 91 LYS C CA 1
ATOM 2506 C C . LYS C 2 111 ? -1.78400 -7.14200 10.10300 1.000 61.46735 91 LYS C C 1
ATOM 2507 O O . LYS C 2 111 ? -1.31000 -8.27200 10.09900 1.000 60.63508 91 LYS C O 1
ATOM 2513 N N . GLY C 2 112 ? -1.69900 -6.33400 9.05400 1.000 58.59692 92 GLY C N 1
ATOM 2514 C CA . GLY C 2 112 ? -0.93100 -6.70800 7.88100 1.000 57.23860 92 GLY C CA 1
ATOM 2515 C C . GLY C 2 112 ? 0.54200 -6.70100 8.23200 1.000 57.23565 92 GLY C C 1
ATOM 2516 O O . GLY C 2 112 ? 0.96800 -5.88600 9.04300 1.000 59.01130 92 GLY C O 1
ATOM 2517 N N . PRO C 2 113 ? 1.32900 -7.59800 7.64600 1.000 54.55529 93 PRO C N 1
ATOM 2518 C CA . PRO C 2 113 ? 2.77800 -7.62500 7.98200 1.000 54.16652 93 PRO C CA 1
ATOM 2519 C C . PRO C 2 113 ? 3.47000 -6.32200 7.58000 1.000 51.88073 93 PRO C C 1
ATOM 2520 O O . PRO C 2 113 ? 3.16500 -5.69200 6.57100 1.000 50.59712 93 PRO C O 1
ATOM 2524 N N . ARG C 2 114 ? 4.39700 -5.88400 8.45100 1.000 56.39362 94 ARG C N 1
ATOM 2525 C CA . ARG C 2 114 ? 5.33700 -4.81700 8.08700 1.000 60.61184 94 ARG C CA 1
ATOM 2526 C C . ARG C 2 114 ? 6.15400 -5.20500 6.84600 1.000 61.03404 94 ARG C C 1
ATOM 2527 O O . ARG C 2 114 ? 6.04700 -4.56800 5.78900 1.000 65.84063 94 ARG C O 1
ATOM 2535 N N . GLY C 2 115 ? 6.88800 -6.31500 6.93100 1.000 58.47691 95 GLY C N 1
ATOM 2536 C CA . GLY C 2 115 ? 7.58100 -6.91400 5.81300 1.000 57.07857 95 GLY C CA 1
ATOM 2537 C C . GLY C 2 115 ? 6.70400 -7.40900 4.68000 1.000 59.37322 95 GLY C C 1
ATOM 2538 O O . GLY C 2 115 ? 5.50200 -7.14900 4.59900 1.000 59.53892 95 GLY C O 1
ATOM 2539 N N . THR C 2 116 ? 7.36100 -8.13800 3.74600 1.000 62.07401 96 THR C N 1
ATOM 2540 C CA . THR C 2 116 ? 6.66100 -8.72900 2.59800 1.000 58.76087 96 THR C CA 1
ATOM 2541 C C . THR C 2 116 ? 6.90600 -10.21800 2.43000 1.000 55.82657 96 THR C C 1
ATOM 2542 O O . THR C 2 116 ? 6.42200 -10.79500 1.45700 1.000 55.54430 96 THR C O 1
ATOM 2546 N N . ARG C 2 117 ? 7.65600 -10.85400 3.32100 1.000 54.95751 97 ARG C N 1
ATOM 2547 C CA . ARG C 2 117 ? 8.02300 -12.25100 3.14900 1.000 57.88417 97 ARG C CA 1
ATOM 2548 C C . ARG C 2 117 ? 8.08100 -12.88900 4.53200 1.000 57.69708 97 ARG C C 1
ATOM 2549 O O . ARG C 2 117 ? 8.46700 -12.22800 5.49800 1.000 56.27018 97 ARG C O 1
ATOM 2557 N N . ILE C 2 118 ? 7.69200 -14.15900 4.63400 1.000 57.15211 98 ILE C N 1
ATOM 2558 C CA . ILE C 2 118 ? 7.68100 -14.87200 5.91100 1.000 58.22361 98 ILE C CA 1
ATOM 2559 C C . ILE C 2 118 ? 8.61700 -16.07000 5.82200 1.000 58.25489 98 ILE C C 1
ATOM 2560 O O . ILE C 2 118 ? 8.70000 -16.72900 4.78700 1.000 57.60349 98 ILE C O 1
ATOM 2565 N N . PHE C 2 119 ? 9.28900 -16.38200 6.92200 1.000 59.26496 99 PHE C N 1
ATOM 2566 C CA . PHE C 2 119 ? 10.33800 -17.38200 6.90000 1.000 63.52974 99 PHE C CA 1
ATOM 2567 C C . PHE C 2 119 ? 10.00000 -18.50100 7.87000 1.000 61.33576 99 PHE C C 1
ATOM 2568 O O . PHE C 2 119 ? 9.81400 -18.26300 9.07400 1.000 59.36233 99 PHE C O 1
ATOM 2576 N N . GLY C 2 120 ? 9.93600 -19.72100 7.33800 1.000 60.37203 100 GLY C N 1
ATOM 2577 C CA . GLY C 2 120 ? 9.73300 -20.90000 8.14200 1.000 60.82133 100 GLY C CA 1
ATOM 2578 C C . GLY C 2 120 ? 8.25500 -21.15300 8.33400 1.000 61.81040 100 GLY C C 1
ATOM 2579 O O . GLY C 2 120 ? 7.40100 -20.49000 7.73200 1.000 61.15005 100 GLY C O 1
ATOM 2580 N N . PRO C 2 121 ? 7.92800 -22.11000 9.19800 1.000 61.44772 101 PRO C N 1
ATOM 2581 C CA . PRO C 2 121 ? 6.52400 -22.48300 9.41500 1.000 58.64795 101 PRO C CA 1
ATOM 2582 C C . PRO C 2 121 ? 5.79700 -21.55100 10.37700 1.000 56.21252 101 PRO C C 1
ATOM 2583 O O . PRO C 2 121 ? 6.34700 -21.04600 11.34900 1.000 55.61890 101 PRO C O 1
ATOM 2587 N N . VAL C 2 122 ? 4.53700 -21.31900 10.07200 1.000 58.05137 102 VAL C N 1
ATOM 2588 C CA . VAL C 2 122 ? 3.63400 -20.58700 10.94500 1.000 59.20899 102 VAL C CA 1
ATOM 2589 C C . VAL C 2 122 ? 2.44700 -21.49100 11.23800 1.000 62.86312 102 VAL C C 1
ATOM 2590 O O . VAL C 2 122 ? 2.08400 -22.34000 10.42000 1.000 61.84971 102 VAL C O 1
ATOM 2594 N N . ALA C 2 123 ? 1.88900 -21.33000 12.44600 1.000 65.89444 103 ALA C N 1
ATOM 2595 C CA . ALA C 2 123 ? 0.73800 -22.09200 12.93700 1.000 67.59596 103 ALA C CA 1
ATOM 2596 C C . ALA C 2 123 ? -0.56000 -21.62000 12.30000 1.000 72.36172 103 ALA C C 1
ATOM 2597 O O . ALA C 2 123 ? -0.76800 -20.42100 12.13700 1.000 72.86477 103 ALA C O 1
ATOM 2599 N N . ARG C 2 124 ? -1.46000 -22.56700 11.96500 1.000 76.90214 104 ARG C N 1
ATOM 2600 C CA . ARG C 2 124 ? -2.66100 -22.23400 11.18300 1.000 80.20167 104 ARG C CA 1
ATOM 2601 C C . ARG C 2 124 ? -3.68000 -21.39000 11.95500 1.000 73.65938 104 ARG C C 1
ATOM 2602 O O . ARG C 2 124 ? -4.52400 -20.74300 11.32500 1.000 69.66386 104 ARG C O 1
ATOM 2610 N N . GLU C 2 125 ? -3.60000 -21.35900 13.28900 1.000 74.62103 105 GLU C N 1
ATOM 2611 C CA . GLU C 2 125 ? -4.43000 -20.46800 14.10300 1.000 79.10225 105 GLU C CA 1
ATOM 2612 C C . GLU C 2 125 ? -4.44000 -19.02300 13.59700 1.000 74.31316 105 GLU C C 1
ATOM 2613 O O . GLU C 2 125 ? -5.44900 -18.31300 13.76500 1.000 73.38685 105 GLU C O 1
ATOM 2619 N N . LEU C 2 126 ? -3.33400 -18.56400 12.99400 1.000 69.78773 106 LEU C N 1
ATOM 2620 C CA . LEU C 2 126 ? -3.27200 -17.19700 12.47800 1.000 67.13286 106 LEU C CA 1
ATOM 2621 C C . LEU C 2 126 ? -4.44600 -16.87800 11.57700 1.000 63.98635 106 LEU C C 1
ATOM 2622 O O . LEU C 2 126 ? -4.86400 -15.71900 11.50600 1.000 62.73811 106 LEU C O 1
ATOM 2627 N N . ARG C 2 127 ? -4.99600 -17.86000 10.86500 1.000 62.47502 107 ARG C N 1
ATOM 2628 C CA . ARG C 2 127 ? -6.09900 -17.51200 9.96300 1.000 65.37803 107 ARG C CA 1
ATOM 2629 C C . ARG C 2 127 ? -7.33200 -17.07700 10.74400 1.000 65.32315 107 ARG C C 1
ATOM 2630 O O . ARG C 2 127 ? -8.02100 -16.12600 10.36500 1.000 61.98975 107 ARG C O 1
ATOM 2638 N N . GLU C 2 128 ? -7.62600 -17.77200 11.83900 1.000 70.44479 108 GLU C N 1
ATOM 2639 C CA . GLU C 2 128 ? -8.72700 -17.37000 12.70700 1.000 77.71972 108 GLU C CA 1
ATOM 2640 C C . GLU C 2 128 ? -8.41600 -16.07600 13.44400 1.000 74.21117 108 GLU C C 1
ATOM 2641 O O . GLU C 2 128 ? -9.33400 -15.30100 13.73400 1.000 72.24525 108 GLU C O 1
ATOM 2647 N N . GLY C 2 129 ? -7.13200 -15.81100 13.71800 1.000 71.39128 109 GLY C N 1
ATOM 2648 C CA . GLY C 2 129 ? -6.71400 -14.54100 14.29000 1.000 68.23094 109 GLY C CA 1
ATOM 2649 C C . GLY C 2 129 ? -6.84100 -13.33900 13.37800 1.000 66.32956 109 GLY C C 1
ATOM 2650 O O . GLY C 2 129 ? -6.59800 -12.21300 13.83200 1.000 66.96381 109 GLY C O 1
ATOM 2651 N N . ASN C 2 130 ? -7.23200 -13.54200 12.12000 1.000 64.55164 110 ASN C N 1
ATOM 2652 C CA . ASN C 2 130 ? -7.25400 -12.50000 11.10600 1.000 65.08049 110 ASN C CA 1
ATOM 2653 C C . ASN C 2 130 ? -5.83700 -12.10700 10.62300 1.000 61.24926 110 ASN C C 1
ATOM 2654 O O . ASN C 2 130 ? -5.65600 -11.03900 10.05400 1.000 59.09816 110 ASN C O 1
ATOM 2659 N N . PHE C 2 131 ? -4.82900 -12.95000 10.88400 1.000 56.61816 111 PHE C N 1
ATOM 2660 C CA . PHE C 2 131 ? -3.52500 -12.89300 10.23600 1.000 52.79397 111 PHE C CA 1
ATOM 2661 C C . PHE C 2 131 ? -3.43700 -13.72600 8.96700 1.000 58.00157 111 PHE C C 1
ATOM 2662 O O . PHE C 2 131 ? -2.42600 -14.38800 8.74300 1.000 61.18226 111 PHE C O 1
ATOM 2670 N N . MET C 2 132 ? -4.48000 -13.73800 8.14200 1.000 59.83669 112 MET C N 1
ATOM 2671 C CA . MET C 2 132 ? -4.45900 -14.62600 6.98700 1.000 58.89479 112 MET C CA 1
ATOM 2672 C C . MET C 2 132 ? -3.51900 -14.10500 5.89800 1.000 57.68544 112 MET C C 1
ATOM 2673 O O . MET C 2 132 ? -3.10700 -14.86600 5.00500 1.000 55.12141 112 MET C O 1
ATOM 2678 N N . LYS C 2 133 ? -3.17400 -12.81500 5.94900 1.000 58.70593 113 LYS C N 1
ATOM 2679 C CA . LYS C 2 133 ? -2.09200 -12.29700 5.10500 1.000 55.87159 113 LYS C CA 1
ATOM 2680 C C . LYS C 2 133 ? -0.77100 -12.99500 5.43300 1.000 52.89743 113 LYS C C 1
ATOM 2681 O O . LYS C 2 133 ? -0.07900 -13.50900 4.55600 1.000 52.48599 113 LYS C O 1
ATOM 2687 N N . ILE C 2 134 ? -0.44200 -13.09200 6.70500 1.000 54.42832 114 ILE C N 1
ATOM 2688 C CA . ILE C 2 134 ? 0.77200 -13.80800 7.07100 1.000 55.70296 114 ILE C CA 1
ATOM 2689 C C . ILE C 2 134 ? 0.69200 -15.27100 6.64600 1.000 58.51300 114 ILE C C 1
ATOM 2690 O O . ILE C 2 134 ? 1.71400 -15.89200 6.29400 1.000 58.32534 114 ILE C O 1
ATOM 2695 N N . VAL C 2 135 ? -0.50400 -15.86800 6.70900 1.000 59.65361 115 VAL C N 1
ATOM 2696 C CA . VAL C 2 135 ? -0.64200 -17.26700 6.31400 1.000 58.22141 115 VAL C CA 1
ATOM 2697 C C . VAL C 2 135 ? -0.36900 -17.40500 4.82800 1.000 59.10530 115 VAL C C 1
ATOM 2698 O O . VAL C 2 135 ? 0.28100 -18.35500 4.38200 1.000 63.19881 115 VAL C O 1
ATOM 2702 N N . SER C 2 136 ? -0.86400 -16.44900 4.04200 1.000 60.03468 116 SER C N 1
ATOM 2703 C CA . SER C 2 136 ? -0.75900 -16.51500 2.59400 1.000 58.99994 116 SER C CA 1
ATOM 2704 C C . SER C 2 136 ? 0.65500 -16.29300 2.10100 1.000 60.64530 116 SER C C 1
ATOM 2705 O O . SER C 2 136 ? 0.96400 -16.68400 0.98700 1.000 61.41826 116 SER C O 1
ATOM 2708 N N . LEU C 2 137 ? 1.49400 -15.62800 2.87200 1.000 62.76632 117 LEU C N 1
ATOM 2709 C CA . LEU C 2 137 ? 2.89300 -15.48100 2.51900 1.000 59.79445 117 LEU C CA 1
ATOM 2710 C C . LEU C 2 137 ? 3.76700 -16.57900 3.10800 1.000 60.41152 117 LEU C C 1
ATOM 2711 O O . LEU C 2 137 ? 4.93400 -16.65100 2.75500 1.000 58.78554 117 LEU C O 1
ATOM 2716 N N . ALA C 2 138 ? 3.23200 -17.45300 3.96900 1.000 61.14975 118 ALA C N 1
ATOM 2717 C CA . ALA C 2 138 ? 4.19600 -18.27600 4.68500 1.000 62.22023 118 ALA C CA 1
ATOM 2718 C C . ALA C 2 138 ? 4.51400 -19.54900 3.90500 1.000 67.68205 118 ALA C C 1
ATOM 2719 O O . ALA C 2 138 ? 3.62300 -20.13600 3.29400 1.000 66.68073 118 ALA C O 1
ATOM 2721 N N . PRO C 2 139 ? 5.77800 -19.99800 3.90600 1.000 72.86933 119 PRO C N 1
ATOM 2722 C CA . PRO C 2 139 ? 6.10600 -21.19200 3.10800 1.000 72.13875 119 PRO C CA 1
ATOM 2723 C C . PRO C 2 139 ? 5.39600 -22.41400 3.62600 1.000 71.41989 119 PRO C C 1
ATOM 2724 O O . PRO C 2 139 ? 4.90100 -23.23000 2.85000 1.000 72.21352 119 PRO C O 1
ATOM 2728 N N . GLU C 2 140 ? 5.266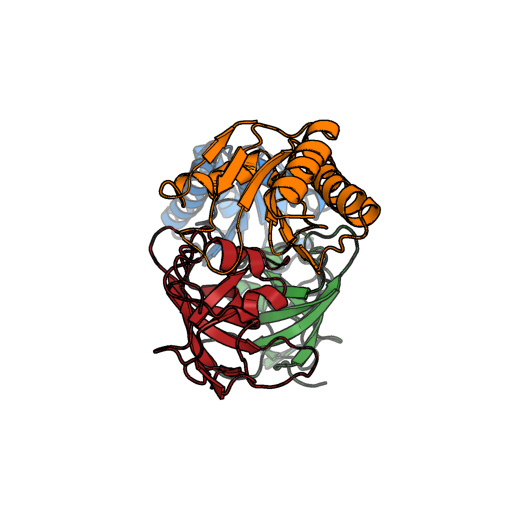00 -22.51700 4.93500 1.000 72.92365 120 GLU C N 1
ATOM 2729 C CA . GLU C 2 140 ? 4.78800 -23.72400 5.56800 1.000 74.67749 120 GLU C CA 1
ATOM 2730 C C . GLU C 2 140 ? 3.78000 -23.34400 6.64400 1.000 71.73706 120 GLU C C 1
ATOM 2731 O O . GLU C 2 140 ? 4.03600 -22.46900 7.48000 1.000 68.83390 120 GLU C O 1
ATOM 2737 N N . VAL C 2 141 ? 2.62700 -23.99400 6.60900 1.000 72.51377 121 VAL C N 1
ATOM 2738 C CA . VAL C 2 141 ? 1.59300 -23.80700 7.60100 1.000 73.60642 121 VAL C CA 1
ATOM 2739 C C . VAL C 2 141 ? 1.38200 -25.14300 8.30500 1.000 80.51953 121 VAL C C 1
ATOM 2740 O O . VAL C 2 141 ? 1.04600 -26.14700 7.65800 1.000 84.92879 121 VAL C O 1
ATOM 2744 N N . LEU C 2 142 ? 1.59100 -25.15300 9.61900 1.000 83.32354 122 LEU C N 1
ATOM 2745 C CA . LEU C 2 142 ? 1.47400 -26.34900 10.44500 1.000 87.06679 122 LEU C CA 1
ATOM 2746 C C . LEU C 2 142 ? 0.29900 -26.24200 11.40500 1.000 90.45271 122 LEU C C 1
ATOM 2747 O O . LEU C 2 142 ? 0.02700 -25.16100 11.94300 1.000 91.42581 122 LEU C O 1
ATOM 2753 N N . MET D 2 21 ? 4.80700 9.04700 41.46600 1.000 114.26502 1 MET D N 1
ATOM 2754 C CA . MET D 2 21 ? 5.89300 8.72700 40.54500 1.000 113.75460 1 MET D CA 1
ATOM 2755 C C . MET D 2 21 ? 5.37100 7.94600 39.32300 1.000 108.01638 1 MET D C 1
ATOM 2756 O O . MET D 2 21 ? 4.19900 7.53700 39.29400 1.000 107.56197 1 MET D O 1
ATOM 2761 N N . ILE D 2 22 ? 6.23100 7.77400 38.31000 1.000 102.08175 2 ILE D N 1
ATOM 2762 C CA . ILE D 2 22 ? 5.83300 7.28000 36.98300 1.000 97.53338 2 ILE D CA 1
ATOM 2763 C C . ILE D 2 22 ? 6.54700 5.96600 36.72300 1.000 99.26662 2 ILE D C 1
ATOM 2764 O O . ILE D 2 22 ? 7.78700 5.90600 36.71400 1.000 98.38814 2 ILE D O 1
ATOM 2769 N N . GLN D 2 23 ? 5.76000 4.93300 36.45300 1.000 102.06099 3 GLN D N 1
ATOM 2770 C CA . GLN D 2 23 ? 6.24000 3.56200 36.37700 1.000 104.16519 3 GLN D CA 1
ATOM 2771 C C . GLN D 2 23 ? 5.32700 2.83300 35.39600 1.000 102.38070 3 GLN D C 1
ATOM 2772 O O . GLN D 2 23 ? 4.37800 3.41500 34.86000 1.000 101.35102 3 GLN D O 1
ATOM 2778 N N . GLN D 2 24 ? 5.64200 1.57000 35.11100 1.000 101.67988 4 GLN D N 1
ATOM 2779 C CA . GLN D 2 24 ? 4.76500 0.80800 34.23400 1.000 101.67988 4 GLN D CA 1
ATOM 2780 C C . GLN D 2 24 ? 3.33400 0.85300 34.77400 1.000 99.48459 4 GLN D C 1
ATOM 2781 O O . GLN D 2 24 ? 3.09900 0.68500 35.97300 1.000 97.36451 4 GLN D O 1
ATOM 2787 N N . GLU D 2 25 ? 2.39400 1.17300 33.87300 1.000 100.26706 5 GLU D N 1
ATOM 2788 C CA . GLU D 2 25 ? 0.93900 1.29500 34.02300 1.000 100.73075 5 GLU D CA 1
ATOM 2789 C C . GLU D 2 25 ? 0.51500 2.69000 34.46500 1.000 96.62854 5 GLU D C 1
ATOM 2790 O O . GLU D 2 25 ? -0.68700 2.91900 34.54000 1.000 95.54165 5 GLU D O 1
ATOM 2796 N N . THR D 2 26 ? 1.42500 3.62300 34.71200 1.000 94.53678 6 THR D N 1
ATOM 2797 C CA . THR D 2 26 ? 0.99100 4.98200 35.02600 1.000 93.39212 6 THR D CA 1
ATOM 2798 C C . THR D 2 26 ? 0.38100 5.60800 33.78900 1.000 91.71102 6 THR D C 1
ATOM 2799 O O . THR D 2 26 ? 0.97400 5.54900 32.70800 1.000 88.84747 6 THR D O 1
ATOM 2803 N N . ARG D 2 27 ? -0.77400 6.25000 33.96000 1.000 92.79698 7 ARG D N 1
ATOM 2804 C CA . ARG D 2 27 ? -1.44300 7.01200 32.91100 1.000 94.35547 7 ARG D CA 1
ATOM 2805 C C . ARG D 2 27 ? -0.90800 8.44500 32.88800 1.000 89.47529 7 ARG D C 1
ATOM 2806 O O . ARG D 2 27 ? -0.77600 9.07300 33.94300 1.000 89.94814 7 ARG D O 1
ATOM 2814 N N . LEU D 2 28 ? -0.60800 8.96800 31.68700 1.000 84.26332 8 LEU D N 1
ATOM 2815 C CA . LEU D 2 28 ? -0.07200 10.31700 31.52000 1.000 79.61479 8 LEU D CA 1
ATOM 2816 C C . LEU D 2 28 ? -0.86900 11.09200 30.47900 1.000 75.71814 8 LEU D C 1
ATOM 2817 O O . LEU D 2 28 ? -1.32200 10.53700 29.47100 1.000 75.28547 8 LEU D O 1
ATOM 2822 N N . LYS D 2 29 ? -1.03800 12.38500 30.74100 1.000 72.55123 9 LYS D N 1
ATOM 2823 C CA . LYS D 2 29 ? -1.53400 13.32800 29.75300 1.000 71.97255 9 LYS D CA 1
ATOM 2824 C C . LYS D 2 29 ? -0.43200 13.67600 28.74700 1.000 67.89837 9 LYS D C 1
ATOM 2825 O O . LYS D 2 29 ? 0.75800 13.61500 29.04900 1.000 67.46711 9 LYS D O 1
ATOM 2831 N N . VAL D 2 30 ? -0.84600 14.06700 27.54300 1.000 64.68314 10 VAL D N 1
ATOM 2832 C CA . VAL D 2 30 ? 0.05000 14.31800 26.42400 1.000 61.71409 10 VAL D CA 1
ATOM 2833 C C . VAL D 2 30 ? -0.03300 15.79500 26.07700 1.000 62.07476 10 VAL D C 1
ATOM 2834 O O . VAL D 2 30 ? -1.11400 16.30000 25.78200 1.000 61.19888 10 VAL D O 1
ATOM 2838 N N . ALA D 2 31 ? 1.10900 16.49600 26.12700 1.000 61.16400 11 ALA D N 1
ATOM 2839 C CA . ALA D 2 31 ? 1.14500 17.95200 26.05400 1.000 61.78010 11 ALA D CA 1
ATOM 2840 C C . ALA D 2 31 ? 1.44900 18.47300 24.65200 1.000 66.70506 11 ALA D C 1
ATOM 2841 O O . ALA D 2 31 ? 2.01500 19.57000 24.50700 1.000 70.33099 11 ALA D O 1
ATOM 2843 N N . ASP D 2 32 ? 1.08300 17.73000 23.60900 1.000 66.08016 12 ASP D N 1
ATOM 2844 C CA . ASP D 2 32 ? 1.41800 18.17400 22.26700 1.000 66.47860 12 ASP D CA 1
ATOM 2845 C C . ASP D 2 32 ? 0.16500 18.09500 21.41600 1.000 65.80854 12 ASP D C 1
ATOM 2846 O O . ASP D 2 32 ? -0.86100 17.60000 21.87000 1.000 67.20912 12 ASP D O 1
ATOM 2851 N N . ASN D 2 33 ? 0.23900 18.58700 20.17800 1.000 63.74796 13 ASN D N 1
ATOM 2852 C CA . ASN D 2 33 ? -0.83000 18.38900 19.21000 1.000 63.03167 13 ASN D CA 1
ATOM 2853 C C . ASN D 2 33 ? -0.60900 17.15400 18.36800 1.000 62.32924 13 ASN D C 1
ATOM 2854 O O . ASN D 2 33 ? -1.00800 17.14200 17.20600 1.000 63.45068 13 ASN D O 1
ATOM 2859 N N . SER D 2 34 ? 0.09300 16.13400 18.88300 1.000 61.34353 14 SER D N 1
ATOM 2860 C CA . SER D 2 34 ? 0.30100 14.98100 18.00800 1.000 64.18333 14 SER D CA 1
ATOM 2861 C C . SER D 2 34 ? -0.99400 14.23500 17.68200 1.000 69.08558 14 SER D C 1
ATOM 2862 O O . SER D 2 34 ? -1.00900 13.43100 16.74200 1.000 73.27310 14 SER D O 1
ATOM 2865 N N . GLY D 2 35 ? -2.06300 14.44700 18.44600 1.000 68.92543 15 GLY D N 1
ATOM 2866 C CA . GLY D 2 35 ? -3.24600 13.61400 18.33800 1.000 71.59182 15 GLY D CA 1
ATOM 2867 C C . GLY D 2 35 ? -3.48300 12.85900 19.63000 1.000 72.95334 15 GLY D C 1
ATOM 2868 O O . GLY D 2 35 ? -4.61800 12.76100 20.09800 1.000 77.06456 15 GLY D O 1
ATOM 2869 N N . ALA D 2 36 ? -2.40800 12.35300 20.23400 1.000 71.46641 16 ALA D N 1
ATOM 2870 C CA . ALA D 2 36 ? -2.51700 11.63800 21.49900 1.000 71.90494 16 ALA D CA 1
ATOM 2871 C C . ALA D 2 36 ? -2.93900 12.58800 22.62700 1.000 73.60206 16 ALA D C 1
ATOM 2872 O O . ALA D 2 36 ? -2.43100 13.71300 22.74100 1.000 71.76798 16 ALA D O 1
ATOM 2874 N N . ARG D 2 37 ? -3.90100 12.13500 23.44400 1.000 77.36916 17 ARG D N 1
ATOM 2875 C CA . ARG D 2 37 ? -4.42900 12.87700 24.58400 1.000 81.49646 17 ARG D CA 1
ATOM 2876 C C . ARG D 2 37 ? -3.99100 12.28700 25.89900 1.000 78.52313 17 ARG D C 1
ATOM 2877 O O . ARG D 2 37 ? -3.76600 13.02500 26.86400 1.000 76.93680 17 ARG D O 1
ATOM 2885 N N . GLU D 2 38 ? -3.89700 10.96800 25.95600 1.000 77.78866 18 GLU D N 1
ATOM 2886 C CA . GLU D 2 38 ? -3.59000 10.28000 27.19300 1.000 79.62785 18 GLU D CA 1
ATOM 2887 C C . GLU D 2 38 ? -2.96600 8.96000 26.80500 1.000 74.26262 18 GLU D C 1
ATOM 2888 O O . GLU D 2 38 ? -3.39900 8.34800 25.82400 1.000 73.99822 18 GLU D O 1
ATOM 2894 N N . VAL D 2 39 ? -1.94900 8.53400 27.55700 1.000 70.39102 19 VAL D N 1
ATOM 2895 C CA . VAL D 2 39 ? -1.22400 7.31400 27.24300 1.000 68.63914 19 VAL D CA 1
ATOM 2896 C C . VAL D 2 39 ? -1.02200 6.51700 28.52000 1.000 69.83786 19 VAL D C 1
ATOM 2897 O O . VAL D 2 39 ? -1.11400 7.03800 29.63100 1.000 69.51328 19 VAL D O 1
ATOM 2901 N N . LEU D 2 40 ? -0.71400 5.24300 28.34000 1.000 71.91761 20 LEU D N 1
ATOM 2902 C CA . LEU D 2 40 ? -0.49100 4.31200 29.43200 1.000 76.67029 20 LEU D CA 1
ATOM 2903 C C . LEU D 2 40 ? 0.94200 3.80400 29.35600 1.000 74.99934 20 LEU D C 1
ATOM 2904 O O . LEU D 2 40 ? 1.32200 3.16200 28.37500 1.000 74.18405 20 LEU D O 1
ATOM 2909 N N . THR D 2 41 ? 1.73800 4.08300 30.37700 1.000 76.03855 21 THR D N 1
ATOM 2910 C CA . THR D 2 41 ? 3.14200 3.72900 30.26400 1.000 78.26610 21 THR D CA 1
ATOM 2911 C C . THR D 2 41 ? 3.28000 2.21100 30.33900 1.000 79.39967 21 THR D C 1
ATOM 2912 O O . THR D 2 41 ? 2.68400 1.56300 31.20800 1.000 78.51721 21 THR D O 1
ATOM 2916 N N . ILE D 2 42 ? 4.04600 1.63900 29.40800 1.000 80.80354 22 ILE D N 1
ATOM 2917 C CA . ILE D 2 42 ? 4.32000 0.21200 29.42700 1.000 82.70125 22 ILE D CA 1
ATOM 2918 C C . ILE D 2 42 ? 5.80000 -0.10500 29.58700 1.000 84.32933 22 ILE D C 1
ATOM 2919 O O . ILE D 2 42 ? 6.13200 -1.25900 29.91700 1.000 88.07822 22 ILE D O 1
ATOM 2924 N N . LYS D 2 43 ? 6.71100 0.85800 29.39400 1.000 82.21627 23 LYS D N 1
ATOM 2925 C CA . LYS D 2 43 ? 8.11800 0.65000 29.76000 1.000 81.47284 23 LYS D CA 1
ATOM 2926 C C . LYS D 2 43 ? 8.87900 1.97100 29.82200 1.000 81.39390 23 LYS D C 1
ATOM 2927 O O . LYS D 2 43 ? 8.79800 2.78800 28.90300 1.000 81.29361 23 LYS D O 1
ATOM 2933 N N . VAL D 2 44 ? 9.62600 2.15700 30.89600 1.000 80.95202 24 VAL D N 1
ATOM 2934 C CA . VAL D 2 44 ? 10.56000 3.26000 31.01800 1.000 80.34379 24 VAL D CA 1
ATOM 2935 C C . VAL D 2 44 ? 11.86500 2.82400 30.38800 1.000 80.52790 24 VAL D C 1
ATOM 2936 O O . VAL D 2 44 ? 12.43300 1.79400 30.77500 1.000 79.58279 24 VAL D O 1
ATOM 2940 N N . LEU D 2 45 ? 12.32700 3.58400 29.39800 1.000 81.80633 25 LEU D N 1
ATOM 2941 C CA . LEU D 2 45 ? 13.58400 3.28900 28.72800 1.000 83.09156 25 LEU D CA 1
ATOM 2942 C C . LEU D 2 45 ? 14.69800 3.91500 29.53700 1.000 91.53902 25 LEU D C 1
ATOM 2943 O O . LEU D 2 45 ? 14.53200 5.01200 30.07100 1.000 90.63991 25 LEU D O 1
ATOM 2948 N N . GLY D 2 46 ? 15.80000 3.19700 29.68400 1.000 102.56581 26 GLY D N 1
ATOM 2949 C CA . GLY D 2 46 ? 16.93700 3.74000 30.39400 1.000 113.94057 26 GLY D CA 1
ATOM 2950 C C . GLY D 2 46 ? 18.11700 2.79800 30.35500 1.000 125.16347 26 GLY D C 1
ATOM 2951 O O . GLY D 2 46 ? 17.96100 1.58100 30.22600 1.000 128.72159 26 GLY D O 1
ATOM 2952 N N . GLY D 2 47 ? 19.31000 3.38000 30.46900 1.000 133.47588 27 GLY D N 1
ATOM 2953 C CA . GLY D 2 47 ? 20.50600 2.56900 30.60000 1.000 141.29827 27 GLY D CA 1
ATOM 2954 C C . GLY D 2 47 ? 20.53600 1.77100 31.89300 1.000 148.18536 27 GLY D C 1
ATOM 2955 O O . GLY D 2 47 ? 21.09800 0.67700 31.94000 1.000 151.78919 27 GLY D O 1
ATOM 2956 N N . SER D 2 48 ? 19.92100 2.31700 32.94300 1.000 150.25910 28 SER D N 1
ATOM 2957 C CA . SER D 2 48 ? 19.95400 1.65500 34.24700 1.000 152.18695 28 SER D CA 1
ATOM 2958 C C . SER D 2 48 ? 19.01300 0.45700 34.28800 1.000 152.87495 28 SER D C 1
ATOM 2959 O O . SER D 2 48 ? 19.29700 -0.54100 34.96600 1.000 153.76569 28 SER D O 1
ATOM 2962 N N . GLY D 2 49 ? 17.89900 0.52900 33.56700 1.000 151.85923 29 GLY D N 1
ATOM 2963 C CA . GLY D 2 49 ? 16.80600 -0.38100 33.80200 1.000 150.76288 29 GLY D CA 1
ATOM 2964 C C . GLY D 2 49 ? 15.93400 0.00400 34.97300 1.000 149.21302 29 GLY D C 1
ATOM 2965 O O . GLY D 2 49 ? 15.11600 -0.81700 35.41800 1.000 150.18646 29 GLY D O 1
ATOM 2966 N N . ARG D 2 50 ? 16.05300 1.25100 35.41800 1.000 146.10522 30 ARG D N 1
ATOM 2967 C CA . ARG D 2 50 ? 15.28800 1.76900 36.54800 1.000 143.55337 30 ARG D CA 1
ATOM 2968 C C . ARG D 2 50 ? 13.79300 1.76400 36.24800 1.000 140.46296 30 ARG D C 1
ATOM 2969 O O . ARG D 2 50 ? 13.38300 1.96000 35.11000 1.000 140.68601 30 ARG D O 1
ATOM 2977 N N . LYS D 2 51 ? 12.98200 1.51200 37.27000 1.000 137.26033 31 LYS D N 1
ATOM 2978 C CA . LYS D 2 51 ? 11.55000 1.35500 37.08000 1.000 134.20666 31 LYS D CA 1
ATOM 2979 C C . LYS D 2 51 ? 10.78100 2.67100 37.12000 1.000 130.46297 31 LYS D C 1
ATOM 2980 O O . LYS D 2 51 ? 9.56900 2.66400 36.87600 1.000 131.88247 31 LYS D O 1
ATOM 2986 N N . THR D 2 52 ? 11.44700 3.78800 37.41200 1.000 125.35512 32 THR D N 1
ATOM 2987 C CA . THR D 2 52 ? 10.79600 5.07800 37.60900 1.000 119.65630 32 THR D CA 1
ATOM 2988 C C . THR D 2 52 ? 11.24400 6.08700 36.55300 1.000 111.02860 32 THR D C 1
ATOM 2989 O O . THR D 2 52 ? 12.39500 6.06600 36.10500 1.000 109.68043 32 THR D O 1
ATOM 2993 N N . ALA D 2 53 ? 10.32200 6.96100 36.15300 1.000 104.44735 33 ALA D N 1
ATOM 2994 C CA . ALA D 2 53 ? 10.54700 7.94000 35.09600 1.000 98.44616 33 ALA D CA 1
ATOM 2995 C C . ALA D 2 53 ? 10.49900 9.36300 35.64400 1.000 94.38433 33 ALA D C 1
ATOM 2996 O O . ALA D 2 53 ? 9.47300 9.78800 36.17900 1.000 93.01958 33 ALA D O 1
ATOM 2998 N N . ASN D 2 54 ? 11.60100 10.10300 35.47800 1.000 93.36571 34 ASN D N 1
ATOM 2999 C CA . ASN D 2 54 ? 11.74000 11.51100 35.84800 1.000 92.26528 34 ASN D CA 1
ATOM 3000 C C . ASN D 2 54 ? 11.74300 12.38900 34.59400 1.000 86.63018 34 ASN D C 1
ATOM 3001 O O . ASN D 2 54 ? 11.54100 11.91900 33.47100 1.000 86.92379 34 ASN D O 1
ATOM 3006 N N . ILE D 2 55 ? 12.01300 13.67500 34.78300 1.000 81.14766 35 ILE D N 1
ATOM 3007 C CA . ILE D 2 55 ? 11.94700 14.62400 33.67800 1.000 74.66565 35 ILE D CA 1
ATOM 3008 C C . ILE D 2 55 ? 13.06100 14.32100 32.69100 1.000 69.98703 35 ILE D C 1
ATOM 3009 O O . ILE D 2 55 ? 14.18700 13.98700 33.08500 1.000 69.33032 35 ILE D O 1
ATOM 3014 N N . GLY D 2 56 ? 12.74300 14.40300 31.39600 1.000 66.08849 36 GLY D N 1
ATOM 3015 C CA . GLY D 2 56 ? 13.70100 14.01500 30.36500 1.000 62.34310 36 GLY D CA 1
ATOM 3016 C C . GLY D 2 56 ? 13.86200 12.51600 30.16700 1.000 61.45577 36 GLY D C 1
ATOM 3017 O O . GLY D 2 56 ? 14.74800 12.09900 29.40800 1.000 60.90913 36 GLY D O 1
ATOM 3018 N N . ASP D 2 57 ? 13.07800 11.68400 30.84300 1.000 62.85240 37 ASP D N 1
ATOM 3019 C CA . ASP D 2 57 ? 13.13100 10.23800 30.60200 1.000 65.43976 37 ASP D CA 1
ATOM 3020 C C . ASP D 2 57 ? 12.20000 9.87900 29.45200 1.000 63.28990 37 ASP D C 1
ATOM 3021 O O . ASP D 2 57 ? 11.16200 10.51800 29.25100 1.000 61.90948 37 ASP D O 1
ATOM 3026 N N . VAL D 2 58 ? 12.58400 8.86300 28.68500 1.000 61.47769 38 VAL D N 1
ATOM 3027 C CA . VAL D 2 58 ? 11.74000 8.35300 27.61300 1.000 61.14150 38 VAL D CA 1
ATOM 3028 C C . VAL D 2 58 ? 10.94800 7.15200 28.11700 1.000 64.80167 38 VAL D C 1
ATOM 3029 O O . VAL D 2 58 ? 11.48600 6.28600 28.82600 1.000 66.10975 38 VAL D O 1
ATOM 3033 N N . ILE D 2 59 ? 9.69700 7.06400 27.70000 1.000 65.06007 39 ILE D N 1
ATOM 3034 C CA . ILE D 2 59 ? 8.87300 5.92200 28.03000 1.000 65.55065 39 ILE D CA 1
ATOM 3035 C C . ILE D 2 59 ? 8.24300 5.34900 26.77900 1.000 68.56137 39 ILE D C 1
ATOM 3036 O O . ILE D 2 59 ? 8.00700 6.05700 25.81200 1.000 66.90693 39 ILE D O 1
ATOM 3041 N N . VAL D 2 60 ? 7.95900 4.05800 26.81400 1.000 71.25683 40 VAL D N 1
ATOM 3042 C CA . VAL D 2 60 ? 7.18300 3.43500 25.77000 1.000 72.89999 40 VAL D CA 1
ATOM 3043 C C . VAL D 2 60 ? 5.78500 3.32700 26.32300 1.000 72.21579 40 VAL D C 1
ATOM 3044 O O . VAL D 2 60 ? 5.58800 2.82700 27.42100 1.000 71.52313 40 VAL D O 1
ATOM 3048 N N . CYS D 2 61 ? 4.81400 3.82500 25.57800 1.000 72.08185 41 CYS D N 1
ATOM 3049 C CA . CYS D 2 61 ? 3.45400 3.80200 26.06000 1.000 71.80533 41 CYS D CA 1
ATOM 3050 C C . CYS D 2 61 ? 2.43900 3.58100 24.96200 1.000 71.08250 41 CYS D C 1
ATOM 3051 O O . CYS D 2 61 ? 2.67500 3.87900 23.80200 1.000 71.34219 41 CYS D O 1
ATOM 3054 N N . THR D 2 62 ? 1.29700 3.05500 25.36500 1.000 70.22879 42 THR D N 1
ATOM 3055 C CA . THR D 2 62 ? 0.13100 2.88900 24.50500 1.000 68.46521 42 THR D CA 1
ATOM 3056 C C . THR D 2 62 ? -0.73000 4.12900 24.55500 1.000 67.80257 42 THR D C 1
ATOM 3057 O O . THR D 2 62 ? -1.04500 4.62900 25.63500 1.000 68.57039 42 THR D O 1
ATOM 3061 N N . VAL D 2 63 ? -1.16200 4.58500 23.39100 1.000 67.92361 43 VAL D N 1
ATOM 3062 C CA . VAL D 2 63 ? -2.08700 5.70600 23.30900 1.000 68.14222 43 VAL D CA 1
ATOM 3063 C C . VAL D 2 63 ? -3.48100 5.20400 23.67800 1.000 75.04931 43 VAL D C 1
ATOM 3064 O O . VAL D 2 63 ? -4.01100 4.29700 23.03500 1.000 74.66466 43 VAL D O 1
ATOM 3068 N N . LYS D 2 64 ? -4.06600 5.77000 24.73100 1.000 81.80717 44 LYS D N 1
ATOM 3069 C CA . LYS D 2 64 ? -5.37600 5.33800 25.20200 1.000 88.56057 44 LYS D CA 1
ATOM 3070 C C . LYS D 2 64 ? -6.50600 6.25500 24.77700 1.000 93.07954 44 LYS D C 1
ATOM 3071 O O . LYS D 2 64 ? -7.65200 5.80400 24.72500 1.000 98.89005 44 LYS D O 1
ATOM 3077 N N . ASN D 2 65 ? -6.22300 7.51900 24.47500 1.000 94.37219 45 ASN D N 1
ATOM 3078 C CA . ASN D 2 65 ? -7.22700 8.42400 23.92800 1.000 97.62425 45 ASN D CA 1
ATOM 3079 C C . ASN D 2 65 ? -6.56600 9.33700 22.90800 1.000 97.80607 45 ASN D C 1
ATOM 3080 O O . ASN D 2 65 ? -5.39400 9.69700 23.05900 1.000 101.21904 45 ASN D O 1
ATOM 3085 N N . ALA D 2 66 ? -7.32500 9.72800 21.89200 1.000 94.58587 46 ALA D N 1
ATOM 3086 C CA . ALA D 2 66 ? -6.82100 10.57300 20.82800 1.000 92.74127 46 ALA D CA 1
ATOM 3087 C C . ALA D 2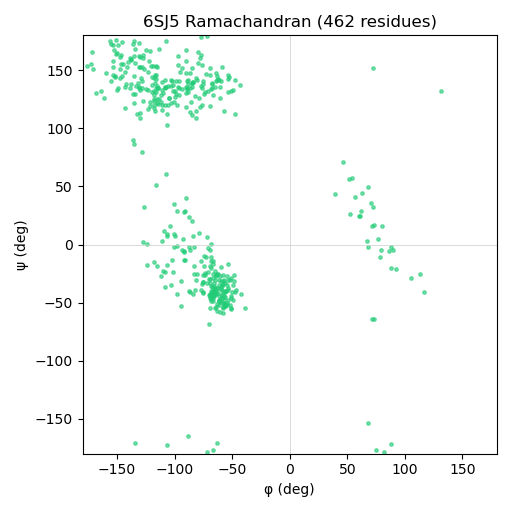 66 ? -7.86100 11.62100 20.48900 1.000 95.20266 46 ALA D C 1
ATOM 3088 O O . ALA D 2 66 ? -9.04500 11.46100 20.79200 1.000 96.84124 46 ALA D O 1
ATOM 3090 N N . THR D 2 67 ? -7.39700 12.73700 19.85900 1.000 96.22690 47 THR D N 1
ATOM 3091 C CA . THR D 2 67 ? -8.45900 13.55700 19.30800 1.000 98.13435 47 THR D CA 1
ATOM 3092 C C . THR D 2 67 ? -8.69100 13.18600 17.84900 1.000 99.53093 47 THR D C 1
ATOM 3093 O O . THR D 2 67 ? -7.76800 12.73300 17.16900 1.000 98.63083 47 THR D O 1
ATOM 3097 N N . PRO D 2 68 ? -9.92000 13.36700 17.35600 1.000 101.74878 48 PRO D N 1
ATOM 3098 C CA . PRO D 2 68 ? -10.19900 13.08900 15.93900 1.000 102.69271 48 PRO D CA 1
ATOM 3099 C C . PRO D 2 68 ? -9.23600 13.83000 15.02700 1.000 103.46394 48 PRO D C 1
ATOM 3100 O O . PRO D 2 68 ? -8.81800 14.95100 15.31300 1.000 103.82650 48 PRO D O 1
ATOM 3104 N N . GLY D 2 69 ? -8.89200 13.19500 13.91100 1.000 105.09836 49 GLY D N 1
ATOM 3105 C CA . GLY D 2 69 ? -7.76500 13.68700 13.15000 1.000 105.45814 49 GLY D CA 1
ATOM 3106 C C . GLY D 2 69 ? -6.47500 13.47900 13.94200 1.000 105.28035 49 GLY D C 1
ATOM 3107 O O . GLY D 2 69 ? -6.35900 12.59000 14.79500 1.000 110.02682 49 GLY D O 1
ATOM 3108 N N . GLY D 2 70 ? -5.49000 14.32300 13.66000 1.000 100.75962 50 GLY D N 1
ATOM 3109 C CA . GLY D 2 70 ? -4.23600 14.19400 14.37600 1.000 95.91390 50 GLY D CA 1
ATOM 3110 C C . GLY D 2 70 ? -3.44500 12.97100 13.95300 1.000 90.49255 50 GLY D C 1
ATOM 3111 O O . GLY D 2 70 ? -4.00800 11.94800 13.53700 1.000 90.36796 50 GLY D O 1
ATOM 3112 N N . VAL D 2 71 ? -2.12300 13.05400 14.07100 1.000 85.46825 51 VAL D N 1
ATOM 3113 C CA . VAL D 2 71 ? -1.30700 12.02900 13.44200 1.000 80.40530 51 VAL D CA 1
ATOM 3114 C C . VAL D 2 71 ? -1.18700 10.77800 14.30900 1.000 76.12754 51 VAL D C 1
ATOM 3115 O O . VAL D 2 71 ? -0.85400 9.70900 13.80100 1.000 76.87736 51 VAL D O 1
ATOM 3119 N N . VAL D 2 72 ? -1.46200 10.84500 15.59400 1.000 72.33239 52 VAL D N 1
ATOM 3120 C CA . VAL D 2 72 ? -1.35100 9.64800 16.41900 1.000 70.17247 52 VAL D CA 1
ATOM 3121 C C . VAL D 2 72 ? -2.74400 9.15400 16.79900 1.000 71.65561 52 VAL D C 1
ATOM 3122 O O . VAL D 2 72 ? -3.62700 9.94300 17.15200 1.000 71.12104 52 VAL D O 1
ATOM 3126 N N . LYS D 2 73 ? -2.95000 7.84200 16.69100 1.000 74.17883 53 LYS D N 1
ATOM 3127 C CA . LYS D 2 73 ? -4.26800 7.23300 16.80400 1.000 77.85451 53 LYS D CA 1
ATOM 3128 C C . LYS D 2 73 ? -4.32100 6.28600 17.99500 1.000 77.46196 53 LYS D C 1
ATOM 3129 O O . LYS D 2 73 ? -3.33400 5.61400 18.32400 1.000 75.52420 53 LYS D O 1
ATOM 3135 N N . LYS D 2 74 ? -5.48300 6.26700 18.64900 1.000 78.95645 54 LYS D N 1
ATOM 3136 C CA . LYS D 2 74 ? -5.74200 5.34100 19.74700 1.000 80.39391 54 LYS D CA 1
ATOM 3137 C C . LYS D 2 74 ? -5.23000 3.95200 19.39100 1.000 77.47567 54 LYS D C 1
ATOM 3138 O O . LYS D 2 74 ? -5.36500 3.50200 18.25700 1.000 77.84951 54 LYS D O 1
ATOM 3144 N N . GLY D 2 75 ? -4.58100 3.29900 20.34100 1.000 75.71207 55 GLY D N 1
ATOM 3145 C CA . GLY D 2 75 ? -3.96600 2.00800 20.10800 1.000 73.41805 55 GLY D CA 1
ATOM 3146 C C . GLY D 2 75 ? -2.50600 2.05500 19.69400 1.000 74.19887 55 GLY D C 1
ATOM 3147 O O . GLY D 2 75 ? -1.81600 1.03500 19.81500 1.000 74.42556 55 GLY D O 1
ATOM 3148 N N . ASP D 2 76 ? -2.02100 3.18500 19.17700 1.000 74.31675 56 ASP D N 1
ATOM 3149 C CA . ASP D 2 76 ? -0.62000 3.24200 18.77000 1.000 75.53003 56 ASP D CA 1
ATOM 3150 C C . ASP D 2 76 ? 0.27200 3.03300 19.97600 1.000 74.27919 56 ASP D C 1
ATOM 3151 O O . ASP D 2 76 ? -0.01500 3.52100 21.06700 1.000 74.58196 56 ASP D O 1
ATOM 3156 N N . VAL D 2 77 ? 1.36400 2.32500 19.79100 1.000 74.53708 57 VAL D N 1
ATOM 3157 C CA . VAL D 2 77 ? 2.41800 2.31200 20.78700 1.000 74.28642 57 VAL D CA 1
ATOM 3158 C C . VAL D 2 77 ? 3.55200 3.17000 20.25700 1.000 73.59866 57 VAL D C 1
ATOM 3159 O O . VAL D 2 77 ? 3.99900 3.00000 19.11500 1.000 73.92925 57 VAL D O 1
ATOM 3163 N N . VAL D 2 78 ? 3.96100 4.14700 21.06500 1.000 74.18628 58 VAL D N 1
ATOM 3164 C CA . VAL D 2 78 ? 4.89400 5.19100 20.66700 1.000 71.00193 58 VAL D CA 1
ATOM 3165 C C . VAL D 2 78 ? 5.92700 5.35700 21.77100 1.000 69.26542 58 VAL D C 1
ATOM 3166 O O . VAL D 2 78 ? 5.81000 4.78500 22.86000 1.000 69.53292 58 VAL D O 1
ATOM 3170 N N . LYS D 2 79 ? 6.97800 6.09700 21.44700 1.000 67.71320 59 LYS D N 1
ATOM 3171 C CA . LYS D 2 79 ? 7.89000 6.63500 22.44100 1.000 65.29645 59 LYS D CA 1
ATOM 3172 C C . LYS D 2 79 ? 7.40900 8.01700 22.88500 1.000 62.92267 59 LYS D C 1
ATOM 3173 O O . LYS D 2 79 ? 6.68800 8.72200 22.16700 1.000 63.63604 59 LYS D O 1
ATOM 3179 N N . ALA D 2 80 ? 7.84200 8.42300 24.07400 1.000 61.58840 60 ALA D N 1
ATOM 3180 C CA . ALA D 2 80 ? 7.48000 9.76300 24.52000 1.000 59.44165 60 ALA D CA 1
ATOM 3181 C C . ALA D 2 80 ? 8.45000 10.22000 25.60800 1.000 58.37842 60 ALA D C 1
ATOM 3182 O O . ALA D 2 80 ? 8.97500 9.40200 26.37900 1.000 57.39679 60 ALA D O 1
ATOM 3184 N N . VAL D 2 81 ? 8.71800 11.54000 25.64400 1.000 57.81249 61 VAL D N 1
ATOM 3185 C CA . VAL D 2 81 ? 9.57300 12.12100 26.68800 1.000 56.01481 61 VAL D CA 1
ATOM 3186 C C . VAL D 2 81 ? 8.71800 12.74800 27.79100 1.000 58.37704 61 VAL D C 1
ATOM 3187 O O . VAL D 2 81 ? 7.67400 13.36900 27.53300 1.000 61.25953 61 VAL D O 1
ATOM 3191 N N . ILE D 2 82 ? 9.16400 12.57000 29.03500 1.000 59.40138 62 ILE D N 1
ATOM 3192 C CA . ILE D 2 82 ? 8.52100 13.16100 30.20200 1.000 59.37421 62 ILE D CA 1
ATOM 3193 C C . ILE D 2 82 ? 8.91500 14.64500 30.30900 1.000 58.73863 62 ILE D C 1
ATOM 3194 O O . ILE D 2 82 ? 10.08900 14.95400 30.53500 1.000 61.11062 62 ILE D O 1
ATOM 3199 N N . VAL D 2 83 ? 7.93500 15.51400 30.22700 1.000 56.74887 63 VAL D N 1
ATOM 3200 C CA . VAL D 2 83 ? 8.18700 16.97800 30.26700 1.000 56.73594 63 VAL D CA 1
ATOM 3201 C C . VAL D 2 83 ? 7.69500 17.63300 31.56100 1.000 61.35249 63 VAL D C 1
ATOM 3202 O O . VAL D 2 83 ? 8.18000 18.74600 31.87600 1.000 60.69808 63 VAL D O 1
ATOM 3206 N N . ARG D 2 84 ? 6.73500 17.04500 32.29600 1.000 64.58674 64 ARG D N 1
ATOM 3207 C CA . ARG D 2 84 ? 6.23700 17.51400 33.58800 1.000 66.93461 64 ARG D CA 1
ATOM 3208 C C . ARG D 2 84 ? 6.02900 16.34100 34.53000 1.000 70.47426 64 ARG D C 1
ATOM 3209 O O . ARG D 2 84 ? 5.40600 15.34700 34.13900 1.000 69.70016 64 ARG D O 1
ATOM 3217 N N . THR D 2 85 ? 6.47700 16.48100 35.78500 1.000 73.82615 65 THR D N 1
ATOM 3218 C CA . THR D 2 85 ? 6.21700 15.47500 36.81100 1.000 76.94010 65 THR D CA 1
ATOM 3219 C C . THR D 2 85 ? 5.66200 16.09200 38.08900 1.000 79.75854 65 THR D C 1
ATOM 3220 O O . THR D 2 85 ? 6.20100 17.07700 38.60900 1.000 78.94659 65 THR D O 1
ATOM 3224 N N . LYS D 2 86 ? 4.59000 15.47900 38.60500 1.000 84.23984 66 LYS D N 1
ATOM 3225 C CA . LYS D 2 86 ? 4.10600 15.79100 39.94900 1.000 88.32407 66 LYS D CA 1
ATOM 3226 C C . LYS D 2 86 ? 5.20900 15.60000 40.99200 1.000 86.53510 66 LYS D C 1
ATOM 3227 O O . LYS D 2 86 ? 5.36100 16.42800 41.89500 1.000 85.06209 66 LYS D O 1
ATOM 3233 N N . SER D 2 87 ? 6.02500 14.55700 40.85800 1.000 87.31694 67 SER D N 1
ATOM 3234 C CA . SER D 2 87 ? 7.20600 14.44000 41.71500 1.000 89.35203 67 SER D CA 1
ATOM 3235 C C . SER D 2 87 ? 8.06100 15.69500 41.64800 1.000 87.15673 67 SER D C 1
ATOM 3236 O O . SER D 2 87 ? 8.64300 16.12600 42.65000 1.000 86.17248 67 SER D O 1
ATOM 3239 N N . GLY D 2 88 ? 8.16000 16.28700 40.47500 1.000 86.02394 68 GLY D N 1
ATOM 3240 C CA . GLY D 2 88 ? 8.97100 17.46100 40.30500 1.000 84.65526 68 GLY D CA 1
ATOM 3241 C C . GLY D 2 88 ? 10.43500 17.11800 40.29500 1.000 83.75408 68 GLY D C 1
ATOM 3242 O O . GLY D 2 88 ? 10.84400 15.95900 40.34700 1.000 83.04102 68 GLY D O 1
ATOM 3243 N N . VAL D 2 89 ? 11.24900 18.16600 40.20700 1.000 84.31369 69 VAL D N 1
ATOM 3244 C CA . VAL D 2 89 ? 12.69400 18.02300 40.25400 1.000 85.49836 69 VAL D CA 1
ATOM 3245 C C . VAL D 2 89 ? 13.23200 19.04200 41.24200 1.000 86.49114 69 VAL D C 1
ATOM 3246 O O . VAL D 2 89 ? 12.79000 20.19700 41.26400 1.000 85.59575 69 VAL D O 1
ATOM 3250 N N . ARG D 2 90 ? 14.20700 18.59700 42.02200 1.000 87.58816 70 ARG D N 1
ATOM 3251 C CA . ARG D 2 90 ? 14.85400 19.39800 43.03700 1.000 87.91837 70 ARG D CA 1
ATOM 3252 C C . ARG D 2 90 ? 16.16200 19.90300 42.46800 1.000 89.18841 70 ARG D C 1
ATOM 3253 O O . ARG D 2 90 ? 16.92900 19.14400 41.88600 1.000 91.52157 70 ARG D O 1
ATOM 3261 N N . ARG D 2 91 ? 16.40500 21.19400 42.62200 1.000 89.63354 71 ARG D N 1
ATOM 3262 C CA . ARG D 2 91 ? 17.52400 21.84300 41.97200 1.000 90.13161 71 ARG D CA 1
ATOM 3263 C C . ARG D 2 91 ? 18.49400 22.34300 43.02900 1.000 93.32520 71 ARG D C 1
ATOM 3264 O O . ARG D 2 91 ? 18.10900 22.63200 44.17200 1.000 93.15461 71 ARG D O 1
ATOM 3272 N N . ASN D 2 92 ? 19.77100 22.42500 42.63000 1.000 95.84462 72 ASN D N 1
ATOM 3273 C CA . ASN D 2 92 ? 20.85700 22.72600 43.55800 1.000 98.28029 72 ASN D CA 1
ATOM 3274 C C . ASN D 2 92 ? 20.85300 24.15800 44.05800 1.000 99.71328 72 ASN D C 1
ATOM 3275 O O . ASN D 2 92 ? 21.72400 24.51200 44.85800 1.000 103.22970 72 ASN D O 1
ATOM 3280 N N . ASP D 2 93 ? 19.94400 24.99500 43.59300 1.000 98.83736 73 ASP D N 1
ATOM 3281 C CA . ASP D 2 93 ? 19.85200 26.34500 44.12400 1.000 97.14094 73 ASP D CA 1
ATOM 3282 C C . ASP D 2 93 ? 18.86400 26.44100 45.27900 1.000 96.99767 73 ASP D C 1
ATOM 3283 O O . ASP D 2 93 ? 18.73600 27.51200 45.88300 1.000 97.19698 73 ASP D O 1
ATOM 3288 N N . GLY D 2 94 ? 18.15000 25.35100 45.58200 1.000 95.82971 74 GLY D N 1
ATOM 3289 C CA . GLY D 2 94 ? 17.19400 25.29500 46.66500 1.000 95.08097 74 GLY D CA 1
ATOM 3290 C C . GLY D 2 94 ? 15.75500 25.13100 46.20900 1.000 94.31532 74 GLY D C 1
ATOM 3291 O O . GLY D 2 94 ? 14.93300 24.59600 46.96800 1.000 95.23623 74 GLY D O 1
ATOM 3292 N N . SER D 2 95 ? 15.43900 25.56200 44.98600 1.000 92.39059 75 SER D N 1
ATOM 3293 C CA . SER D 2 95 ? 14.05900 25.56800 44.52900 1.000 91.22241 75 SER D CA 1
ATOM 3294 C C . SER D 2 95 ? 13.63600 24.17200 44.09000 1.000 93.54178 75 SER D C 1
ATOM 3295 O O . SER D 2 95 ? 14.45400 23.31000 43.76000 1.000 90.31165 75 SER D O 1
ATOM 3298 N N . TYR D 2 96 ? 12.33300 23.95000 44.12400 1.000 99.57368 76 TYR D N 1
ATOM 3299 C CA . TYR D 2 96 ? 11.76400 22.61600 44.01600 1.000 105.20548 76 TYR D CA 1
ATOM 3300 C C . TYR D 2 96 ? 10.59800 22.79600 43.05700 1.000 105.47106 76 TYR D C 1
ATOM 3301 O O . TYR D 2 96 ? 9.49000 23.11400 43.49900 1.000 112.29034 76 TYR D O 1
ATOM 3310 N N . ILE D 2 97 ? 10.85100 22.63400 41.75000 1.000 99.29946 77 ILE D N 1
ATOM 3311 C CA . ILE D 2 97 ? 9.77900 22.78100 40.76800 1.000 94.54187 77 ILE D CA 1
ATOM 3312 C C . ILE D 2 97 ? 8.87300 21.55500 40.80200 1.000 90.65986 77 ILE D C 1
ATOM 3313 O O . ILE D 2 97 ? 9.33300 20.42100 40.94200 1.000 88.01177 77 ILE D O 1
ATOM 3318 N N . LYS D 2 98 ? 7.56800 21.78500 40.73100 1.000 90.48586 78 LYS D N 1
ATOM 3319 C CA . LYS D 2 98 ? 6.60400 20.70100 40.70800 1.000 91.37098 78 LYS D CA 1
ATOM 3320 C C . LYS D 2 98 ? 5.51200 21.08200 39.73600 1.000 87.89575 78 LYS D C 1
ATOM 3321 O O . LYS D 2 98 ? 5.25200 22.26400 39.51400 1.000 88.06963 78 LYS D O 1
ATOM 3327 N N . PHE D 2 99 ? 4.87600 20.08200 39.15500 1.000 84.53346 79 PHE D N 1
ATOM 3328 C CA . PHE D 2 99 ? 3.77100 20.34600 38.25100 1.000 81.65060 79 PHE D CA 1
ATOM 3329 C C . PHE D 2 99 ? 2.51300 19.63800 38.73400 1.000 84.39417 79 PHE D C 1
ATOM 3330 O O . PHE D 2 99 ? 2.56200 18.66800 39.49700 1.000 81.24152 79 PHE D O 1
ATOM 3338 N N . ASP D 2 100 ? 1.38200 20.15900 38.27500 1.000 90.56353 80 ASP D N 1
ATOM 3339 C CA . ASP D 2 100 ? 0.05400 19.69800 38.65400 1.000 96.71979 80 ASP D CA 1
ATOM 3340 C C . ASP D 2 100 ? -0.30100 18.33900 38.06700 1.000 94.19906 80 ASP D C 1
ATOM 3341 O O . ASP D 2 100 ? -1.46100 17.92300 38.19400 1.000 93.94169 80 ASP D O 1
ATOM 3346 N N . GLU D 2 101 ? 0.64200 17.66300 37.41100 1.000 92.07366 81 GLU D N 1
ATOM 3347 C CA . GLU D 2 101 ? 0.35600 16.51900 36.55100 1.000 89.19769 81 GLU D CA 1
ATOM 3348 C C . GLU D 2 101 ? 1.66400 15.87900 36.11500 1.000 85.24005 81 GLU D C 1
ATOM 3349 O O . GLU D 2 101 ? 2.72100 16.51700 36.08700 1.000 85.03972 81 GLU D O 1
ATOM 3355 N N . ASN D 2 102 ? 1.57800 14.60100 35.79000 1.000 82.05654 82 ASN D N 1
ATOM 3356 C CA . ASN D 2 102 ? 2.60100 13.95800 34.99100 1.000 78.13115 82 ASN D CA 1
ATOM 3357 C C . ASN D 2 102 ? 2.18200 14.11000 33.53100 1.000 73.14464 82 ASN D C 1
ATOM 3358 O O . ASN D 2 102 ? 1.00100 13.95900 33.18900 1.000 70.86159 82 ASN D O 1
ATOM 3363 N N . ALA D 2 103 ? 3.13800 14.47600 32.68000 1.000 68.39482 83 ALA D N 1
ATOM 3364 C CA . ALA D 2 103 ? 2.77800 14.69100 31.28700 1.000 64.71628 83 ALA D CA 1
ATOM 3365 C C . ALA D 2 103 ? 3.99000 14.44600 30.39100 1.000 62.52071 83 ALA D C 1
ATOM 3366 O O . ALA D 2 103 ? 5.15000 14.56700 30.81100 1.000 59.57936 83 ALA D O 1
ATOM 3368 N N . CYS D 2 104 ? 3.69800 14.06200 29.15100 1.000 61.78478 84 CYS D N 1
ATOM 3369 C CA . CYS D 2 104 ? 4.74000 13.68800 28.22100 1.000 59.81599 84 CYS D CA 1
ATOM 3370 C C . CYS D 2 104 ? 4.44100 14.30700 26.87400 1.000 58.82300 84 CYS D C 1
ATOM 3371 O O . CYS D 2 104 ? 3.38600 14.91700 26.65700 1.000 60.12825 84 CYS D O 1
ATOM 3374 N N . VAL D 2 105 ? 5.41800 14.14700 25.99000 1.000 58.04907 85 VAL D N 1
ATOM 3375 C CA . VAL D 2 105 ? 5.38400 14.60400 24.60400 1.000 56.90896 85 VAL D CA 1
ATOM 3376 C C . VAL D 2 105 ? 5.81700 13.44500 23.71100 1.000 55.96282 85 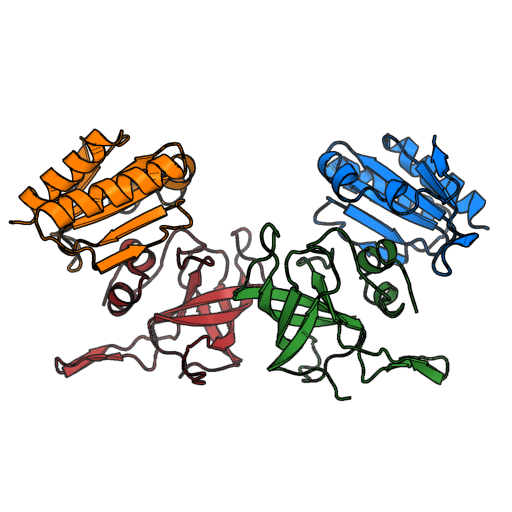VAL D C 1
ATOM 3377 O O . VAL D 2 105 ? 6.80600 12.75900 24.00800 1.000 56.62408 85 VAL D O 1
ATOM 3381 N N . ILE D 2 106 ? 5.08900 13.23800 22.61600 1.000 55.36633 86 ILE D N 1
ATOM 3382 C CA . ILE D 2 106 ? 5.39000 12.13400 21.72100 1.000 56.12484 86 ILE D CA 1
ATOM 3383 C C . ILE D 2 106 ? 6.59800 12.49200 20.85900 1.000 54.87515 86 ILE D C 1
ATOM 3384 O O . ILE D 2 106 ? 6.70900 13.61700 20.33500 1.000 53.22649 86 ILE D O 1
ATOM 3389 N N . ILE D 2 107 ? 7.51600 11.53700 20.70100 1.000 53.97785 87 ILE D N 1
ATOM 3390 C CA . ILE D 2 107 ? 8.76700 11.82500 20.00100 1.000 58.05459 87 ILE D CA 1
ATOM 3391 C C . ILE D 2 107 ? 8.99800 10.82400 18.87100 1.000 61.63083 87 ILE D C 1
ATOM 3392 O O . ILE D 2 107 ? 8.56000 9.67400 18.91500 1.000 61.22895 87 ILE D O 1
ATOM 3397 N N . ARG D 2 108 ? 9.69400 11.28500 17.84300 1.000 65.91210 88 ARG D N 1
ATOM 3398 C CA . ARG D 2 108 ? 10.21700 10.37100 16.84400 1.000 72.84400 88 ARG D CA 1
ATOM 3399 C C . ARG D 2 108 ? 11.44800 9.66100 17.39500 1.000 80.89995 88 ARG D C 1
ATOM 3400 O O . ARG D 2 108 ? 11.87900 9.87900 18.53000 1.000 85.39216 88 ARG D O 1
ATOM 3408 N N . ASP D 2 109 ? 12.01300 8.77100 16.58600 1.000 83.78741 89 ASP D N 1
ATOM 3409 C CA . ASP D 2 109 ? 13.12400 7.96300 17.07000 1.000 87.76571 89 ASP D CA 1
ATOM 3410 C C . ASP D 2 109 ? 14.37400 8.81100 17.34600 1.000 83.81046 89 ASP D C 1
ATOM 3411 O O . ASP D 2 109 ? 15.15100 8.47600 18.24800 1.000 81.75476 89 ASP D O 1
ATOM 3416 N N . ASP D 2 110 ? 14.55900 9.92800 16.62300 1.000 81.82589 90 ASP D N 1
ATOM 3417 C CA . ASP D 2 110 ? 15.66700 10.85800 16.84500 1.000 79.76473 90 ASP D CA 1
ATOM 3418 C C . ASP D 2 110 ? 15.39200 11.89900 17.93800 1.000 74.66863 90 ASP D C 1
ATOM 3419 O O . ASP D 2 110 ? 16.05300 12.93800 17.94900 1.000 71.88964 90 ASP D O 1
ATOM 3424 N N . LYS D 2 111 ? 14.43700 11.65800 18.84100 1.000 71.31281 91 LYS D N 1
ATOM 3425 C CA . LYS D 2 111 ? 13.98000 12.56100 19.90200 1.000 70.25130 91 LYS D CA 1
ATOM 3426 C C . LYS D 2 111 ? 13.23600 13.81900 19.38300 1.000 62.94505 91 LYS D C 1
ATOM 3427 O O . LYS D 2 111 ? 12.80600 14.64100 20.20500 1.000 61.24411 91 LYS D O 1
ATOM 3433 N N . GLY D 2 112 ? 13.08800 14.02900 18.07700 1.000 57.70894 92 GLY D N 1
ATOM 3434 C CA . GLY D 2 112 ? 12.36400 15.19800 17.64000 1.000 55.50776 92 GLY D CA 1
ATOM 3435 C C . GLY D 2 112 ? 10.88600 14.97600 17.92600 1.000 54.85977 92 GLY D C 1
ATOM 3436 O O . GLY D 2 112 ? 10.41300 13.82900 17.88200 1.000 53.41329 92 GLY D O 1
ATOM 3437 N N . PRO D 2 113 ? 10.13900 16.03400 18.26200 1.000 54.01991 93 PRO D N 1
ATOM 3438 C CA . PRO D 2 113 ? 8.70100 15.84300 18.56700 1.000 57.39980 93 PRO D CA 1
ATOM 3439 C C . PRO D 2 113 ? 7.92500 15.24100 17.39100 1.000 59.91548 93 PRO D C 1
ATOM 3440 O O . PRO D 2 113 ? 8.17800 15.56200 16.22800 1.000 61.85966 93 PRO D O 1
ATOM 3444 N N . ARG D 2 114 ? 6.99800 14.34000 17.69900 1.000 62.61441 94 ARG D N 1
ATOM 3445 C CA . ARG D 2 114 ? 6.06700 13.81800 16.70400 1.000 65.42158 94 ARG D CA 1
ATOM 3446 C C . ARG D 2 114 ? 5.09900 14.87200 16.16800 1.000 64.84648 94 ARG D C 1
ATOM 3447 O O . ARG D 2 114 ? 4.87800 14.95800 14.96800 1.000 68.45019 94 ARG D O 1
ATOM 3455 N N . GLY D 2 115 ? 4.54800 15.69100 17.05800 1.000 63.35161 95 GLY D N 1
ATOM 3456 C CA . GLY D 2 115 ? 3.67700 16.78700 16.66700 1.000 62.41120 95 GLY D CA 1
ATOM 3457 C C . GLY D 2 115 ? 4.49800 18.03600 16.40100 1.000 61.31379 95 GLY D C 1
ATOM 3458 O O . GLY D 2 115 ? 5.71500 17.98000 16.26500 1.000 63.16556 95 GLY D O 1
ATOM 3459 N N . THR D 2 116 ? 3.81400 19.18500 16.33900 1.000 61.57375 96 THR D N 1
ATOM 3460 C CA . THR D 2 116 ? 4.46400 20.45300 16.01900 1.000 62.73421 96 THR D CA 1
ATOM 3461 C C . THR D 2 116 ? 4.25700 21.54100 17.05300 1.000 60.63740 96 THR D C 1
ATOM 3462 O O . THR D 2 116 ? 4.73900 22.66600 16.84300 1.000 58.86916 96 THR D O 1
ATOM 3466 N N . ARG D 2 117 ? 3.54000 21.27300 18.13600 1.000 59.71925 97 ARG D N 1
ATOM 3467 C CA . ARG D 2 117 ? 3.20800 22.32000 19.09300 1.000 61.75091 97 ARG D CA 1
ATOM 3468 C C . ARG D 2 117 ? 3.15500 21.68600 20.45900 1.000 60.46988 97 ARG D C 1
ATOM 3469 O O . ARG D 2 117 ? 2.74200 20.52700 20.59800 1.000 60.96528 97 ARG D O 1
ATOM 3477 N N . ILE D 2 118 ? 3.61300 22.44800 21.45100 1.000 59.51001 98 ILE D N 1
ATOM 3478 C CA . ILE D 2 118 ? 3.70700 22.01200 22.83300 1.000 59.77017 98 ILE D CA 1
ATOM 3479 C C . ILE D 2 118 ? 2.77900 22.91600 23.62800 1.000 62.07139 98 ILE D C 1
ATOM 3480 O O . ILE D 2 118 ? 2.73000 24.13100 23.37800 1.000 61.92074 98 ILE D O 1
ATOM 3485 N N . PHE D 2 119 ? 2.04100 22.34000 24.58700 1.000 63.72406 99 PHE D N 1
ATOM 3486 C CA . PHE D 2 119 ? 1.11000 23.11400 25.40000 1.000 65.85155 99 PHE D CA 1
ATOM 3487 C C . PHE D 2 119 ? 1.51200 23.01100 26.86200 1.000 67.97827 99 PHE D C 1
ATOM 3488 O O . PHE D 2 119 ? 1.88200 21.92900 27.33500 1.000 71.61759 99 PHE D O 1
ATOM 3496 N N . GLY D 2 120 ? 1.47400 24.13800 27.57200 1.000 68.31953 100 GLY D N 1
ATOM 3497 C CA . GLY D 2 120 ? 1.79800 24.15200 28.98300 1.000 68.92845 100 GLY D CA 1
ATOM 3498 C C . GLY D 2 120 ? 3.29600 24.20100 29.22500 1.000 68.70989 100 GLY D C 1
ATOM 3499 O O . GLY D 2 120 ? 4.10300 24.26100 28.28900 1.000 69.10595 100 GLY D O 1
ATOM 3500 N N . PRO D 2 121 ? 3.69200 24.18700 30.49500 1.000 67.53998 101 PRO D N 1
ATOM 3501 C CA . PRO D 2 121 ? 5.10800 24.34700 30.82800 1.000 66.17880 101 PRO D CA 1
ATOM 3502 C C . PRO D 2 121 ? 5.88700 23.04300 30.77000 1.000 63.53538 101 PRO D C 1
ATOM 3503 O O . PRO D 2 121 ? 5.36800 21.94600 30.99700 1.000 63.75925 101 PRO D O 1
ATOM 3507 N N . VAL D 2 122 ? 7.17300 23.18900 30.48900 1.000 60.10361 102 VAL D N 1
ATOM 3508 C CA . VAL D 2 122 ? 8.09100 22.07400 30.50900 1.000 59.93654 102 VAL D CA 1
ATOM 3509 C C . VAL D 2 122 ? 9.26800 22.45800 31.39700 1.000 60.04080 102 VAL D C 1
ATOM 3510 O O . VAL D 2 122 ? 9.48000 23.62400 31.74000 1.000 58.78656 102 VAL D O 1
ATOM 3514 N N . ALA D 2 123 ? 10.01500 21.45300 31.79600 1.000 60.48864 103 ALA D N 1
ATOM 3515 C CA . ALA D 2 123 ? 11.14900 21.67900 32.66000 1.000 60.84453 103 ALA D CA 1
ATOM 3516 C C . ALA D 2 123 ? 12.37600 21.95600 31.81100 1.000 61.19068 103 ALA D C 1
ATOM 3517 O O . ALA D 2 123 ? 12.65400 21.23400 30.84600 1.000 60.74077 103 ALA D O 1
ATOM 3519 N N . ARG D 2 124 ? 13.16500 22.92800 32.22900 1.000 63.59385 104 ARG D N 1
ATOM 3520 C CA . ARG D 2 124 ? 14.30800 23.33300 31.45000 1.000 68.26249 104 ARG D CA 1
ATOM 3521 C C . ARG D 2 124 ? 15.20500 22.12900 31.28700 1.000 67.29830 104 ARG D C 1
ATOM 3522 O O . ARG D 2 124 ? 15.85600 21.97400 30.26200 1.000 69.82865 104 ARG D O 1
ATOM 3530 N N . GLU D 2 125 ? 15.27600 21.29000 32.31000 1.000 64.67431 105 GLU D N 1
ATOM 3531 C CA . GLU D 2 125 ? 16.25800 20.19700 32.27200 1.000 65.19642 105 GLU D CA 1
ATOM 3532 C C . GLU D 2 125 ? 16.19700 19.46100 30.94300 1.000 62.56775 105 GLU D C 1
ATOM 3533 O O . GLU D 2 125 ? 17.21100 18.90400 30.49200 1.000 60.39600 105 GLU D O 1
ATOM 3539 N N . LEU D 2 126 ? 15.02500 19.48100 30.27100 1.000 62.29137 106 LEU D N 1
ATOM 3540 C CA . LEU D 2 126 ? 14.90900 18.96900 28.90000 1.000 61.28936 106 LEU D CA 1
ATOM 3541 C C . LEU D 2 126 ? 16.03300 19.47700 27.99600 1.000 58.97578 106 LEU D C 1
ATOM 3542 O O . LEU D 2 126 ? 16.54200 18.72600 27.16300 1.000 57.83161 106 LEU D O 1
ATOM 3547 N N . ARG D 2 127 ? 16.43500 20.74400 28.14700 1.000 60.76048 107 ARG D N 1
ATOM 3548 C CA . ARG D 2 127 ? 17.53500 21.30300 27.34300 1.000 64.42873 107 ARG D CA 1
ATOM 3549 C C . ARG D 2 127 ? 18.81900 20.49400 27.48600 1.000 68.90832 107 ARG D C 1
ATOM 3550 O O . ARG D 2 127 ? 19.40600 20.05000 26.49200 1.000 68.94396 107 ARG D O 1
ATOM 3558 N N . GLU D 2 128 ? 19.26600 20.26700 28.71300 1.000 73.05942 108 GLU D N 1
ATOM 3559 C CA . GLU D 2 128 ? 20.45900 19.44600 28.86200 1.000 78.35278 108 GLU D CA 1
ATOM 3560 C C . GLU D 2 128 ? 20.22400 18.00000 28.47400 1.000 73.45758 108 GLU D C 1
ATOM 3561 O O . GLU D 2 128 ? 21.14700 17.19400 28.57600 1.000 72.39726 108 GLU D O 1
ATOM 3567 N N . GLY D 2 129 ? 19.02400 17.62100 28.04800 1.000 71.14664 109 GLY D N 1
ATOM 3568 C CA . GLY D 2 129 ? 18.74900 16.22700 27.76700 1.000 68.04098 109 GLY D CA 1
ATOM 3569 C C . GLY D 2 129 ? 18.65500 15.88300 26.29700 1.000 67.33267 109 GLY D C 1
ATOM 3570 O O . GLY D 2 129 ? 18.29500 14.73100 25.97900 1.000 67.17192 109 GLY D O 1
ATOM 3571 N N . ASN D 2 130 ? 18.97700 16.81200 25.39600 1.000 67.42875 110 ASN D N 1
ATOM 3572 C CA . ASN D 2 130 ? 18.80500 16.64900 23.94900 1.000 68.86701 110 ASN D CA 1
ATOM 3573 C C . ASN D 2 130 ? 17.34000 16.71100 23.55200 1.000 63.27555 110 ASN D C 1
ATOM 3574 O O . ASN D 2 130 ? 16.89800 16.03600 22.61500 1.000 59.66731 110 ASN D O 1
ATOM 3579 N N . PHE D 2 131 ? 16.56900 17.50400 24.27900 1.000 61.36125 111 PHE D N 1
ATOM 3580 C CA . PHE D 2 131 ? 15.18300 17.76800 23.93100 1.000 58.47547 111 PHE D CA 1
ATOM 3581 C C . PHE D 2 131 ? 14.95000 19.26800 23.85800 1.000 58.03979 111 PHE D C 1
ATOM 3582 O O . PHE D 2 131 ? 13.85900 19.78400 24.15300 1.000 57.51124 111 PHE D O 1
ATOM 3590 N N . MET D 2 132 ? 15.99700 19.97700 23.44700 1.000 57.68481 112 MET D N 1
ATOM 3591 C CA . MET D 2 132 ? 15.89200 21.41100 23.24100 1.000 58.47100 112 MET D CA 1
ATOM 3592 C C . MET D 2 132 ? 14.87300 21.76400 22.14900 1.000 57.55282 112 MET D C 1
ATOM 3593 O O . MET D 2 132 ? 14.29500 22.85600 22.18300 1.000 56.95187 112 MET D O 1
ATOM 3598 N N . LYS D 2 133 ? 14.60800 20.85800 21.19800 1.000 60.88106 113 LYS D N 1
ATOM 3599 C CA . LYS D 2 133 ? 13.50700 21.07000 20.24300 1.000 60.38988 113 LYS D CA 1
ATOM 3600 C C . LYS D 2 133 ? 12.16700 21.28900 20.96100 1.000 54.89796 113 LYS D C 1
ATOM 3601 O O . LYS D 2 133 ? 11.48300 22.28000 20.71400 1.000 51.99234 113 LYS D O 1
ATOM 3607 N N . ILE D 2 134 ? 11.80100 20.38900 21.88800 1.000 55.69793 114 ILE D N 1
ATOM 3608 C CA . ILE D 2 134 ? 10.58900 20.58200 22.69200 1.000 56.80745 114 ILE D CA 1
ATOM 3609 C C . ILE D 2 134 ? 10.65900 21.92200 23.43200 1.000 57.12784 114 ILE D C 1
ATOM 3610 O O . ILE D 2 134 ? 9.69800 22.71900 23.42800 1.000 55.18017 114 ILE D O 1
ATOM 3615 N N . VAL D 2 135 ? 11.80600 22.19300 24.07700 1.000 57.98230 115 VAL D N 1
ATOM 3616 C CA . VAL D 2 135 ? 11.96700 23.45300 24.81300 1.000 60.87136 115 VAL D CA 1
ATOM 3617 C C . VAL D 2 135 ? 11.67300 24.64000 23.90100 1.000 58.47624 115 VAL D C 1
ATOM 3618 O O . VAL D 2 135 ? 10.85400 25.50700 24.23300 1.000 59.11467 115 VAL D O 1
ATOM 3622 N N . SER D 2 136 ? 12.30100 24.65300 22.70900 1.000 57.84196 116 SER D N 1
ATOM 3623 C CA . SER D 2 136 ? 12.11800 25.71100 21.70800 1.000 60.95836 116 SER D CA 1
ATOM 3624 C C . SER D 2 136 ? 10.65400 25.92200 21.29800 1.000 59.67101 116 SER D C 1
ATOM 3625 O O . SER D 2 136 ? 10.27200 27.04900 20.97100 1.000 58.35650 116 SER D O 1
ATOM 3628 N N . LEU D 2 137 ? 9.83800 24.86500 21.28000 1.000 58.77394 117 LEU D N 1
ATOM 3629 C CA . LEU D 2 137 ? 8.39700 24.99300 21.03100 1.000 59.73239 117 LEU D CA 1
ATOM 3630 C C . LEU D 2 137 ? 7.59500 25.26000 22.29100 1.000 61.50559 117 LEU D C 1
ATOM 3631 O O . LEU D 2 137 ? 6.37500 25.39800 22.20700 1.000 63.62390 117 LEU D O 1
ATOM 3636 N N . ALA D 2 138 ? 8.22600 25.31400 23.47500 1.000 64.02293 118 ALA D N 1
ATOM 3637 C CA . ALA D 2 138 ? 7.29400 25.41200 24.59600 1.000 66.43127 118 ALA D CA 1
ATOM 3638 C C . ALA D 2 138 ? 6.88200 26.86500 24.83700 1.000 68.54470 118 ALA D C 1
ATOM 3639 O O . ALA D 2 138 ? 7.71200 27.77200 24.72000 1.000 70.80308 118 ALA D O 1
ATOM 3641 N N . PRO D 2 139 ? 5.60000 27.11800 25.14700 1.000 70.04908 119 PRO D N 1
ATOM 3642 C CA . PRO D 2 139 ? 5.17000 28.48400 25.51200 1.000 71.09014 119 PRO D CA 1
ATOM 3643 C C . PRO D 2 139 ? 5.72300 28.94100 26.84300 1.000 75.42065 119 PRO D C 1
ATOM 3644 O O . PRO D 2 139 ? 5.73600 30.14000 27.11500 1.000 83.88855 119 PRO D O 1
ATOM 3648 N N . GLU D 2 140 ? 6.15200 28.01800 27.69700 1.000 74.75117 120 GLU D N 1
ATOM 3649 C CA . GLU D 2 140 ? 6.64900 28.34000 29.02200 1.000 75.19447 120 GLU D CA 1
ATOM 3650 C C . GLU D 2 140 ? 7.69400 27.30300 29.40300 1.000 73.26905 120 GLU D C 1
ATOM 3651 O O . GLU D 2 140 ? 7.47500 26.10600 29.19400 1.000 76.72415 120 GLU D O 1
ATOM 3657 N N . VAL D 2 141 ? 8.81800 27.76000 29.95100 1.000 69.39355 121 VAL D N 1
ATOM 3658 C CA . VAL D 2 141 ? 9.90500 26.88900 30.37500 1.000 67.27939 121 VAL D CA 1
ATOM 3659 C C . VAL D 2 141 ? 10.25000 27.22200 31.81600 1.000 67.48784 121 VAL D C 1
ATOM 3660 O O . VAL D 2 141 ? 10.56000 28.37300 32.14200 1.000 67.56707 121 VAL D O 1
ATOM 3664 N N . LEU D 2 142 ? 10.19700 26.21900 32.67100 1.000 66.85427 122 LEU D N 1
ATOM 3665 C CA . LEU D 2 142 ? 10.49300 26.40700 34.07100 1.000 68.23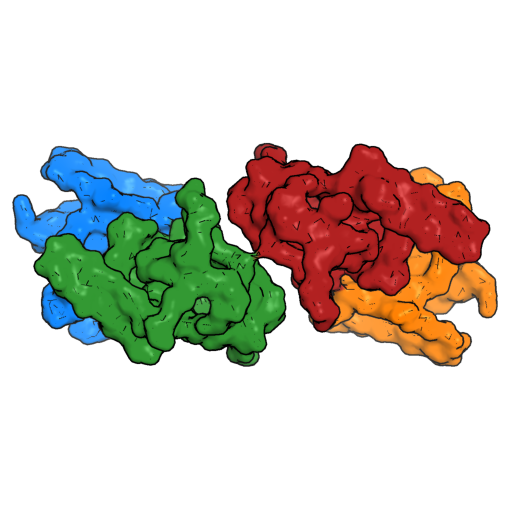648 122 LEU D CA 1
ATOM 3666 C C . LEU D 2 142 ? 11.42300 25.29400 34.47500 1.000 71.62945 122 LEU D C 1
ATOM 3667 O O . LEU D 2 142 ? 12.25000 25.48800 35.34500 1.000 75.99164 122 LEU D O 1
#

Secondary structure (DSSP, 8-state):
--HHHHHHHHHHHHHHTT-EEEEEEE-TTT-SS-SEEEEEEESSHHHHHHHHHHHHHHHHTTT----EEESTTT-SEEEEE-SSEEEEEEEHHHHHHH-HHHHTTTS-EEE-/--HHHHHHHHHHHHHHTT-EEEEEEE-TTT-SS-SEEEEEEESSHHHHHHHHHHHHHHHHHTT---S-EETTTT-SEEEEE-SSEEEEEEETTHHHHH-HHHH-SSS-EEE-/---B-TT-EEEE-BSSSEEEEEEEEE-STT--S-B-TT-EEEEEEEEE-TT-SS-TT-EEEEEEEE-SS-EE-TTS-EE--SS-EEEEE-TTS-BSSS-B-SEE-THHHHTT-HHHHHH-SEE-/---TT-EEEE-BSSSEEEEEEEEE--SS--S---TT-EEEEEEEEE-SSSSS-TT-EEEEEEEE-SS-EE-TTS-EE--SS-EEEEE-TTS-BSSS-B-SEE-GGGGGGT-HHHHHH-SEE-

Organism: Staphylococcus aureus (NCBI:txid1280)

Nearest PDB structures (foldseek):
  4wce-assembly1_H  TM=9.783E-01  e=3.115E-20  Staphylococcus aureus subsp. aureus NCTC 8325
  487d-assembly1_M  TM=9.444E-01  e=6.414E-20  Geobacillus stearothermophilus
  1vy7-assembly1_BO  TM=9.848E-01  e=3.789E-17  Thermus thermophilus HB8
  8fn2-assembly1_M  TM=9.655E-01  e=1.263E-16  Borreliella burgdorferi B31
  8rdw-assembly1_Je  TM=9.535E-01  e=1.263E-16  Psychrobacter urativorans

InterPro domains:
  IPR004394 Protein Iojap/ribosomal silencing factor RsfS [MF_01477] (3-105)
  IPR004394 Protein Iojap/ribosomal silencing factor RsfS [PTHR21043] (7-108)
  IPR004394 Protein Iojap/ribosomal silencing factor RsfS [TIGR00090] (8-104)
  IPR043519 Nucleotidyltransferase superfamily [G3DSA:3.30.460.10] (1-108)
  IPR043519 Nucleotidyltransferase superfamily [SSF81301] (1-112)

Foldseek 3Di:
DALVVLVVQLVVLCVVLPWPFKKKFQCVVPDPFAGIEIETEDADLVSLLSSQVSSCVSCVVVPQHQPDWDCSVVSAWIWTCSRRYIYIYHHPVCCVVVPVCVVPVVTDMDTD/DDLVVLVVQLVVLCVVLPWAFWKKWQCPPPDPQEGIEIETEDADLVSLLSSVVSSQVSCVVVPQHWPDWPCRVVSQWTWTPSRHYIYIYHHPVNCVVPVVCVVPVVTDMGTD/DDFDFAQDKAAEFFQQFAGMWGFHQWDDPVRDGTAAALTKTWTARCGGDPPGPDDGGDIFIWGWFAAQVFAADPVRDTDHDPGTYTFTADPQGAGSHDAGHDEGEPCCVVSVNVNNVVRYPHYD/DDFQQDKAAEFFQQFAGIWGFHAWDDPVSDGDADALTKTWTARCGGHPDHNDDHGDTFIWGWFFAQCFDADPVGDTDHDPGTYIFTADPQRAGSHDAGHDEGECVCVVNNNVNNVVRYPYYD

Sequence (470 aa):
MNSQELLAIAVDAIDNKKGEDTISLEMKGISDMTDYFVVTHGNNERQVQAIARAVKEVANEQNIEVKRMEGYNEARWILIDLADVVVHVFHKDERNYYNIEKLYQDAPLESYMNSQELLAIAVDAIDNKKGEDTISLEMKGISDMTDYFVVTHGNNERQVQAIARAVKEVANEQNIEVKRMEGYNEARWILIDLADVVVHVFHKDERNYYNIEKLYQDAPLESYSHMIQQETRLKVADNSGAREVLTIKVLGGSGRKTANIGDVIVCTVKNATPGGVVKKGDVVKAVIVRTKSGVRRNDGSYIKFDENACVIIRDDKGPRGTRIFGPVARELREGNFMKIVSLAPEVLMIQQETRLKVADNSGAREVLTIKVLGGSGRKTANIGDVIVCTVKNATPGGVVKKGDVVKAVIVRTKSGVRRNDGSYIKFDENACVIIRDDKGPRGTRIFGPVARELREGNFMKIVSLAPEVL

Solvent-accessible surface area: 22281 Å² total; per-residue (Å²): 112,91,8,102,78,10,20,51,46,4,10,88,2,0,73,114,82,132,6,40,101,2,14,4,1,51,3,95,77,90,32,137,34,5,39,10,6,0,0,0,10,0,69,72,80,153,21,0,42,5,0,0,84,3,2,70,88,41,3,68,136,100,141,38,117,26,106,44,52,10,9,58,129,106,0,80,7,0,0,0,0,7,39,65,0,0,0,0,0,0,22,96,95,30,20,128,154,13,55,1,39,133,60,30,129,129,9,77,89,107,71,116,120,82,25,103,109,13,5,54,47,4,14,84,5,0,84,104,79,141,17,66,104,4,10,4,1,70,3,140,70,64,32,153,36,6,31,23,6,0,0,0,26,0,60,92,85,176,35,0,28,22,0,0,84,5,3,70,90,34,4,60,146,86,139,47,132,24,127,163,32,16,8,66,135,93,0,70,6,0,0,0,10,13,34,64,0,0,0,0,0,0,16,100,69,28,24,94,142,6,58,1,47,137,59,38,122,116,3,81,88,94,81,105,113,149,71,1,102,77,86,34,118,3,79,4,0,9,64,0,5,4,154,51,0,19,0,2,43,17,50,51,95,104,54,149,130,34,1,26,19,23,50,28,0,0,0,9,0,75,71,34,32,133,78,17,95,6,96,141,31,29,24,22,30,0,0,0,0,5,2,72,21,5,49,150,34,162,109,45,46,112,24,113,9,122,57,20,0,0,0,1,14,101,101,50,73,4,2,94,6,31,56,8,105,27,31,0,0,99,48,0,20,118,27,58,2,1,8,0,6,1,3,4,93,85,45,67,165,1,78,66,92,22,171,2,91,7,1,9,62,0,6,4,120,45,0,24,0,3,52,17,49,56,94,108,58,135,150,32,5,86,21,24,39,24,0,0,0,11,1,89,71,34,54,135,52,40,102,5,120,145,31,27,19,24,28,0,0,0,0,8,2,110,52,13,26,202,36,163,112,64,58,110,26,104,9,142,56,31,0,0,0,1,12,78,100,41,80,2,0,94,5,33,55,7,111,27,33,0,0,103,48,0,40,132,26,41,2,2,5,0,4,3,3,7,94,86,40,74

CATH classification: 3.30.460.10

Radius of gyration: 26.68 Å; Cα contacts (8 Å, |Δi|>4): 1131; chains: 4; bounding box: 63×74×64 Å